Protein AF-A0A2M7NGP3-F1 (afdb_monomer)

Solvent-accessible surface area (backbone atoms only — not comparable to full-atom values): 23647 Å² total; per-residue (Å²): 135,81,59,69,67,54,56,32,51,50,54,45,27,54,53,50,38,53,40,36,78,75,38,51,66,48,37,52,46,22,64,75,72,72,49,71,49,85,90,61,87,73,84,68,72,57,74,59,72,38,48,47,56,49,44,45,55,50,20,53,42,23,46,77,31,74,74,33,66,70,51,23,29,50,52,31,31,51,43,18,48,51,8,33,50,44,25,44,56,42,51,46,61,67,75,48,49,96,88,52,53,69,68,57,45,51,44,45,52,50,17,39,47,44,10,54,62,56,57,56,35,71,67,52,65,73,47,15,81,36,73,67,23,58,45,34,27,38,54,16,43,37,53,22,48,51,60,44,47,54,56,51,50,52,51,52,52,57,46,56,59,50,45,74,74,56,76,84,73,80,86,86,72,60,77,66,55,58,58,53,54,53,54,54,51,53,54,46,54,53,44,52,55,52,41,52,54,34,51,53,51,35,41,54,60,44,45,71,56,36,70,48,52,49,35,46,51,53,12,46,51,53,13,51,50,51,26,71,73,68,70,45,45,61,68,55,26,51,52,42,23,54,53,40,29,54,49,44,49,58,55,48,30,71,73,41,76,91,45,20,72,88,40,44,41,46,54,32,50,52,45,21,50,60,46,55,78,74,46,64,76,94,44,49,58,86,74,80,67,84,60,86,54,70,76,79,80,74,55,67,64,93,81,45,86,87,77,63,66,50,69,66,58,54,58,71,45,33,63,61,20,28,52,41,34,69,35,47,48,72,79,79,74,67,86,37,64,94,45,96,77,50,53,66,68,59,54,53,47,21,55,51,22,51,53,51,48,53,51,44,58,67,45,51,48,60,70,57,53,52,51,52,56,52,49,66,75,62,64,80,69,78,48,86,70,48,62,52,54,55,55,51,48,46,51,49,52,47,32,48,52,50,20,19,54,45,27,58,22,34,38,33,46,70,61,33,52,64,59,35,60,84,37,45,31,59,46,45,24,56,40,47,62,55,59,126

Secondary structure (DSSP, 8-state):
---HHHHHHHHHHHHHHHHHHH-HHHHHHHHHH-PPPTTS----SS-SHHHHHHHHHHHHHHHHTTT-HHHHHHHHHHHHHHHHHHHHHHHHHHH--TTS-HHHHHHHHHHHHIIIIISS-HHHHHH-SSHHHHHHHHHHHHHHHHHHHHHHHHHHHHHHHHHHHHTTS-STTHHHHHHHHHHHHHHHHHHHHHHHHHHHHHHHHHHHHHHHHHHHHHHHHHHHHHHHHHT--HHHHHHHHHHHHHHHHHHHTTT-GGG-GGGHHHHHHHHHHHHHHHS-GGGB--------S--TTS--STT----PPPHHHHHHHHHHHHHHHHH------GGGTTSTT--HHHHHHHHHHHHHHHHHHHHH-HHHHHHHHHHHHH-----THHHHHHHHHHHHHHHHHHHHHHHHH--BHHHHHHHHTTTHHHHHHHHHHH--

Structure (mmCIF, N/CA/C/O backbone):
data_AF-A0A2M7NGP3-F1
#
_entry.id   AF-A0A2M7NGP3-F1
#
loop_
_atom_site.group_PDB
_atom_site.id
_atom_site.type_symbol
_atom_site.label_atom_id
_atom_site.label_alt_id
_atom_site.label_comp_id
_atom_site.label_asym_id
_atom_site.label_entity_id
_atom_site.label_seq_id
_atom_site.pdbx_PDB_ins_code
_atom_site.Cartn_x
_atom_site.Cartn_y
_atom_site.Cartn_z
_atom_site.occupancy
_atom_site.B_iso_or_equiv
_atom_site.auth_seq_id
_atom_site.auth_comp_id
_atom_site.auth_asym_id
_atom_site.auth_atom_id
_atom_site.pdbx_PDB_model_num
ATOM 1 N N . MET A 1 1 ? 17.152 12.1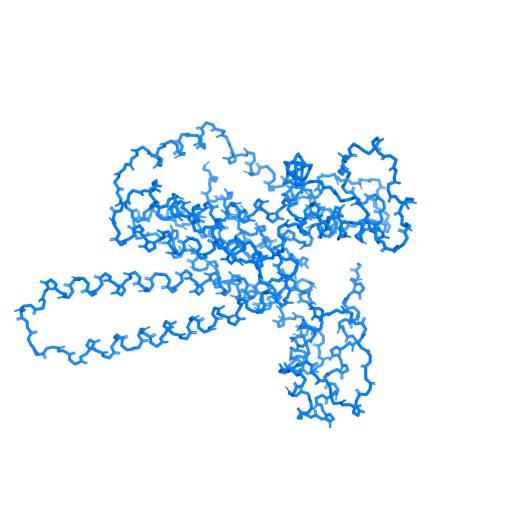07 -14.698 1.00 40.75 1 MET A N 1
ATOM 2 C CA . MET A 1 1 ? 17.451 10.674 -14.880 1.00 40.75 1 MET A CA 1
ATOM 3 C C . MET A 1 1 ? 16.147 9.973 -15.232 1.00 40.75 1 MET A C 1
ATOM 5 O O . MET A 1 1 ? 15.261 9.910 -14.390 1.00 40.75 1 MET A O 1
ATOM 9 N N . ILE A 1 2 ? 15.963 9.576 -16.492 1.00 49.91 2 ILE A N 1
ATOM 10 C CA . ILE A 1 2 ? 14.828 8.728 -16.880 1.00 49.91 2 ILE A CA 1
ATOM 11 C C . ILE A 1 2 ? 15.196 7.314 -16.437 1.00 49.91 2 ILE A C 1
ATOM 13 O O . ILE A 1 2 ? 16.278 6.847 -16.783 1.00 49.91 2 ILE A O 1
ATOM 17 N N . LEU A 1 3 ? 14.347 6.666 -15.635 1.00 68.94 3 LEU A N 1
ATOM 18 C CA . LEU A 1 3 ? 14.606 5.291 -15.214 1.00 68.94 3 LEU A CA 1
ATOM 19 C C . LEU A 1 3 ? 14.682 4.388 -16.459 1.00 68.94 3 LEU A C 1
ATOM 21 O O . LEU A 1 3 ? 13.755 4.455 -17.270 1.00 68.94 3 LEU A O 1
ATOM 25 N N . PRO A 1 4 ? 15.711 3.534 -16.605 1.00 78.25 4 PRO A N 1
ATOM 26 C CA . PRO A 1 4 ? 15.803 2.560 -17.697 1.00 78.25 4 PRO A CA 1
ATOM 27 C C . PRO A 1 4 ? 14.509 1.754 -17.892 1.00 78.25 4 PRO A C 1
ATOM 29 O O . PRO A 1 4 ? 14.032 1.614 -19.016 1.00 78.25 4 PRO A O 1
ATOM 32 N N . ASP A 1 5 ? 13.858 1.366 -16.790 1.00 82.19 5 ASP A N 1
ATOM 33 C CA . ASP A 1 5 ? 12.541 0.716 -16.778 1.00 82.19 5 ASP A CA 1
ATOM 34 C C . ASP A 1 5 ? 11.490 1.445 -17.628 1.00 82.19 5 ASP A C 1
ATOM 36 O O . ASP A 1 5 ? 10.703 0.813 -18.327 1.00 82.19 5 ASP A O 1
ATOM 40 N N . LEU A 1 6 ? 11.454 2.782 -17.579 1.00 87.69 6 LEU A N 1
ATOM 41 C CA . LEU A 1 6 ? 10.461 3.572 -18.307 1.00 87.69 6 LEU A CA 1
ATOM 42 C C . LEU A 1 6 ? 10.655 3.457 -19.821 1.00 87.69 6 LEU A C 1
ATOM 44 O O . LEU A 1 6 ? 9.678 3.475 -20.568 1.00 87.69 6 LEU A O 1
ATOM 48 N N . ILE A 1 7 ? 11.906 3.338 -20.271 1.00 90.56 7 ILE A N 1
ATOM 49 C CA . ILE A 1 7 ? 12.234 3.165 -21.687 1.00 90.56 7 ILE A CA 1
ATOM 50 C C . ILE A 1 7 ? 11.727 1.801 -22.160 1.00 90.56 7 ILE A C 1
ATOM 52 O O . ILE A 1 7 ? 11.061 1.737 -23.193 1.00 90.56 7 ILE A O 1
ATOM 56 N N . PHE A 1 8 ? 11.957 0.745 -21.377 1.00 93.00 8 PHE A N 1
ATOM 57 C CA . PHE A 1 8 ? 11.468 -0.597 -21.694 1.00 93.00 8 PHE A CA 1
ATOM 58 C C . PHE A 1 8 ? 9.938 -0.669 -21.677 1.00 93.00 8 PHE A C 1
ATOM 60 O O . PHE A 1 8 ? 9.340 -1.122 -22.653 1.00 93.00 8 PHE A O 1
ATOM 67 N N . TYR A 1 9 ? 9.281 -0.106 -20.654 1.00 93.94 9 TYR A N 1
ATOM 68 C CA . TYR A 1 9 ? 7.817 -0.022 -20.632 1.00 93.94 9 TYR A CA 1
ATOM 69 C C . TYR A 1 9 ? 7.276 0.744 -21.838 1.00 93.94 9 TYR A C 1
ATOM 71 O O . TYR A 1 9 ? 6.310 0.302 -22.450 1.00 93.94 9 TYR A O 1
ATOM 79 N N . LYS A 1 10 ? 7.897 1.869 -22.214 1.00 94.69 10 LYS A N 1
ATOM 80 C CA . LYS A 1 10 ? 7.493 2.655 -23.387 1.00 94.69 10 LYS A CA 1
ATOM 81 C C . LYS A 1 10 ? 7.571 1.837 -24.677 1.00 94.69 10 LYS A C 1
ATOM 83 O O . LYS A 1 10 ? 6.652 1.912 -25.489 1.00 94.69 10 LYS A O 1
ATOM 88 N N . GLN A 1 11 ? 8.655 1.094 -24.886 1.00 95.00 11 GLN A N 1
ATOM 89 C CA . GLN A 1 11 ? 8.818 0.262 -26.079 1.00 95.00 11 GLN A CA 1
ATOM 90 C C . GLN A 1 11 ? 7.734 -0.819 -26.142 1.00 95.00 11 GLN A C 1
ATOM 92 O O . GLN A 1 11 ? 7.024 -0.910 -27.147 1.00 95.00 11 GLN A O 1
ATOM 97 N N . ASP A 1 12 ? 7.538 -1.547 -25.041 1.00 96.31 12 ASP A N 1
ATOM 98 C CA . ASP A 1 12 ? 6.561 -2.635 -24.955 1.00 96.31 12 ASP A CA 1
ATOM 99 C C . ASP A 1 12 ? 5.122 -2.145 -25.187 1.00 96.31 12 ASP A C 1
ATOM 101 O O . ASP A 1 12 ? 4.377 -2.736 -25.970 1.00 96.31 12 ASP A O 1
ATOM 105 N N . ILE A 1 13 ? 4.713 -1.031 -24.570 1.00 96.88 13 ILE A N 1
ATOM 106 C CA . ILE A 1 13 ? 3.327 -0.548 -24.694 1.00 96.88 13 ILE A CA 1
ATOM 107 C C . ILE A 1 13 ? 3.014 0.074 -26.054 1.00 96.88 13 ILE A C 1
ATOM 109 O O . ILE A 1 13 ? 1.859 0.034 -26.471 1.00 96.88 13 ILE A O 1
ATOM 113 N N . ILE A 1 14 ? 3.996 0.659 -26.752 1.00 96.19 14 ILE A N 1
ATOM 114 C CA . ILE A 1 14 ? 3.785 1.170 -28.116 1.00 96.19 14 ILE A CA 1
ATOM 115 C C . ILE A 1 14 ? 3.524 -0.011 -29.052 1.00 96.19 14 ILE A C 1
ATOM 117 O O . ILE A 1 14 ? 2.538 -0.000 -29.787 1.00 96.19 14 ILE A O 1
ATOM 121 N N . ARG A 1 15 ? 4.345 -1.063 -28.948 1.00 96.44 15 ARG A N 1
ATOM 122 C CA . ARG A 1 15 ? 4.201 -2.288 -29.745 1.00 96.44 15 ARG A CA 1
ATOM 123 C C . ARG A 1 15 ? 2.883 -3.001 -29.471 1.00 96.44 15 ARG A C 1
ATOM 125 O O . ARG A 1 15 ? 2.214 -3.421 -30.408 1.00 96.44 15 ARG A O 1
ATOM 132 N N . LEU A 1 16 ? 2.467 -3.090 -28.210 1.00 97.00 16 LEU A N 1
ATOM 133 C CA . LEU A 1 16 ? 1.168 -3.664 -27.854 1.00 97.00 16 LEU A CA 1
ATOM 134 C C . LEU A 1 16 ? -0.013 -2.821 -28.343 1.00 97.00 16 LEU A C 1
ATOM 136 O O . LEU A 1 16 ? -1.035 -3.373 -28.744 1.00 97.00 16 LEU A O 1
ATOM 140 N N . SER A 1 17 ? 0.117 -1.495 -28.359 1.00 96.25 17 SER A N 1
ATOM 141 C CA . SER A 1 17 ? -0.896 -0.650 -28.987 1.00 96.25 17 SER A CA 1
ATOM 142 C C . SER A 1 17 ? -0.956 -0.870 -30.501 1.00 96.25 17 SER A C 1
ATOM 144 O O . SER A 1 17 ? -2.048 -0.850 -31.055 1.00 96.25 17 SER A O 1
ATOM 146 N N . ASP A 1 18 ? 0.170 -1.100 -31.185 1.00 96.50 18 ASP A N 1
ATOM 147 C CA . ASP A 1 18 ? 0.181 -1.496 -32.605 1.00 96.50 18 ASP A CA 1
ATOM 148 C C . ASP A 1 18 ? -0.466 -2.874 -32.818 1.00 96.50 18 ASP A C 1
ATOM 150 O O . ASP A 1 18 ? -1.206 -3.075 -33.784 1.00 96.50 18 ASP A O 1
ATOM 154 N N . TYR A 1 19 ? -0.250 -3.803 -31.883 1.00 97.38 19 TYR A N 1
ATOM 155 C CA . TYR A 1 19 ? -0.874 -5.125 -31.895 1.00 97.38 19 TYR A CA 1
ATOM 156 C C . TYR A 1 19 ? -2.404 -5.042 -31.843 1.00 97.38 19 TYR A C 1
ATOM 158 O O . TYR A 1 19 ? -3.072 -5.711 -32.620 1.00 97.38 19 TYR A O 1
ATOM 166 N N . PHE A 1 20 ? -2.976 -4.147 -31.030 1.00 97.62 20 PHE A N 1
ATOM 167 C CA . PHE A 1 20 ? -4.430 -3.934 -31.000 1.00 97.62 20 PHE A CA 1
ATOM 168 C C . PHE A 1 20 ? -5.021 -3.547 -32.365 1.00 97.62 20 PHE A C 1
ATOM 170 O O . PHE A 1 20 ? -6.099 -4.021 -32.724 1.00 97.62 20 PHE A O 1
ATOM 177 N N . TRP A 1 21 ? -4.323 -2.698 -33.127 1.00 96.44 21 TRP A N 1
ATOM 178 C CA . TRP A 1 21 ? -4.790 -2.233 -34.440 1.00 96.44 21 TRP A CA 1
ATOM 179 C C . TRP A 1 21 ? -4.605 -3.266 -35.553 1.00 96.44 21 TRP A C 1
ATOM 181 O O . TRP A 1 21 ? -5.242 -3.148 -36.595 1.00 96.44 21 TRP A O 1
ATOM 191 N N . THR A 1 22 ? -3.739 -4.259 -35.347 1.00 97.12 22 THR A N 1
ATOM 192 C CA . THR A 1 22 ? -3.478 -5.329 -36.321 1.00 97.12 22 THR A CA 1
ATOM 193 C C . THR A 1 22 ? -4.297 -6.586 -36.027 1.00 97.12 22 THR A C 1
ATOM 195 O O . THR A 1 22 ? -4.842 -7.179 -36.952 1.00 97.12 22 THR A O 1
ATOM 198 N N . ASP A 1 23 ? -4.442 -6.957 -34.754 1.00 97.56 23 ASP A N 1
ATOM 199 C CA . ASP A 1 23 ? -5.225 -8.099 -34.274 1.00 97.56 23 ASP A CA 1
ATOM 200 C C . ASP A 1 23 ? -5.911 -7.752 -32.938 1.00 97.56 23 ASP A C 1
ATOM 202 O O . ASP A 1 23 ? -5.432 -8.056 -31.841 1.00 97.56 23 ASP A O 1
ATOM 206 N N . THR A 1 24 ? -7.069 -7.089 -33.021 1.00 97.62 24 THR A N 1
ATOM 207 C CA . THR A 1 24 ? -7.844 -6.662 -31.844 1.00 97.62 24 THR A CA 1
ATOM 208 C C . THR A 1 24 ? -8.241 -7.835 -30.945 1.00 97.62 24 THR A C 1
ATOM 210 O O . THR A 1 24 ? -8.194 -7.724 -29.719 1.00 97.62 24 THR A O 1
ATOM 213 N N . TYR A 1 25 ? -8.618 -8.971 -31.535 1.00 97.75 25 TYR A N 1
ATOM 214 C CA . TYR A 1 25 ? -9.018 -10.158 -30.781 1.00 97.75 25 TYR A CA 1
ATOM 215 C C . TYR A 1 25 ? -7.825 -10.759 -30.029 1.00 97.75 25 TYR A C 1
ATOM 217 O O . TYR A 1 25 ? -7.911 -10.997 -28.820 1.00 97.75 25 TYR A O 1
ATOM 225 N N . GLY A 1 26 ? -6.689 -10.916 -30.714 1.00 97.25 26 GLY A N 1
ATOM 226 C CA . GLY A 1 26 ? -5.438 -11.363 -30.116 1.00 97.25 26 GLY A CA 1
AT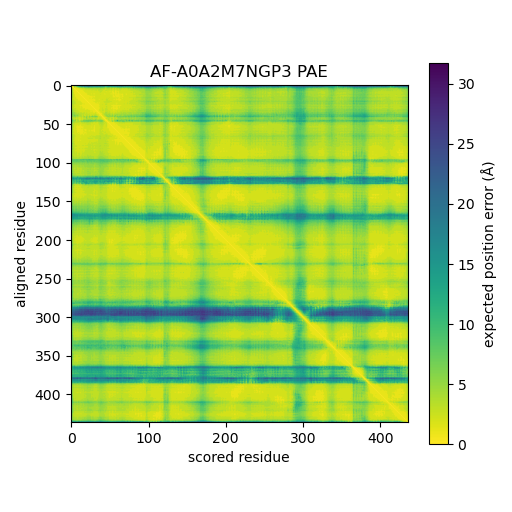OM 227 C C . GLY A 1 26 ? -4.952 -10.441 -28.996 1.00 97.25 26 GLY A C 1
ATOM 228 O O . GLY A 1 26 ? -4.475 -10.928 -27.967 1.00 97.25 26 GLY A O 1
ATOM 229 N N . TYR A 1 27 ? -5.126 -9.123 -29.134 1.00 97.69 27 TYR A N 1
ATOM 230 C CA . TYR A 1 27 ? -4.824 -8.165 -28.068 1.00 97.69 27 TYR A CA 1
ATOM 231 C C . TYR A 1 27 ? -5.735 -8.332 -26.846 1.00 97.69 27 TYR A C 1
ATOM 233 O O . TYR A 1 27 ? -5.247 -8.305 -25.718 1.00 97.69 27 TYR A O 1
ATOM 241 N N . LEU A 1 28 ? -7.045 -8.534 -27.024 1.00 97.75 28 LEU A N 1
ATOM 242 C CA . LEU A 1 28 ? -7.964 -8.738 -25.896 1.00 97.75 28 LEU A CA 1
ATOM 243 C C . LEU A 1 28 ? -7.675 -10.050 -25.152 1.00 97.75 28 LEU A C 1
ATOM 245 O O . LEU A 1 28 ? -7.679 -10.072 -23.918 1.00 97.75 28 LEU A O 1
ATOM 249 N N . ILE A 1 29 ? -7.350 -11.125 -25.879 1.00 97.06 29 ILE A N 1
ATOM 250 C CA . ILE A 1 29 ? -6.874 -12.376 -25.271 1.00 97.06 29 ILE A CA 1
ATOM 251 C C . ILE A 1 29 ? -5.594 -12.127 -24.481 1.00 97.06 29 ILE A C 1
ATOM 253 O O . ILE A 1 29 ? -5.494 -12.573 -23.335 1.00 97.06 29 ILE A O 1
ATOM 257 N N . PHE A 1 30 ? -4.634 -11.398 -25.050 1.00 96.06 30 PHE A N 1
ATOM 258 C CA . PHE A 1 30 ? -3.406 -11.022 -24.357 1.00 96.06 30 PHE A CA 1
ATOM 259 C C . PHE A 1 30 ? -3.700 -10.211 -23.089 1.00 96.06 30 PHE A C 1
ATOM 261 O O . PHE A 1 30 ? -3.170 -10.511 -22.017 1.00 96.06 30 PHE A O 1
ATOM 268 N N . LEU A 1 31 ? -4.599 -9.230 -23.169 1.00 96.44 31 LEU A N 1
ATOM 269 C CA . LEU A 1 31 ? -4.954 -8.373 -22.046 1.00 96.44 31 LEU A CA 1
ATOM 270 C C . LEU A 1 31 ? -5.590 -9.158 -20.897 1.00 96.44 31 LEU A C 1
ATOM 272 O O . LEU A 1 31 ? -5.411 -8.747 -19.755 1.00 96.44 31 LEU A O 1
ATOM 276 N N . LEU A 1 32 ? -6.287 -10.269 -21.162 1.00 95.31 32 LEU A N 1
ATOM 277 C CA . LEU A 1 32 ? -6.938 -11.115 -20.150 1.00 95.31 32 LEU A CA 1
ATOM 278 C C . LEU A 1 32 ? -6.051 -12.263 -19.651 1.00 95.31 32 LEU A C 1
ATOM 280 O O . LEU A 1 32 ? -5.965 -12.505 -18.447 1.00 95.31 32 LEU A O 1
ATOM 284 N N . THR A 1 33 ? -5.361 -12.947 -20.559 1.00 95.06 33 THR A N 1
ATOM 285 C CA . THR A 1 33 ? -4.627 -14.190 -20.268 1.00 95.06 33 THR A CA 1
ATOM 286 C C . THR A 1 33 ? -3.122 -13.994 -20.144 1.00 95.06 33 THR A C 1
ATOM 288 O O . THR A 1 33 ? -2.444 -14.837 -19.567 1.00 95.06 33 THR A O 1
ATOM 291 N N . GLY A 1 34 ? -2.587 -12.899 -20.684 1.00 94.12 34 GLY A N 1
ATOM 292 C CA . GLY A 1 34 ? -1.151 -12.699 -20.822 1.00 94.12 34 GLY A CA 1
ATOM 293 C C . GLY A 1 34 ? -0.497 -13.526 -21.934 1.00 94.12 34 GLY A C 1
ATOM 294 O O . GLY A 1 34 ? 0.723 -13.553 -22.018 1.00 94.12 34 GLY A O 1
ATOM 295 N N . LYS A 1 35 ? -1.266 -14.217 -22.782 1.00 94.75 35 LYS A N 1
ATOM 296 C CA . LYS A 1 35 ? -0.723 -15.005 -23.896 1.00 94.75 35 LYS A CA 1
ATOM 297 C C . LYS A 1 35 ? -0.801 -14.205 -25.192 1.00 94.75 35 LYS A C 1
ATOM 299 O O . LYS A 1 35 ? -1.873 -13.726 -25.552 1.00 94.75 35 LYS A O 1
ATOM 304 N N . LEU A 1 36 ? 0.331 -14.058 -25.877 1.00 94.12 36 LEU A N 1
ATOM 305 C CA . LEU A 1 36 ? 0.380 -13.488 -27.224 1.00 94.12 36 LEU A CA 1
ATOM 306 C C . LEU A 1 36 ? -0.034 -14.527 -28.268 1.00 94.12 36 LEU A C 1
ATOM 308 O O . LEU A 1 36 ? 0.154 -15.728 -28.066 1.00 94.12 36 LEU A O 1
ATOM 312 N N . ASN A 1 37 ? -0.571 -14.053 -29.393 1.00 94.38 37 ASN A N 1
ATOM 313 C CA . ASN A 1 37 ? -0.777 -14.893 -30.564 1.00 94.38 37 ASN A CA 1
ATOM 314 C C . ASN A 1 37 ? 0.598 -15.393 -31.054 1.00 94.38 37 ASN A C 1
ATOM 316 O O . ASN A 1 37 ? 1.486 -14.562 -31.255 1.00 94.38 37 ASN A O 1
ATOM 320 N N . PRO A 1 38 ? 0.803 -16.711 -31.247 1.00 92.50 38 PRO A N 1
ATOM 321 C CA . PRO A 1 38 ? 2.083 -17.256 -31.698 1.00 92.50 38 PRO A CA 1
ATOM 322 C C . PRO A 1 38 ? 2.607 -16.654 -33.005 1.00 92.50 38 PRO A C 1
ATOM 324 O O . PRO A 1 38 ? 3.817 -16.631 -33.204 1.00 92.50 38 PRO A O 1
ATOM 327 N N . SER A 1 39 ? 1.728 -16.148 -33.880 1.00 91.44 39 SER A N 1
ATOM 328 C CA . SER A 1 39 ? 2.135 -15.464 -35.115 1.00 91.44 39 SER A CA 1
ATOM 329 C C . SER A 1 39 ? 2.788 -14.100 -34.870 1.00 91.44 39 SER A C 1
ATOM 331 O O . SER A 1 39 ? 3.415 -13.543 -35.770 1.00 91.44 39 SER A O 1
ATOM 333 N N . TRP A 1 40 ? 2.635 -13.539 -33.670 1.00 88.50 40 TRP A N 1
ATOM 334 C CA . TRP A 1 40 ? 3.208 -12.261 -33.274 1.00 88.50 40 TRP A CA 1
ATOM 335 C C . TRP A 1 40 ? 4.465 -12.500 -32.429 1.00 88.50 40 TRP A C 1
ATOM 337 O O . TRP A 1 40 ? 4.429 -12.543 -31.199 1.00 88.50 40 TRP A O 1
ATOM 347 N N . HIS A 1 41 ? 5.601 -12.694 -33.105 1.00 85.12 41 HIS A N 1
ATOM 348 C CA . HIS A 1 41 ? 6.900 -12.870 -32.453 1.00 85.12 41 HIS A CA 1
ATOM 349 C C . HIS A 1 41 ? 7.412 -11.537 -31.896 1.00 85.12 41 HIS A C 1
ATOM 351 O O . HIS A 1 41 ? 8.096 -10.779 -32.583 1.00 85.12 41 HIS A O 1
ATOM 357 N N . TYR A 1 42 ? 7.082 -11.251 -30.637 1.00 88.94 42 TYR A N 1
ATOM 358 C CA . TYR A 1 42 ? 7.619 -10.113 -29.900 1.00 88.94 42 TYR A CA 1
ATOM 359 C C . TYR A 1 42 ? 8.298 -10.581 -28.615 1.00 88.94 42 TYR A C 1
ATOM 361 O O . TYR A 1 42 ? 7.703 -11.294 -27.807 1.00 88.94 42 TYR A O 1
ATOM 369 N N . VAL A 1 43 ? 9.548 -10.161 -28.434 1.00 90.56 43 VAL A N 1
ATOM 370 C CA . VAL A 1 43 ? 10.291 -10.341 -27.186 1.00 90.56 43 VAL A CA 1
ATOM 371 C C . VAL A 1 43 ? 10.127 -9.062 -26.379 1.00 90.56 43 VAL A C 1
ATOM 373 O O . VAL A 1 43 ? 10.508 -7.988 -26.843 1.00 90.56 43 VAL A O 1
ATOM 376 N N . PHE A 1 44 ? 9.529 -9.175 -25.194 1.00 91.06 44 PHE A N 1
ATOM 377 C CA . PHE A 1 44 ? 9.369 -8.038 -24.292 1.00 91.06 44 PHE A CA 1
ATOM 378 C C . PHE A 1 44 ? 10.731 -7.551 -23.816 1.00 91.06 44 PHE A C 1
ATOM 380 O O . PHE A 1 44 ? 11.578 -8.352 -23.427 1.00 91.06 44 PHE A O 1
ATOM 387 N N . ALA A 1 45 ? 10.919 -6.232 -23.824 1.00 87.38 45 ALA A N 1
ATOM 388 C CA . ALA A 1 45 ? 12.100 -5.617 -23.230 1.00 87.38 45 ALA A CA 1
ATOM 389 C C . ALA A 1 45 ? 12.078 -5.746 -21.699 1.00 87.38 45 ALA A C 1
ATOM 391 O O . ALA A 1 45 ? 13.117 -5.717 -21.045 1.00 87.38 45 ALA A O 1
ATOM 392 N N . THR A 1 46 ? 10.883 -5.872 -21.120 1.00 85.31 46 THR A N 1
ATOM 393 C CA . THR A 1 46 ? 10.703 -6.088 -19.689 1.00 85.31 46 THR A CA 1
ATOM 394 C C . THR A 1 46 ? 10.662 -7.569 -19.330 1.00 85.31 46 THR A C 1
ATOM 396 O O . THR A 1 46 ? 9.867 -8.344 -19.858 1.00 85.31 46 THR A O 1
ATOM 399 N N . GLU A 1 47 ? 11.493 -7.951 -18.363 1.00 82.88 47 GLU A N 1
ATOM 400 C CA . GLU A 1 47 ? 11.553 -9.321 -17.863 1.00 82.88 47 GLU A CA 1
ATOM 401 C C . GLU A 1 47 ? 10.701 -9.519 -16.599 1.00 82.88 47 GLU A C 1
ATOM 403 O O . GLU A 1 47 ? 10.554 -8.638 -15.741 1.00 82.88 47 GLU A O 1
ATOM 408 N N . GLY A 1 48 ? 10.150 -10.727 -16.469 1.00 88.56 48 GLY A N 1
ATOM 409 C CA . GLY A 1 48 ? 9.448 -11.196 -15.279 1.00 88.56 48 GLY A CA 1
ATOM 410 C C . GLY A 1 48 ? 7.937 -10.938 -15.263 1.00 88.56 48 GLY A C 1
ATOM 411 O O . GLY A 1 48 ? 7.420 -9.911 -15.707 1.00 88.56 48 GLY A O 1
ATOM 412 N N . GLU A 1 49 ? 7.212 -11.870 -14.645 1.00 89.94 49 GLU A N 1
ATOM 413 C CA . GLU A 1 49 ? 5.741 -11.910 -14.622 1.00 89.94 49 GLU A CA 1
ATOM 414 C C . GLU A 1 49 ? 5.097 -10.629 -14.062 1.00 89.94 49 GLU A C 1
ATOM 416 O O . GLU A 1 49 ? 4.068 -10.163 -14.551 1.00 89.94 49 GLU A O 1
ATOM 421 N N . ARG A 1 50 ? 5.732 -10.002 -13.063 1.00 91.25 50 ARG A N 1
ATOM 422 C CA . ARG A 1 50 ? 5.237 -8.763 -12.433 1.00 91.25 50 ARG A CA 1
ATOM 423 C C . ARG A 1 50 ? 5.363 -7.547 -13.348 1.00 91.25 50 ARG A C 1
ATOM 425 O O . ARG A 1 50 ? 4.519 -6.652 -13.316 1.00 91.25 50 ARG A O 1
ATOM 432 N N . ALA A 1 51 ? 6.456 -7.462 -14.110 1.00 92.50 51 ALA A N 1
ATOM 433 C CA . ALA A 1 51 ? 6.628 -6.397 -15.094 1.00 92.50 51 ALA A CA 1
ATOM 434 C C . ALA A 1 51 ? 5.614 -6.575 -16.223 1.00 92.50 51 ALA A C 1
ATOM 436 O O . ALA A 1 51 ? 4.930 -5.623 -16.585 1.00 92.50 51 ALA A O 1
ATOM 437 N N . PHE A 1 52 ? 5.416 -7.817 -16.650 1.00 93.81 52 PHE A N 1
ATOM 438 C CA . PHE A 1 52 ? 4.448 -8.177 -17.667 1.00 93.81 52 PHE A CA 1
ATOM 439 C C . PHE A 1 52 ? 2.987 -7.872 -17.278 1.00 93.81 52 PHE A C 1
ATOM 441 O O . PHE A 1 52 ? 2.237 -7.287 -18.063 1.00 93.81 52 PHE A O 1
ATOM 448 N N . PHE A 1 53 ? 2.578 -8.173 -16.038 1.00 95.81 53 PHE A N 1
ATOM 449 C CA . PHE A 1 53 ? 1.266 -7.767 -15.515 1.00 95.81 53 PHE A CA 1
ATOM 450 C C . PHE A 1 53 ? 1.072 -6.244 -15.568 1.00 95.81 53 PHE A C 1
ATOM 452 O O . PHE A 1 53 ? 0.012 -5.753 -15.959 1.00 95.81 53 PHE A O 1
ATOM 459 N N . PHE A 1 54 ? 2.112 -5.485 -15.226 1.00 95.81 54 PHE A N 1
ATOM 460 C CA . PHE A 1 54 ? 2.071 -4.029 -15.279 1.00 95.81 54 PHE A CA 1
ATOM 461 C C . PHE A 1 54 ? 2.043 -3.482 -16.718 1.00 95.81 54 PHE A C 1
ATOM 463 O O . PHE A 1 54 ? 1.300 -2.540 -16.995 1.00 95.81 54 PHE A O 1
ATOM 470 N N . VAL A 1 55 ? 2.769 -4.105 -17.652 1.00 96.19 55 VAL A N 1
ATOM 471 C CA . VAL A 1 55 ? 2.730 -3.778 -19.089 1.00 96.19 55 VAL A CA 1
ATOM 472 C C . VAL A 1 55 ? 1.324 -3.950 -19.660 1.00 96.19 55 VAL A C 1
ATOM 474 O O . VAL A 1 55 ? 0.876 -3.090 -20.414 1.00 96.19 55 VAL A O 1
ATOM 477 N N . ARG A 1 56 ? 0.582 -4.995 -19.265 1.00 96.19 56 ARG A N 1
ATOM 478 C CA . ARG A 1 56 ? -0.826 -5.177 -19.672 1.00 96.19 56 ARG A CA 1
ATOM 479 C C . ARG A 1 56 ? -1.679 -3.973 -19.277 1.00 96.19 56 ARG A C 1
ATOM 481 O O . ARG A 1 56 ? -2.348 -3.398 -20.136 1.00 96.19 56 ARG A O 1
ATOM 488 N N . TYR A 1 57 ? -1.592 -3.547 -18.017 1.00 96.00 57 TYR A N 1
ATOM 489 C CA . TYR A 1 57 ? -2.275 -2.345 -17.530 1.00 96.00 57 TYR A CA 1
ATOM 490 C C . TYR A 1 57 ? -1.867 -1.089 -18.316 1.00 96.00 57 TYR A C 1
ATOM 492 O O . TYR A 1 57 ? -2.731 -0.377 -18.829 1.00 96.00 57 TYR A O 1
ATOM 500 N N . LEU A 1 58 ? -0.563 -0.834 -18.467 1.00 96.44 58 LEU A N 1
ATOM 501 C CA . LEU A 1 58 ? -0.086 0.353 -19.178 1.00 96.44 58 LEU A CA 1
ATOM 502 C C . LEU A 1 58 ? -0.453 0.337 -20.665 1.00 96.44 58 LEU A C 1
ATOM 504 O O . LEU A 1 58 ? -0.726 1.395 -21.222 1.00 96.44 58 LEU A O 1
ATOM 508 N N . SER A 1 59 ? -0.497 -0.832 -21.307 1.00 97.25 59 SER A N 1
ATOM 509 C CA . SER A 1 59 ? -0.899 -0.951 -22.711 1.00 97.25 59 SER A CA 1
ATOM 510 C C . SER A 1 59 ? -2.353 -0.526 -22.916 1.00 97.25 59 SER A C 1
ATOM 512 O O . SER A 1 59 ? -2.643 0.196 -23.865 1.00 97.25 59 SER A O 1
ATOM 514 N N . LEU A 1 60 ? -3.248 -0.883 -21.985 1.00 96.62 60 LEU A N 1
ATOM 515 C CA . LEU A 1 60 ? -4.642 -0.447 -22.019 1.00 96.62 60 LEU A CA 1
ATOM 516 C C . LEU A 1 60 ? -4.738 1.072 -21.845 1.00 96.62 60 LEU A C 1
ATOM 518 O O . LEU A 1 60 ? -5.458 1.734 -22.587 1.00 96.62 60 LEU A O 1
ATOM 522 N N . MET A 1 61 ? -3.980 1.639 -20.902 1.00 96.81 61 MET A N 1
ATOM 523 C CA . MET A 1 61 ? -3.935 3.092 -20.711 1.00 96.81 61 MET A CA 1
ATOM 524 C C . MET A 1 61 ? -3.377 3.810 -21.949 1.00 96.81 61 MET A C 1
ATOM 526 O O . MET A 1 61 ? -3.915 4.838 -22.349 1.00 96.81 61 MET A O 1
ATOM 530 N N . ASN A 1 62 ? -2.344 3.251 -22.588 1.00 97.31 62 ASN A N 1
ATOM 531 C CA . ASN A 1 62 ? -1.743 3.795 -23.805 1.00 97.31 62 ASN A CA 1
ATOM 532 C C . ASN A 1 62 ? -2.681 3.711 -25.012 1.00 97.31 62 ASN A C 1
ATOM 534 O O . ASN A 1 62 ? -2.692 4.608 -25.856 1.00 97.31 62 ASN A O 1
ATOM 538 N N . LEU A 1 63 ? -3.497 2.660 -25.083 1.00 97.19 63 LEU A N 1
ATOM 539 C CA . LEU A 1 63 ? -4.539 2.524 -26.090 1.00 97.19 63 LEU A CA 1
ATOM 540 C C . LEU A 1 63 ? -5.624 3.597 -25.915 1.00 97.19 63 LEU A C 1
ATOM 542 O O . LEU A 1 63 ? -5.931 4.304 -26.873 1.00 97.19 63 LEU A O 1
ATOM 546 N N . LEU A 1 64 ? -6.143 3.773 -24.693 1.00 96.81 64 LEU A N 1
ATOM 547 C CA . LEU A 1 64 ? -7.110 4.835 -24.368 1.00 96.81 64 LEU A CA 1
ATOM 548 C C . LEU A 1 64 ? -6.543 6.233 -24.642 1.00 96.81 64 LEU A C 1
ATOM 550 O O . LEU A 1 64 ? -7.268 7.141 -25.033 1.00 96.81 64 LEU A O 1
ATOM 554 N N . ALA A 1 65 ? -5.233 6.391 -24.469 1.00 97.25 65 ALA A N 1
ATOM 555 C CA . ALA A 1 65 ? -4.505 7.617 -24.742 1.00 97.25 65 ALA A CA 1
ATOM 556 C C . ALA A 1 65 ? -4.128 7.807 -26.224 1.00 97.25 65 ALA A C 1
ATOM 558 O O . ALA A 1 65 ? -3.336 8.697 -26.532 1.00 97.25 65 ALA A O 1
ATOM 559 N N . ALA A 1 66 ? -4.631 6.972 -27.141 1.00 96.69 66 ALA A N 1
ATOM 560 C CA . ALA A 1 66 ? -4.311 7.019 -28.570 1.00 96.69 66 ALA A CA 1
ATOM 561 C C . ALA A 1 66 ? -2.792 7.050 -28.854 1.00 96.69 66 ALA A C 1
ATOM 563 O O . ALA A 1 66 ? -2.311 7.824 -29.681 1.00 96.69 66 ALA A O 1
ATOM 564 N N . LYS A 1 67 ? -2.023 6.210 -28.144 1.00 95.88 67 LYS A N 1
ATOM 565 C CA . LYS A 1 67 ? -0.548 6.119 -28.199 1.00 95.88 67 LYS A CA 1
ATOM 566 C C . LYS A 1 67 ? 0.196 7.375 -27.713 1.00 95.88 67 LYS A C 1
ATOM 568 O O . LYS A 1 67 ? 1.405 7.495 -27.919 1.00 95.88 67 L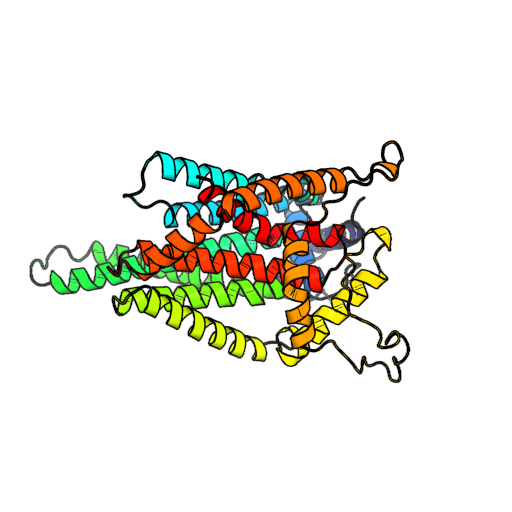YS A O 1
ATOM 573 N N . ASN A 1 68 ? -0.488 8.316 -27.059 1.00 95.75 68 ASN A N 1
ATOM 574 C CA . ASN A 1 68 ? 0.147 9.487 -26.468 1.00 95.75 68 ASN A CA 1
ATOM 575 C C . ASN A 1 68 ? 0.683 9.165 -25.062 1.00 95.75 68 ASN A C 1
ATOM 577 O O . ASN A 1 68 ? -0.064 8.969 -24.100 1.00 95.75 68 ASN A O 1
ATOM 581 N N . MET A 1 69 ? 2.008 9.170 -24.928 1.00 92.62 69 MET A N 1
ATOM 582 C CA . MET A 1 69 ? 2.703 8.857 -23.675 1.00 92.62 69 MET A CA 1
ATOM 583 C C . MET A 1 69 ? 2.398 9.847 -22.543 1.00 92.62 69 MET A C 1
ATOM 585 O O . MET A 1 69 ? 2.291 9.441 -21.387 1.00 92.62 69 MET A O 1
ATOM 589 N N . TYR A 1 70 ? 2.223 11.134 -22.854 1.00 93.06 70 TYR A N 1
ATOM 590 C CA . TYR A 1 70 ? 1.889 12.145 -21.848 1.00 93.06 70 TYR A CA 1
ATOM 591 C C . TYR A 1 70 ? 0.484 11.927 -21.294 1.00 93.06 70 TYR A C 1
ATOM 593 O O . TYR A 1 70 ? 0.269 12.028 -20.089 1.00 93.06 70 TYR A O 1
ATOM 601 N N . LEU A 1 71 ? -0.459 11.561 -22.162 1.00 95.00 71 LEU A N 1
ATOM 602 C CA . LEU A 1 71 ? -1.828 11.266 -21.755 1.00 95.00 71 LEU A CA 1
ATOM 603 C C . LEU A 1 71 ? -1.920 9.927 -20.996 1.00 95.00 71 LEU A C 1
ATOM 605 O O . LEU A 1 71 ? -2.629 9.838 -20.000 1.00 95.00 71 LEU A O 1
ATOM 609 N N . THR A 1 72 ? -1.118 8.928 -21.377 1.00 95.06 72 THR A N 1
ATOM 610 C CA . THR A 1 72 ? -0.963 7.659 -20.631 1.00 95.06 72 THR A CA 1
ATOM 611 C C . THR A 1 72 ? -0.456 7.897 -19.208 1.00 95.06 72 THR A C 1
ATOM 613 O O . THR A 1 72 ? -0.978 7.342 -18.236 1.00 95.06 72 THR A O 1
ATOM 616 N N . SER A 1 73 ? 0.561 8.754 -19.093 1.00 92.62 73 SER A N 1
ATOM 617 C CA . SER A 1 73 ? 1.102 9.239 -17.827 1.00 92.62 73 SER A CA 1
ATOM 618 C C . SER A 1 73 ? 0.018 9.947 -17.005 1.00 92.62 73 SER A C 1
ATOM 620 O O . SER A 1 73 ? -0.210 9.599 -15.847 1.00 92.62 73 SER A O 1
ATOM 622 N N . LEU A 1 74 ? -0.727 10.870 -17.619 1.00 92.12 74 LEU A N 1
ATOM 623 C CA . LEU A 1 74 ? -1.807 11.597 -16.956 1.00 92.12 74 LEU A CA 1
ATOM 624 C C . LEU A 1 74 ? -2.900 10.660 -16.418 1.00 92.12 74 LEU A C 1
ATOM 626 O O . LEU A 1 74 ? -3.314 10.808 -15.270 1.00 92.12 74 LEU A O 1
ATOM 630 N N . TYR A 1 75 ? -3.336 9.670 -17.204 1.00 94.38 75 TYR A N 1
ATOM 631 C CA . TYR A 1 75 ? -4.322 8.679 -16.761 1.00 94.38 75 TYR A CA 1
ATOM 632 C C . TYR A 1 75 ? -3.816 7.839 -15.593 1.00 94.38 75 TYR A C 1
ATOM 634 O O . TYR A 1 75 ? -4.551 7.624 -14.630 1.00 94.38 75 TYR A O 1
ATOM 642 N N . SER A 1 76 ? -2.553 7.418 -15.628 1.00 92.94 76 SER A N 1
ATOM 643 C CA . SER A 1 76 ? -1.969 6.631 -14.539 1.00 92.94 76 SER A CA 1
ATOM 644 C C . SER A 1 76 ? -1.862 7.440 -13.240 1.00 92.94 76 SER A C 1
ATOM 646 O O . SER A 1 76 ? -2.185 6.923 -12.169 1.00 92.94 76 SER A O 1
ATOM 648 N N . SER A 1 77 ? -1.514 8.728 -13.332 1.00 91.69 77 SER A N 1
ATOM 649 C CA . SER A 1 77 ? -1.578 9.666 -12.204 1.00 91.69 77 SER A CA 1
ATOM 650 C C . SER A 1 77 ? -3.003 9.833 -11.680 1.00 91.69 77 SER A C 1
ATOM 652 O O . SER A 1 77 ? -3.237 9.715 -10.480 1.00 91.69 77 SER A O 1
ATOM 654 N N . LEU A 1 78 ? -3.981 10.054 -12.561 1.00 92.56 78 LEU A N 1
ATOM 655 C CA . LEU A 1 78 ? -5.378 10.239 -12.166 1.00 92.56 78 LEU A CA 1
ATOM 656 C C . LEU A 1 78 ? -5.943 9.001 -11.444 1.00 92.56 78 LEU A C 1
ATOM 658 O O . LEU A 1 78 ? -6.653 9.125 -10.449 1.00 92.56 78 LEU A O 1
ATOM 662 N N . MET A 1 79 ? -5.582 7.800 -11.895 1.00 93.62 79 MET A N 1
ATOM 663 C CA . MET A 1 79 ? -5.964 6.550 -11.233 1.00 93.62 79 MET A CA 1
ATOM 664 C C . MET A 1 79 ? -5.346 6.423 -9.835 1.00 93.62 79 MET A C 1
ATOM 666 O O . MET A 1 79 ? -6.046 6.077 -8.879 1.00 93.62 79 MET A O 1
ATOM 670 N N . ALA A 1 80 ? -4.063 6.762 -9.684 1.00 93.62 80 ALA A N 1
ATOM 671 C CA . ALA A 1 80 ? -3.420 6.812 -8.374 1.00 93.62 80 ALA A CA 1
ATOM 672 C C . ALA A 1 80 ? -4.116 7.816 -7.438 1.00 93.62 80 ALA A C 1
ATOM 674 O O . ALA A 1 80 ? -4.395 7.491 -6.282 1.00 93.62 80 ALA A O 1
ATOM 675 N N . PHE A 1 81 ? -4.461 9.003 -7.956 1.00 94.06 81 PHE A N 1
ATOM 676 C CA . PHE A 1 81 ? -5.224 10.022 -7.232 1.00 94.06 81 PHE A CA 1
ATOM 677 C C . PHE A 1 81 ? -6.565 9.483 -6.732 1.00 94.06 81 PHE A C 1
ATOM 679 O O . PHE A 1 81 ? -6.886 9.660 -5.559 1.00 94.06 81 PHE A O 1
ATOM 686 N N . PHE A 1 82 ? -7.332 8.788 -7.576 1.00 95.81 82 PHE A N 1
ATOM 687 C CA . PHE A 1 82 ? -8.616 8.220 -7.162 1.00 95.81 82 PHE A CA 1
ATOM 688 C C . PHE A 1 82 ? -8.473 7.174 -6.055 1.00 95.81 82 PHE A C 1
ATOM 690 O O . PHE A 1 82 ? -9.270 7.186 -5.115 1.00 95.81 82 PHE A O 1
ATOM 697 N N . GLY A 1 83 ? -7.450 6.317 -6.117 1.00 96.12 83 GLY A N 1
ATOM 698 C CA . GLY A 1 83 ? -7.158 5.363 -5.044 1.00 96.12 83 GLY A CA 1
ATOM 699 C C . GLY A 1 83 ? -6.832 6.060 -3.720 1.00 96.12 83 GLY A C 1
ATOM 700 O O . GLY A 1 83 ? -7.432 5.751 -2.686 1.00 96.12 83 GLY A O 1
ATOM 701 N N . LEU A 1 84 ? -5.931 7.046 -3.757 1.00 95.75 84 LEU A N 1
ATOM 702 C CA . LEU A 1 84 ? -5.563 7.865 -2.596 1.00 95.75 84 LEU A CA 1
ATOM 703 C C . LEU A 1 84 ? -6.777 8.597 -2.012 1.00 95.75 84 LEU A C 1
ATOM 705 O O . LEU A 1 84 ? -7.009 8.543 -0.805 1.00 95.75 84 LEU A O 1
ATOM 709 N N . TRP A 1 85 ? -7.589 9.220 -2.865 1.00 96.62 85 TRP A N 1
ATOM 710 C CA . TRP A 1 85 ? -8.793 9.949 -2.473 1.00 96.62 85 TRP A CA 1
ATOM 711 C C . TRP A 1 85 ? -9.853 9.045 -1.846 1.00 96.62 85 TRP A C 1
ATOM 713 O O . TRP A 1 85 ? -10.396 9.377 -0.789 1.00 96.62 85 TRP A O 1
ATOM 723 N N . ALA A 1 86 ? -10.110 7.875 -2.437 1.00 97.69 86 ALA A N 1
ATOM 724 C CA . ALA A 1 86 ? -11.026 6.888 -1.875 1.00 97.69 86 ALA A CA 1
ATOM 725 C C . ALA A 1 86 ? -10.569 6.433 -0.479 1.00 97.69 86 ALA A C 1
ATOM 727 O O . ALA A 1 86 ? -11.377 6.389 0.453 1.00 97.69 86 ALA A O 1
ATOM 728 N N . CYS A 1 87 ? -9.272 6.154 -0.315 1.00 97.81 87 CYS A N 1
ATOM 729 C CA . CYS A 1 87 ? -8.687 5.775 0.970 1.00 97.81 87 CYS A CA 1
ATOM 730 C C . CYS A 1 87 ? -8.810 6.899 2.007 1.00 97.81 87 CYS A C 1
ATOM 732 O O . CYS A 1 87 ? -9.338 6.675 3.098 1.00 97.81 87 CYS A O 1
ATOM 734 N N . ALA A 1 88 ? -8.401 8.119 1.650 1.00 97.25 88 ALA A N 1
ATOM 735 C CA . ALA A 1 88 ? -8.426 9.277 2.536 1.00 97.25 88 ALA A CA 1
ATOM 736 C C . ALA A 1 88 ? -9.848 9.600 3.014 1.00 97.25 88 ALA A C 1
ATOM 738 O O . ALA A 1 88 ? -10.072 9.750 4.214 1.00 97.25 88 ALA A O 1
ATOM 739 N N . ASN A 1 89 ? -10.836 9.616 2.113 1.00 97.06 89 ASN A N 1
ATOM 740 C CA . ASN A 1 89 ? -12.239 9.822 2.484 1.00 97.06 89 ASN A CA 1
ATOM 741 C C . ASN A 1 89 ? -12.754 8.730 3.419 1.00 97.06 89 ASN A C 1
ATOM 743 O O . ASN A 1 89 ? -13.509 9.003 4.358 1.00 97.06 89 ASN A O 1
ATOM 747 N N . ARG A 1 90 ? -12.345 7.479 3.182 1.00 97.19 90 ARG A N 1
ATOM 748 C CA . ARG A 1 90 ? -12.770 6.376 4.034 1.00 97.19 90 ARG A CA 1
ATOM 749 C C . ARG A 1 90 ? -12.166 6.475 5.422 1.00 97.19 90 ARG A C 1
ATOM 751 O O . ARG A 1 90 ? -12.905 6.366 6.399 1.00 97.19 90 ARG A O 1
ATOM 758 N N . LEU A 1 91 ? -10.872 6.753 5.521 1.00 96.38 91 LEU A N 1
ATOM 759 C CA . LEU A 1 91 ? -10.212 7.002 6.799 1.00 96.38 91 LEU A CA 1
ATOM 760 C C . LEU A 1 91 ? -10.841 8.203 7.514 1.00 96.38 91 LEU A C 1
ATOM 762 O O . LEU A 1 91 ? -11.160 8.092 8.695 1.00 96.38 91 LEU A O 1
ATOM 766 N N . ALA A 1 92 ? -11.134 9.299 6.805 1.00 96.38 92 ALA A N 1
ATOM 767 C CA . ALA A 1 92 ? -11.833 10.455 7.367 1.00 96.38 92 ALA A CA 1
ATOM 768 C C . ALA A 1 92 ? -13.152 10.043 8.034 1.00 96.38 92 ALA A C 1
ATOM 770 O O . ALA A 1 92 ? -13.386 10.400 9.184 1.00 96.38 92 ALA A O 1
ATOM 771 N N . SER A 1 93 ? -13.977 9.234 7.359 1.00 94.69 93 SER A N 1
ATOM 772 C CA . SER A 1 93 ? -15.262 8.765 7.904 1.00 94.69 93 SER A CA 1
ATOM 773 C C . SER A 1 93 ? -15.132 7.855 9.132 1.00 94.69 93 SER A C 1
ATOM 775 O O . SER A 1 93 ? -16.055 7.772 9.938 1.00 94.69 93 SER A O 1
ATOM 777 N N . TRP A 1 94 ? -13.997 7.166 9.281 1.00 93.44 94 TRP A N 1
ATOM 778 C CA . TRP A 1 94 ? -13.718 6.340 10.454 1.00 93.44 94 TRP A CA 1
ATOM 779 C C . TRP A 1 94 ? -13.213 7.184 11.626 1.00 93.44 94 TRP A C 1
ATOM 781 O O . TRP A 1 94 ? -13.674 7.005 12.751 1.00 93.44 94 TRP A O 1
ATOM 791 N N . PHE A 1 95 ? -12.303 8.127 11.376 1.00 92.12 95 PHE A N 1
ATOM 792 C CA . PHE A 1 95 ? -11.711 8.965 12.422 1.00 92.12 95 PHE A CA 1
ATOM 793 C C . PHE A 1 95 ? -12.606 10.140 12.859 1.00 92.12 95 PHE A C 1
ATOM 795 O O . PHE A 1 95 ? -12.476 10.605 13.992 1.00 92.12 95 PHE A O 1
ATOM 802 N N . ILE A 1 96 ? -13.509 10.615 11.997 1.00 93.44 96 ILE A N 1
ATOM 803 C CA . ILE A 1 96 ? -14.472 11.685 12.288 1.00 93.44 96 ILE A CA 1
ATOM 804 C C . ILE A 1 96 ? -15.801 11.041 12.704 1.00 93.44 96 ILE A C 1
ATOM 806 O O . ILE A 1 96 ? -16.608 10.635 11.874 1.00 93.44 96 ILE A O 1
ATOM 810 N N . SER A 1 97 ? -16.020 10.943 14.014 1.00 85.69 97 SER A N 1
ATOM 811 C CA . SER A 1 97 ? -17.314 10.587 14.619 1.00 85.69 97 SER A CA 1
ATOM 812 C C . SER A 1 97 ? -18.198 11.830 14.796 1.00 85.69 97 SER A C 1
ATOM 814 O O . SER A 1 97 ? -17.660 12.926 14.950 1.00 85.69 97 SER A O 1
ATOM 816 N N . GLU A 1 98 ? -19.523 11.668 14.881 1.00 79.06 98 GLU A N 1
ATOM 817 C CA . GLU A 1 98 ? -20.490 12.746 15.195 1.00 79.06 98 GLU A CA 1
ATOM 818 C C . GLU A 1 98 ? -20.151 13.498 16.492 1.00 79.06 98 GLU A C 1
ATOM 820 O O . GLU A 1 98 ? -20.411 14.687 16.624 1.00 79.06 98 GLU A O 1
ATOM 825 N N . THR A 1 99 ? -19.504 12.819 17.438 1.00 80.19 99 THR A N 1
ATOM 826 C CA . THR A 1 99 ? -19.069 13.377 18.726 1.00 80.19 99 THR A CA 1
ATOM 827 C C . THR A 1 99 ? -17.722 14.109 18.669 1.00 80.19 99 THR A C 1
ATOM 829 O O . THR A 1 99 ? -17.215 14.567 19.693 1.00 80.19 99 THR A O 1
ATOM 832 N N . THR A 1 100 ? -17.090 14.194 17.497 1.00 85.75 100 THR A N 1
ATOM 833 C CA . THR A 1 100 ? -15.755 14.789 17.345 1.00 85.75 100 THR A CA 1
ATOM 834 C C . THR A 1 100 ? -15.853 16.309 17.300 1.00 85.75 100 THR A C 1
ATOM 836 O O . THR A 1 100 ? -16.633 16.860 16.530 1.00 85.75 100 THR A O 1
ATOM 839 N N . SER A 1 101 ? -15.017 17.010 18.071 1.00 91.81 101 SER A N 1
ATOM 840 C CA . SER A 1 101 ? -14.968 18.474 18.025 1.00 91.81 101 SER A CA 1
ATOM 841 C C . SER A 1 101 ? -14.606 19.000 16.626 1.00 91.81 101 SER A C 1
ATOM 843 O O . SER A 1 101 ? -13.875 18.358 15.860 1.00 91.81 101 SER A O 1
ATOM 845 N N . ILE A 1 102 ? -15.088 20.202 16.296 1.00 93.12 102 ILE A N 1
ATOM 846 C CA . ILE A 1 102 ? -14.840 20.861 15.000 1.00 93.12 102 ILE A CA 1
ATOM 847 C C . ILE A 1 102 ? -13.332 21.014 14.745 1.00 93.12 102 ILE A C 1
ATOM 849 O O . ILE A 1 102 ? -12.849 20.670 13.666 1.00 93.12 102 ILE A O 1
ATOM 853 N N . GLN A 1 103 ? -12.574 21.439 15.761 1.00 92.31 103 GLN A N 1
ATOM 854 C CA . GLN A 1 103 ? -11.117 21.596 15.681 1.00 92.31 103 GLN A CA 1
ATOM 855 C C . GLN A 1 103 ? -10.411 20.271 15.350 1.00 92.31 103 GLN A C 1
ATOM 857 O O . GLN A 1 103 ? -9.574 20.212 14.449 1.00 92.31 103 GLN A O 1
ATOM 862 N N . LYS A 1 104 ? -10.790 19.170 16.015 1.00 91.00 104 LYS A N 1
ATOM 863 C CA . LYS A 1 104 ? -10.211 17.845 15.746 1.00 91.00 104 LYS A CA 1
ATOM 864 C C . LYS A 1 104 ? -10.586 17.333 14.352 1.00 91.00 104 LYS A C 1
ATOM 866 O O . LYS A 1 104 ? -9.757 16.722 13.683 1.00 91.00 104 LYS A O 1
ATOM 871 N N . THR A 1 105 ? -11.795 17.631 13.884 1.00 94.38 105 THR A N 1
ATOM 872 C CA . THR A 1 105 ? -12.238 17.313 12.519 1.00 94.38 105 THR A CA 1
ATOM 873 C C . THR A 1 105 ? -11.390 18.031 11.468 1.00 94.38 105 THR A C 1
ATOM 875 O O . THR A 1 105 ? -10.939 17.402 10.511 1.00 94.38 105 THR A O 1
ATOM 878 N N . GLN A 1 106 ? -11.129 19.329 11.652 1.00 95.50 106 GLN A N 1
ATOM 879 C CA . GLN A 1 106 ? -10.250 20.100 10.767 1.00 95.50 106 GLN A CA 1
ATOM 880 C C . GLN A 1 106 ? -8.826 19.538 10.766 1.00 95.50 106 GLN A C 1
ATOM 882 O O . GLN A 1 106 ? -8.270 19.300 9.696 1.00 95.50 106 GLN A O 1
ATOM 887 N N . LYS A 1 107 ? -8.277 19.224 11.946 1.00 94.25 107 LYS A N 1
ATOM 888 C CA . LYS A 1 107 ? -6.958 18.593 12.090 1.00 94.25 107 LYS A CA 1
ATOM 889 C C . LYS A 1 107 ? -6.859 17.268 11.327 1.00 94.25 107 LYS A C 1
ATOM 891 O O . LYS A 1 107 ? -5.904 17.070 10.586 1.00 94.25 107 LYS A O 1
ATOM 896 N N . ILE A 1 108 ? -7.851 16.381 11.455 1.00 95.38 108 ILE A N 1
ATOM 897 C CA . ILE A 1 108 ? -7.884 15.094 10.733 1.00 95.38 108 ILE A CA 1
ATOM 898 C C . ILE A 1 108 ? -7.925 15.316 9.218 1.00 95.38 108 ILE A C 1
ATOM 900 O O . ILE A 1 108 ? -7.189 14.656 8.488 1.00 95.38 108 ILE A O 1
ATOM 904 N N . LYS A 1 109 ? -8.751 16.256 8.738 1.00 95.88 109 LYS A N 1
ATOM 905 C CA . LYS A 1 109 ? -8.818 16.592 7.309 1.00 95.88 109 LYS A CA 1
ATOM 906 C C . LYS A 1 109 ? -7.480 17.123 6.795 1.00 95.88 109 LYS A C 1
ATOM 908 O O . LYS A 1 109 ? -7.025 16.659 5.761 1.00 95.88 109 LYS A O 1
ATOM 913 N N . ILE A 1 110 ? -6.829 18.028 7.530 1.00 95.62 110 ILE A N 1
ATOM 914 C CA . ILE A 1 110 ? -5.501 18.552 7.177 1.00 95.62 110 ILE A CA 1
ATOM 915 C C . ILE A 1 110 ? -4.462 17.424 7.162 1.00 95.62 110 ILE A C 1
ATOM 917 O O . ILE A 1 110 ? -3.709 17.310 6.200 1.00 95.62 110 ILE A O 1
ATOM 921 N N . ALA A 1 111 ? -4.458 16.554 8.175 1.00 95.62 111 ALA A N 1
ATOM 922 C CA . ALA A 1 111 ? -3.544 15.418 8.256 1.00 95.62 111 ALA A CA 1
ATOM 923 C C . ALA A 1 111 ? -3.701 14.456 7.071 1.00 95.62 111 ALA A C 1
ATOM 925 O O . ALA A 1 111 ? -2.705 14.021 6.497 1.00 95.62 111 ALA A O 1
ATOM 926 N N . LEU A 1 112 ? -4.942 14.143 6.686 1.00 95.56 112 LEU A N 1
ATOM 927 C CA . LEU A 1 112 ? -5.229 13.318 5.513 1.00 95.56 112 LEU A CA 1
ATOM 928 C C . LEU A 1 112 ? -4.838 14.028 4.223 1.00 95.56 112 LEU A C 1
ATOM 930 O O . LEU A 1 112 ? -4.257 13.393 3.350 1.00 95.56 112 LEU A O 1
ATOM 934 N N . SER A 1 113 ? -5.105 15.331 4.113 1.00 95.00 113 SER A N 1
ATOM 935 C CA . SER A 1 113 ? -4.732 16.097 2.929 1.00 95.00 113 SER A CA 1
ATOM 936 C C . SER A 1 113 ? -3.222 16.110 2.721 1.00 95.00 113 SER A C 1
ATOM 938 O O . SER A 1 113 ? -2.750 15.790 1.633 1.00 95.00 113 SER A O 1
ATOM 940 N N . ILE A 1 114 ? -2.461 16.423 3.774 1.00 93.62 114 ILE A N 1
ATOM 941 C CA . ILE A 1 114 ? -0.997 16.439 3.732 1.00 93.62 114 ILE A CA 1
ATOM 942 C C . ILE A 1 114 ? -0.470 15.029 3.452 1.00 93.62 114 ILE A C 1
ATOM 944 O O . ILE A 1 114 ? 0.249 14.839 2.475 1.00 93.62 114 ILE A O 1
ATOM 948 N N . GLY A 1 115 ? -0.895 14.036 4.240 1.00 94.00 115 GLY A N 1
ATOM 949 C CA . GLY A 1 115 ? -0.424 12.660 4.107 1.00 94.00 115 GLY A CA 1
ATOM 950 C C . GLY A 1 115 ? -0.734 12.033 2.746 1.00 94.00 115 GLY A C 1
ATOM 951 O O . GLY A 1 115 ? 0.132 11.405 2.161 1.00 94.00 115 GLY A O 1
ATOM 952 N N . PHE A 1 116 ? -1.942 12.189 2.203 1.00 93.62 116 PHE A N 1
ATOM 953 C CA . PHE A 1 116 ? -2.355 11.457 0.996 1.00 93.62 116 PHE A CA 1
ATOM 954 C C . PHE A 1 116 ? -2.222 12.243 -0.308 1.00 93.62 116 PHE A C 1
ATOM 956 O O . PHE A 1 116 ? -2.187 11.610 -1.359 1.00 93.62 116 PHE A O 1
ATOM 963 N N . PHE A 1 117 ? -2.135 13.577 -0.283 1.00 91.00 117 PHE A N 1
ATOM 964 C CA . PHE A 1 117 ? -2.051 14.371 -1.518 1.00 91.00 117 PHE A CA 1
ATOM 965 C C . PHE A 1 117 ? -0.769 15.191 -1.652 1.00 91.00 117 PHE A C 1
ATOM 967 O O . PHE A 1 117 ? -0.351 15.433 -2.780 1.00 91.00 117 PHE A O 1
ATOM 974 N N . PHE A 1 118 ? -0.120 15.581 -0.549 1.00 86.81 118 PHE A N 1
ATOM 975 C CA . PHE A 1 118 ? 1.159 16.302 -0.613 1.00 86.81 118 PHE A CA 1
ATOM 976 C C . PHE A 1 118 ? 2.370 15.366 -0.516 1.00 86.81 118 PHE A C 1
ATOM 978 O O . PHE A 1 118 ? 3.376 15.606 -1.179 1.00 86.81 118 PHE A O 1
ATOM 985 N N . THR A 1 119 ? 2.283 14.301 0.286 1.00 81.81 119 THR A N 1
ATOM 986 C CA . THR A 1 119 ? 3.386 13.345 0.494 1.00 81.81 119 THR A CA 1
ATOM 987 C C . THR A 1 119 ? 3.710 12.467 -0.709 1.00 81.81 119 THR A C 1
ATOM 989 O O . THR A 1 119 ? 4.895 12.231 -0.940 1.00 81.81 119 THR A O 1
ATOM 992 N N . PRO A 1 120 ? 2.746 11.955 -1.506 1.00 70.50 120 PRO A N 1
ATOM 993 C CA . PRO A 1 120 ? 3.095 11.458 -2.828 1.00 70.50 120 PRO A CA 1
ATOM 994 C C . PRO A 1 120 ? 3.611 12.671 -3.605 1.00 70.50 120 PRO A C 1
ATOM 996 O O . PRO A 1 120 ? 2.835 13.502 -4.071 1.00 70.50 120 PRO A O 1
ATOM 999 N N . SER A 1 121 ? 4.931 12.844 -3.607 1.00 64.19 121 SER A N 1
ATOM 1000 C CA . SER A 1 121 ? 5.565 14.097 -3.994 1.00 64.19 121 SER A CA 1
ATOM 1001 C C . SER A 1 121 ? 5.419 14.352 -5.492 1.00 64.19 121 SER A C 1
ATOM 1003 O O . SER A 1 121 ? 4.984 13.491 -6.261 1.00 64.19 121 SER A O 1
ATOM 1005 N N . VAL A 1 122 ? 5.846 15.531 -5.948 1.00 55.00 122 VAL A N 1
ATOM 1006 C CA . VAL A 1 122 ? 5.931 15.870 -7.380 1.00 55.00 122 VAL A CA 1
ATOM 1007 C C . VAL A 1 122 ? 6.656 14.778 -8.176 1.00 55.00 122 VAL A C 1
ATOM 1009 O O . VAL A 1 122 ? 6.288 14.521 -9.317 1.00 55.00 122 VAL A O 1
ATOM 1012 N N . ALA A 1 123 ? 7.621 14.069 -7.575 1.00 54.38 123 ALA A N 1
ATOM 1013 C CA . ALA A 1 123 ? 8.318 12.961 -8.227 1.00 54.38 123 ALA A CA 1
ATOM 1014 C C . ALA A 1 123 ? 7.385 11.785 -8.573 1.00 54.38 123 ALA A C 1
ATOM 1016 O O . ALA A 1 123 ? 7.544 11.165 -9.623 1.00 54.38 123 ALA A O 1
ATOM 1017 N N . PHE A 1 124 ? 6.387 11.496 -7.738 1.00 66.69 124 PHE A N 1
ATOM 1018 C CA . PHE A 1 124 ? 5.359 10.492 -8.018 1.00 66.69 124 PHE A CA 1
ATOM 1019 C C . PHE A 1 124 ? 4.416 10.918 -9.133 1.00 66.69 124 PHE A C 1
ATOM 1021 O O . PHE A 1 124 ? 4.193 10.167 -10.079 1.00 66.69 124 PHE A O 1
ATOM 1028 N N . TRP A 1 125 ? 3.915 12.151 -9.056 1.00 63.03 125 TRP A N 1
ATOM 1029 C CA . TRP A 1 125 ? 3.041 12.707 -10.086 1.00 63.03 125 TRP A CA 1
ATOM 1030 C C . TRP A 1 125 ? 3.754 12.842 -11.437 1.00 63.03 125 TRP A C 1
ATOM 1032 O O . TRP A 1 125 ? 3.124 12.677 -12.480 1.00 63.03 125 TRP A O 1
ATOM 1042 N N . ALA A 1 126 ? 5.069 13.077 -11.421 1.00 59.50 126 ALA A N 1
ATOM 1043 C CA . ALA A 1 126 ? 5.901 13.189 -12.613 1.00 59.50 126 ALA A CA 1
ATOM 1044 C C . ALA A 1 126 ? 6.334 11.831 -13.200 1.00 59.50 126 ALA A C 1
ATOM 1046 O O . ALA A 1 126 ? 6.654 11.766 -14.385 1.00 59.50 126 ALA A O 1
ATOM 1047 N N . SER A 1 127 ? 6.345 10.750 -12.407 1.00 68.75 127 SER A N 1
ATOM 1048 C CA . SER A 1 127 ? 6.802 9.407 -12.827 1.00 68.75 127 SER A CA 1
ATOM 1049 C C . SER A 1 127 ? 5.682 8.391 -13.069 1.00 68.75 127 SER A C 1
ATOM 1051 O O . SER A 1 127 ? 5.983 7.234 -13.345 1.00 68.75 127 SER A O 1
ATOM 1053 N N . SER A 1 128 ? 4.425 8.837 -13.005 1.00 77.62 128 SER A N 1
ATOM 1054 C CA . SER A 1 128 ? 3.117 8.183 -13.228 1.00 77.62 128 SER A CA 1
ATOM 1055 C C . SER A 1 128 ? 3.021 6.836 -13.979 1.00 77.62 128 SER A C 1
ATOM 1057 O O . SER A 1 128 ? 2.105 6.060 -13.728 1.00 77.62 128 SER A O 1
ATOM 1059 N N . MET A 1 129 ? 3.942 6.515 -14.887 1.00 88.12 129 MET A N 1
ATOM 1060 C CA . MET A 1 129 ? 4.073 5.224 -15.575 1.00 88.12 129 MET A CA 1
ATOM 1061 C C . MET A 1 129 ? 4.870 4.193 -14.762 1.00 88.12 129 MET A C 1
ATOM 1063 O O . MET A 1 129 ? 5.411 3.226 -15.296 1.00 88.12 129 MET A O 1
ATOM 1067 N N . MET A 1 130 ? 4.956 4.403 -13.455 1.00 90.12 130 MET A N 1
ATOM 1068 C CA . MET A 1 130 ? 5.609 3.530 -12.500 1.00 90.12 130 MET A CA 1
ATOM 1069 C C . MET A 1 130 ? 4.615 2.566 -11.845 1.00 90.12 130 MET A C 1
ATOM 1071 O O . MET A 1 130 ? 3.443 2.888 -11.638 1.00 90.12 130 MET A O 1
ATOM 1075 N N . LYS A 1 131 ? 5.104 1.387 -11.436 1.00 92.50 131 LYS A N 1
ATOM 1076 C CA . LYS A 1 131 ? 4.309 0.389 -10.693 1.00 92.50 131 LYS A CA 1
ATOM 1077 C C . LYS A 1 131 ? 3.682 0.985 -9.431 1.00 92.50 131 LYS A C 1
ATOM 1079 O O . LYS A 1 131 ? 2.606 0.568 -9.021 1.00 92.50 131 LYS A O 1
ATOM 1084 N N . GLU A 1 132 ? 4.346 1.961 -8.821 1.00 90.50 132 GLU A N 1
ATOM 1085 C CA . GLU A 1 132 ? 3.886 2.681 -7.636 1.00 90.50 132 GLU A CA 1
ATOM 1086 C C . GLU A 1 132 ? 2.564 3.437 -7.864 1.00 90.50 132 GLU A C 1
ATOM 1088 O O . GLU A 1 132 ? 1.749 3.521 -6.947 1.00 90.50 132 GLU A O 1
ATOM 1093 N N . SER A 1 133 ? 2.306 3.956 -9.068 1.00 91.69 133 SER A N 1
ATOM 1094 C CA . SER A 1 133 ? 1.059 4.674 -9.367 1.00 91.69 133 SER A CA 1
ATOM 1095 C C . SER A 1 133 ? -0.133 3.723 -9.403 1.00 91.69 133 SER A C 1
ATOM 1097 O O . SER A 1 133 ? -1.159 3.964 -8.766 1.00 91.69 133 SER A O 1
ATOM 1099 N N . PHE A 1 134 ? 0.041 2.572 -10.051 1.00 94.25 134 PHE A N 1
ATOM 1100 C CA . PHE A 1 134 ? -0.976 1.524 -10.060 1.00 94.25 134 PHE A CA 1
ATOM 1101 C C . PHE A 1 134 ? -1.142 0.854 -8.688 1.00 94.25 134 PHE A C 1
ATOM 1103 O O . PHE A 1 134 ? -2.255 0.513 -8.291 1.00 94.25 134 PHE A O 1
ATOM 1110 N N . LEU A 1 135 ? -0.061 0.741 -7.911 1.00 95.00 135 LEU A N 1
ATOM 1111 C CA . LEU A 1 135 ? -0.118 0.269 -6.529 1.00 95.00 135 LEU A CA 1
ATOM 1112 C C . LEU A 1 135 ? -1.073 1.119 -5.679 1.00 95.00 135 LEU A C 1
ATOM 1114 O O . LEU A 1 135 ? -1.865 0.557 -4.927 1.00 95.00 135 LEU A O 1
ATOM 1118 N N . TRP A 1 136 ? -1.029 2.448 -5.808 1.00 94.94 136 TRP A N 1
ATOM 1119 C CA . TRP A 1 136 ? -1.897 3.346 -5.042 1.00 94.94 136 TRP A CA 1
ATOM 1120 C C . TRP A 1 136 ? -3.371 3.252 -5.426 1.00 94.94 136 TRP A C 1
ATOM 1122 O O . TRP A 1 136 ? -4.226 3.304 -4.538 1.00 94.94 136 TRP A O 1
ATOM 1132 N N . LEU A 1 137 ? -3.668 3.030 -6.711 1.00 95.88 137 LEU A N 1
ATOM 1133 C CA . LEU A 1 137 ? -5.018 2.672 -7.145 1.00 95.88 137 LEU A CA 1
ATOM 1134 C C . LEU A 1 137 ? -5.499 1.424 -6.386 1.00 95.88 137 LEU A C 1
ATOM 1136 O O . LEU A 1 137 ? -6.553 1.453 -5.750 1.00 95.88 137 LEU A O 1
ATOM 1140 N N . ILE A 1 138 ? -4.701 0.352 -6.402 1.00 97.75 138 ILE A N 1
ATOM 1141 C CA . ILE A 1 138 ? -5.080 -0.935 -5.808 1.00 97.75 138 ILE A CA 1
ATOM 1142 C C . ILE A 1 138 ? -5.208 -0.835 -4.286 1.00 97.75 138 ILE A C 1
ATOM 1144 O O . ILE A 1 138 ? -6.254 -1.163 -3.731 1.00 97.75 138 ILE A O 1
ATOM 1148 N N . MET A 1 139 ? -4.162 -0.374 -3.598 1.00 97.56 139 MET A N 1
ATOM 1149 C CA . MET A 1 139 ? -4.130 -0.289 -2.136 1.00 97.56 139 MET A CA 1
ATOM 1150 C C . MET A 1 139 ? -5.178 0.675 -1.585 1.00 97.56 139 MET A C 1
ATOM 1152 O O . MET A 1 139 ? -5.794 0.399 -0.549 1.00 97.56 139 MET A O 1
ATOM 1156 N N . GLY A 1 140 ? -5.377 1.803 -2.269 1.00 97.31 140 GLY A N 1
ATOM 1157 C CA . GLY A 1 140 ? -6.318 2.826 -1.853 1.00 97.31 140 GLY A CA 1
ATOM 1158 C C . GLY A 1 140 ? -7.759 2.326 -1.901 1.00 97.31 140 GLY A C 1
ATOM 1159 O O . GLY A 1 140 ? -8.462 2.376 -0.888 1.00 97.31 140 GLY A O 1
ATOM 1160 N N . PHE A 1 141 ? -8.172 1.743 -3.033 1.00 98.44 141 PHE A N 1
ATOM 1161 C CA . PHE A 1 141 ? -9.496 1.130 -3.154 1.00 98.44 141 PHE A CA 1
ATOM 1162 C C . PHE A 1 141 ? -9.658 -0.115 -2.280 1.00 98.44 141 PHE A C 1
ATOM 1164 O O . PHE A 1 141 ? -10.722 -0.290 -1.692 1.00 98.44 141 PHE A O 1
ATOM 1171 N N . LEU A 1 142 ? -8.617 -0.940 -2.123 1.00 98.44 142 LEU A N 1
ATOM 1172 C CA . LEU A 1 142 ? -8.661 -2.116 -1.252 1.00 98.44 142 LEU A CA 1
ATOM 1173 C C . LEU A 1 142 ? -8.973 -1.707 0.190 1.00 98.44 142 LEU A C 1
ATOM 1175 O O . LEU A 1 142 ? -9.916 -2.219 0.791 1.00 98.44 142 LEU A O 1
ATOM 1179 N N . THR A 1 143 ? -8.235 -0.730 0.719 1.00 98.31 143 THR A N 1
ATOM 1180 C CA . THR A 1 143 ? -8.450 -0.207 2.075 1.00 98.31 143 THR A CA 1
ATOM 1181 C C . THR A 1 143 ? -9.829 0.444 2.196 1.00 98.31 143 THR A C 1
ATOM 1183 O O . THR A 1 143 ? -10.559 0.182 3.155 1.00 98.31 143 THR A O 1
ATOM 1186 N N . ALA A 1 144 ? -10.227 1.253 1.207 1.00 98.12 144 ALA A N 1
ATOM 1187 C CA . ALA A 1 144 ? -11.509 1.947 1.211 1.00 98.12 144 ALA A CA 1
ATOM 1188 C C . ALA A 1 144 ? -12.703 0.978 1.203 1.00 98.12 144 ALA A C 1
ATOM 1190 O O . ALA A 1 144 ? -13.592 1.088 2.051 1.00 98.12 144 ALA A O 1
ATOM 1191 N N . PHE A 1 145 ? -12.719 0.007 0.287 1.00 98.38 145 PHE A N 1
ATOM 1192 C CA . PHE A 1 145 ? -13.791 -0.983 0.179 1.00 98.38 145 PHE A CA 1
ATOM 1193 C C . PHE A 1 145 ? -13.820 -1.934 1.369 1.00 98.38 145 PHE A C 1
ATOM 1195 O O . PHE A 1 145 ? -14.909 -2.290 1.826 1.00 98.38 145 PHE A O 1
ATOM 1202 N N . PHE A 1 146 ? -12.660 -2.303 1.914 1.00 98.19 146 PHE A N 1
ATOM 1203 C CA . PHE A 1 146 ? -12.583 -3.136 3.109 1.00 98.19 146 PHE A CA 1
ATOM 1204 C C . PHE A 1 146 ? -13.232 -2.438 4.312 1.00 98.19 146 PHE A C 1
ATOM 1206 O O . PHE A 1 146 ? -14.190 -2.945 4.898 1.00 98.19 146 PHE A O 1
ATOM 1213 N N . LEU A 1 147 ? -12.789 -1.216 4.621 1.00 97.00 147 LEU A N 1
ATOM 1214 C CA . LEU A 1 147 ? -13.349 -0.402 5.702 1.00 97.00 147 LEU A CA 1
ATOM 1215 C C . LEU A 1 147 ? -14.820 -0.024 5.463 1.00 97.00 147 LEU A C 1
ATOM 1217 O O . LEU A 1 147 ? -15.566 0.229 6.413 1.00 97.00 147 LEU A O 1
ATOM 1221 N N . ASP A 1 148 ? -15.261 0.056 4.205 1.00 96.75 148 ASP A N 1
ATOM 1222 C CA . ASP A 1 148 ? -16.671 0.249 3.873 1.00 96.75 148 ASP A CA 1
ATOM 1223 C C . ASP A 1 148 ? -17.534 -0.966 4.144 1.00 96.75 148 ASP A C 1
ATOM 1225 O O . ASP A 1 148 ? -18.558 -0.858 4.817 1.00 96.75 148 ASP A O 1
ATOM 1229 N N . SER A 1 149 ? -17.066 -2.128 3.714 1.00 96.56 149 SER A N 1
ATOM 1230 C CA . SER A 1 149 ? -17.750 -3.392 3.951 1.00 96.56 149 SER A CA 1
ATOM 1231 C C . SER A 1 149 ? -17.919 -3.646 5.451 1.00 96.56 149 SER A C 1
ATOM 1233 O O . SER A 1 149 ? -19.026 -3.955 5.887 1.00 96.56 149 SER A O 1
ATOM 1235 N N . LEU A 1 150 ? -16.886 -3.384 6.263 1.00 95.69 150 LEU A N 1
ATOM 1236 C CA . LEU A 1 150 ? -16.975 -3.492 7.725 1.00 95.69 150 LEU A CA 1
ATOM 1237 C C . LEU A 1 150 ? -18.056 -2.580 8.328 1.00 95.69 150 LEU A C 1
ATOM 1239 O O . LEU A 1 150 ? -18.848 -3.021 9.163 1.00 95.69 150 LEU A O 1
ATOM 1243 N N . SER A 1 151 ? -18.118 -1.310 7.911 1.00 94.00 151 SER A N 1
ATOM 1244 C CA . SER A 1 151 ? -19.075 -0.360 8.494 1.00 94.00 151 SER A CA 1
ATOM 1245 C C . SER A 1 151 ? -20.519 -0.631 8.062 1.00 94.00 151 SER A C 1
ATOM 1247 O O . SER A 1 151 ? -21.453 -0.364 8.823 1.00 94.00 151 SER A O 1
ATOM 1249 N N . VAL A 1 152 ? -20.724 -1.146 6.847 1.00 94.31 152 VAL A N 1
ATOM 1250 C CA . VAL A 1 152 ? -22.043 -1.570 6.365 1.00 94.31 152 VAL A CA 1
ATOM 1251 C C . VAL A 1 152 ? -22.482 -2.843 7.087 1.00 94.31 152 VAL A C 1
ATOM 1253 O O . VAL A 1 152 ? -23.603 -2.879 7.586 1.00 94.31 152 VAL A O 1
ATOM 1256 N N . MET A 1 153 ? -21.600 -3.838 7.231 1.00 93.31 153 MET A N 1
ATOM 1257 C CA . MET A 1 153 ? -21.914 -5.095 7.921 1.00 93.31 153 MET A CA 1
ATOM 1258 C C . MET A 1 153 ? -22.321 -4.872 9.382 1.00 93.31 153 MET A C 1
ATOM 1260 O O . MET A 1 153 ? -23.320 -5.432 9.825 1.00 93.31 153 MET A O 1
ATOM 1264 N N . VAL A 1 154 ? -21.619 -4.007 10.124 1.00 92.25 154 VAL A N 1
ATOM 1265 C CA . VAL A 1 154 ? -21.993 -3.698 11.518 1.00 92.25 154 VAL A CA 1
ATOM 1266 C C . VAL A 1 154 ? -23.322 -2.952 11.610 1.00 92.25 154 VAL A C 1
ATOM 1268 O O . VAL A 1 154 ? -24.132 -3.252 12.487 1.00 92.25 154 VAL A O 1
ATOM 1271 N N . ARG A 1 155 ? -23.588 -2.003 10.701 1.00 91.38 155 ARG A N 1
ATOM 1272 C CA . ARG A 1 155 ? -24.885 -1.307 10.656 1.00 91.38 155 ARG A CA 1
ATOM 1273 C C . ARG A 1 155 ? -26.029 -2.269 10.351 1.00 91.38 155 ARG A C 1
ATOM 1275 O O . ARG A 1 155 ? -27.048 -2.216 11.033 1.00 91.38 155 ARG A O 1
ATOM 1282 N N . TRP A 1 156 ? -25.832 -3.159 9.381 1.00 90.75 156 TRP A N 1
ATOM 1283 C CA . TRP A 1 156 ? -26.803 -4.184 9.009 1.00 90.75 156 TRP A CA 1
ATOM 1284 C C . TRP A 1 156 ? -27.079 -5.149 10.171 1.00 90.75 156 TRP A C 1
ATOM 1286 O O . TRP A 1 156 ? -28.232 -5.349 10.546 1.00 90.75 156 TRP A O 1
ATOM 1296 N N . TRP A 1 157 ? -26.033 -5.642 10.841 1.00 88.31 157 TRP A N 1
ATOM 1297 C CA . TRP A 1 157 ? -26.180 -6.489 12.028 1.00 88.31 157 TRP A CA 1
ATOM 1298 C C . TRP A 1 157 ? -26.945 -5.784 13.158 1.00 88.31 157 TRP A C 1
ATOM 1300 O O . TRP A 1 157 ? -27.851 -6.351 13.769 1.00 88.31 157 TRP A O 1
ATOM 1310 N N . GLY A 1 158 ? -26.602 -4.524 13.439 1.00 88.00 158 GLY A N 1
ATOM 1311 C CA . GLY A 1 158 ? -27.270 -3.729 14.469 1.00 88.00 158 GLY A CA 1
ATOM 1312 C C . GLY A 1 158 ? -28.734 -3.405 14.146 1.00 88.00 158 GLY A C 1
ATOM 1313 O O . GLY A 1 158 ? -29.525 -3.206 15.069 1.00 88.00 158 GLY A O 1
ATOM 1314 N N . HIS A 1 159 ? -29.101 -3.350 12.863 1.00 88.19 159 HIS A N 1
ATOM 1315 C CA . HIS A 1 159 ? -30.488 -3.209 12.419 1.00 88.19 159 HIS A CA 1
ATOM 1316 C C . HIS A 1 159 ? -31.290 -4.481 12.709 1.00 88.19 159 HIS A C 1
ATOM 1318 O O . HIS A 1 159 ? -32.323 -4.421 13.371 1.00 88.19 159 HIS A O 1
ATOM 1324 N N . GLN A 1 160 ? -30.742 -5.639 12.336 1.00 86.94 160 GLN A N 1
ATOM 1325 C CA . GLN A 1 160 ? -31.361 -6.952 12.545 1.00 86.94 160 GLN A CA 1
ATOM 1326 C C . GLN A 1 160 ? -31.635 -7.251 14.030 1.00 86.94 160 GLN A C 1
ATOM 1328 O O . GLN A 1 160 ? -32.692 -7.768 14.389 1.00 86.94 160 GLN A O 1
ATOM 1333 N N . GLN A 1 161 ? -30.720 -6.864 14.925 1.00 86.00 161 GLN A N 1
ATOM 1334 C CA . GLN A 1 161 ? -30.924 -6.998 16.375 1.00 86.00 161 GLN A CA 1
ATOM 1335 C C . GLN A 1 161 ? -32.040 -6.085 16.906 1.00 86.00 161 GLN A C 1
ATOM 1337 O O . GLN A 1 161 ? -32.800 -6.483 17.788 1.00 86.00 161 GLN A O 1
ATOM 1342 N N . ARG A 1 162 ? -32.164 -4.864 16.366 1.00 85.44 162 ARG A N 1
ATOM 1343 C CA . ARG A 1 162 ? -33.227 -3.927 16.753 1.00 85.44 162 ARG A CA 1
ATOM 1344 C C . ARG A 1 162 ? -34.588 -4.385 16.252 1.00 85.44 162 ARG A C 1
ATOM 1346 O O . ARG A 1 162 ? -35.522 -4.405 17.044 1.00 85.44 162 ARG A O 1
ATOM 1353 N N . GLN A 1 163 ? -34.691 -4.810 14.996 1.00 84.19 163 GLN A N 1
ATOM 1354 C CA . GLN A 1 163 ? -35.951 -5.313 14.452 1.00 84.19 163 GLN A CA 1
ATOM 1355 C C . GLN A 1 163 ? -36.478 -6.501 15.260 1.00 84.19 163 GLN A C 1
ATOM 1357 O O . GLN A 1 163 ? -37.634 -6.474 15.663 1.00 84.19 163 GLN A O 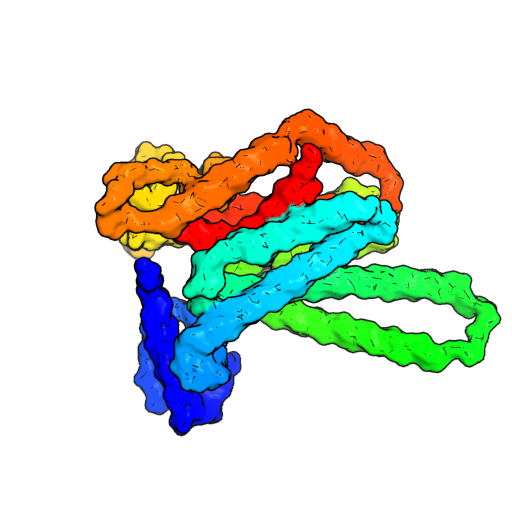1
ATOM 1362 N N . LYS A 1 164 ? -35.635 -7.480 15.629 1.00 83.88 164 LYS A N 1
ATOM 1363 C CA . LYS A 1 164 ? -36.058 -8.596 16.502 1.00 83.88 164 LYS A CA 1
ATOM 1364 C C . LYS A 1 164 ? -36.663 -8.147 17.837 1.00 83.88 164 LYS A C 1
ATOM 1366 O O . LYS A 1 164 ? -37.491 -8.862 18.386 1.00 83.88 164 LYS A O 1
ATOM 1371 N N . LYS A 1 165 ? -36.267 -6.978 18.351 1.00 86.19 165 LYS A N 1
ATOM 1372 C CA . LYS A 1 165 ? -36.809 -6.407 19.589 1.00 86.19 165 LYS A CA 1
ATOM 1373 C C . LYS A 1 165 ? -38.160 -5.704 19.389 1.00 86.19 165 LYS A C 1
ATOM 1375 O O . LYS A 1 165 ? -38.947 -5.675 20.326 1.00 86.19 165 LYS A O 1
ATOM 1380 N N . TYR A 1 166 ? -38.420 -5.145 18.204 1.00 80.31 166 TYR A N 1
ATOM 1381 C CA . TYR A 1 166 ? -39.607 -4.322 17.920 1.00 80.31 166 TYR A CA 1
ATOM 1382 C C . TYR A 1 166 ? -40.666 -4.997 17.037 1.00 80.31 166 TYR A C 1
ATOM 1384 O O . TYR A 1 166 ? -41.763 -4.463 16.915 1.00 80.31 166 TYR A O 1
ATOM 1392 N N . ARG A 1 167 ? -40.391 -6.181 16.471 1.00 67.31 167 ARG A N 1
ATOM 1393 C CA . ARG A 1 167 ? -41.287 -6.933 15.564 1.00 67.31 167 ARG A CA 1
ATOM 1394 C C . ARG A 1 167 ? -42.592 -7.453 16.200 1.00 67.31 167 ARG A C 1
ATOM 1396 O O . ARG A 1 167 ? -43.186 -8.384 15.681 1.00 67.31 167 ARG A O 1
ATOM 1403 N N . ILE A 1 168 ? -43.015 -6.901 17.334 1.00 71.00 168 ILE A N 1
ATOM 1404 C CA . ILE A 1 168 ? -44.263 -7.267 18.015 1.00 71.00 168 ILE A CA 1
ATOM 1405 C C . ILE A 1 168 ? -45.400 -6.281 17.668 1.00 71.00 168 ILE A C 1
ATOM 1407 O O . ILE A 1 168 ? -46.539 -6.565 18.012 1.00 71.00 168 ILE A O 1
ATOM 1411 N N . VAL A 1 169 ? -45.141 -5.145 16.995 1.00 68.88 169 VAL A N 1
ATOM 1412 C CA . VAL A 1 169 ? -46.098 -4.017 17.040 1.00 68.88 169 VAL A CA 1
ATOM 1413 C C . VAL A 1 169 ? -46.838 -3.658 15.740 1.00 68.88 169 VAL A C 1
ATOM 1415 O O . VAL A 1 169 ? -47.978 -3.248 15.877 1.00 68.88 169 VAL A O 1
ATOM 1418 N N . ASP A 1 170 ? -46.331 -3.857 14.517 1.00 67.06 170 ASP A N 1
ATOM 1419 C CA . ASP A 1 170 ? -47.074 -3.426 13.306 1.00 67.06 170 ASP A CA 1
ATOM 1420 C C . ASP A 1 170 ? -46.819 -4.333 12.084 1.00 67.06 170 ASP A C 1
ATOM 1422 O O . ASP A 1 170 ? -45.668 -4.555 11.708 1.00 67.06 170 ASP A O 1
ATOM 1426 N N . GLU A 1 171 ? -47.890 -4.849 11.463 1.00 74.00 171 GLU A N 1
ATOM 1427 C CA . GLU A 1 171 ? -47.855 -5.807 10.334 1.00 74.00 171 GLU A CA 1
ATOM 1428 C C . GLU A 1 171 ? -47.937 -5.148 8.935 1.00 74.00 171 GLU A C 1
ATOM 1430 O O . GLU A 1 171 ? -47.566 -5.773 7.944 1.00 74.00 171 GLU A O 1
ATOM 1435 N N . ASP A 1 172 ? -48.340 -3.875 8.822 1.00 75.94 172 ASP A N 1
ATOM 1436 C CA . ASP A 1 172 ? -48.738 -3.288 7.525 1.00 75.94 172 ASP A CA 1
ATOM 1437 C C . ASP A 1 172 ? -47.656 -2.461 6.783 1.00 75.94 172 ASP A C 1
ATOM 1439 O O . ASP A 1 172 ? -47.872 -2.026 5.649 1.00 75.94 172 ASP A O 1
ATOM 1443 N N . THR A 1 173 ? -46.457 -2.262 7.346 1.00 72.75 173 THR A N 1
ATOM 1444 C CA . THR A 1 173 ? -45.376 -1.434 6.745 1.00 72.75 173 THR A CA 1
ATOM 1445 C C . THR A 1 173 ? -44.258 -2.216 6.023 1.00 72.75 173 THR A C 1
ATOM 1447 O O . THR A 1 173 ? -43.253 -1.630 5.613 1.00 72.75 173 THR A O 1
ATOM 1450 N N . ASP A 1 174 ? -44.419 -3.524 5.798 1.00 70.88 174 ASP A N 1
ATOM 1451 C CA . ASP A 1 174 ? -43.302 -4.458 5.528 1.00 70.88 174 ASP A CA 1
ATOM 1452 C C . ASP A 1 174 ? -42.657 -4.352 4.117 1.00 70.88 174 ASP A C 1
ATOM 1454 O O . ASP A 1 174 ? -41.477 -4.648 3.910 1.00 70.88 174 ASP A O 1
ATOM 1458 N N . ASN A 1 175 ? -43.376 -3.860 3.100 1.00 78.62 175 ASN A N 1
ATOM 1459 C CA . ASN A 1 175 ? -42.894 -3.949 1.708 1.00 78.62 175 ASN A CA 1
ATOM 1460 C C . ASN A 1 175 ? -41.719 -3.007 1.355 1.00 78.62 175 ASN A C 1
ATOM 1462 O O . ASN A 1 175 ? -40.923 -3.313 0.460 1.00 78.62 175 ASN A O 1
ATOM 1466 N N . GLY A 1 176 ? -41.588 -1.856 2.024 1.00 79.38 176 GLY A N 1
ATOM 1467 C CA . GLY A 1 176 ? -40.528 -0.875 1.738 1.00 79.38 176 GLY A CA 1
ATOM 1468 C C . GLY A 1 176 ? -39.153 -1.272 2.289 1.00 79.38 176 GLY A C 1
ATOM 1469 O O . GLY A 1 176 ? -38.121 -1.029 1.652 1.00 79.38 176 GLY A O 1
ATOM 1470 N N . GLU A 1 177 ? -39.128 -1.928 3.450 1.00 80.06 177 GLU A N 1
ATOM 1471 C CA . GLU A 1 177 ? -37.890 -2.294 4.145 1.00 80.06 177 GLU A CA 1
ATOM 1472 C C . GLU A 1 177 ? -37.149 -3.427 3.420 1.00 80.06 177 GLU A C 1
ATOM 1474 O O . GLU A 1 177 ? -35.938 -3.333 3.190 1.00 80.06 177 GLU A O 1
ATOM 1479 N N . ILE A 1 178 ? -37.885 -4.428 2.921 1.00 82.88 178 ILE A N 1
ATOM 1480 C CA . ILE A 1 178 ? -37.330 -5.586 2.199 1.00 82.88 178 ILE A CA 1
ATOM 1481 C C . ILE A 1 178 ? -36.524 -5.152 0.963 1.00 82.88 178 ILE A C 1
ATOM 1483 O O . ILE A 1 178 ? -35.461 -5.711 0.665 1.00 82.88 178 ILE A O 1
ATOM 1487 N N . LYS A 1 179 ? -36.996 -4.137 0.226 1.00 87.25 179 LYS A N 1
ATOM 1488 C CA . LYS A 1 179 ? -36.298 -3.645 -0.973 1.00 87.25 179 LYS A CA 1
ATOM 1489 C C . LYS A 1 179 ? -34.949 -3.011 -0.622 1.00 87.25 179 LYS A C 1
ATOM 1491 O O . LYS A 1 179 ? -33.976 -3.203 -1.353 1.00 87.25 179 LYS A O 1
ATOM 1496 N N . THR A 1 180 ? -34.873 -2.304 0.503 1.00 89.00 180 THR A N 1
ATOM 1497 C CA . THR A 1 180 ? -33.649 -1.633 0.962 1.00 89.00 180 THR A CA 1
ATOM 1498 C C . THR A 1 180 ? -32.589 -2.645 1.401 1.00 89.00 180 THR A C 1
ATOM 1500 O O . THR A 1 180 ? -31.424 -2.517 1.019 1.00 89.00 180 THR A O 1
ATOM 1503 N N . GLU A 1 181 ? -32.979 -3.707 2.114 1.00 88.69 181 GLU A N 1
ATOM 1504 C CA . GLU A 1 181 ? -32.044 -4.755 2.546 1.00 88.69 181 GLU A CA 1
ATOM 1505 C C . GLU A 1 181 ? -31.406 -5.504 1.368 1.00 88.69 181 GLU A C 1
ATOM 1507 O O . GLU A 1 181 ? -30.195 -5.746 1.368 1.00 88.69 181 GLU A O 1
ATOM 1512 N N . ARG A 1 182 ? -32.187 -5.803 0.318 1.00 91.62 182 ARG A N 1
ATOM 1513 C CA . ARG A 1 182 ? -31.672 -6.452 -0.901 1.00 91.62 182 ARG A CA 1
ATOM 1514 C C . ARG A 1 182 ? -30.613 -5.603 -1.603 1.00 91.62 182 ARG A C 1
ATOM 1516 O O . ARG A 1 182 ? -29.582 -6.136 -2.011 1.00 91.62 182 ARG A O 1
ATOM 1523 N N . ILE A 1 183 ? -30.832 -4.291 -1.717 1.00 92.75 183 ILE A N 1
ATOM 1524 C CA . ILE A 1 183 ? -29.873 -3.370 -2.351 1.00 92.75 183 ILE A CA 1
ATOM 1525 C C . ILE A 1 183 ? -28.568 -3.313 -1.547 1.00 92.75 183 ILE A C 1
ATOM 1527 O O . ILE A 1 183 ? -27.482 -3.381 -2.128 1.00 92.75 183 ILE A O 1
ATOM 1531 N N . ILE A 1 184 ? -28.658 -3.240 -0.213 1.00 91.56 184 ILE A N 1
ATOM 1532 C CA . ILE A 1 184 ? -27.482 -3.238 0.668 1.00 91.56 184 ILE A CA 1
ATOM 1533 C C . ILE A 1 184 ? -26.690 -4.540 0.507 1.00 91.56 184 ILE A C 1
ATOM 1535 O O . ILE A 1 184 ? -25.469 -4.492 0.344 1.00 91.56 184 ILE A O 1
ATOM 1539 N N . PHE A 1 185 ? -27.369 -5.690 0.500 1.00 92.44 185 PHE A N 1
ATOM 1540 C CA . PHE A 1 185 ? -26.731 -6.995 0.336 1.00 92.44 185 PHE A CA 1
ATOM 1541 C C . PHE A 1 185 ? -25.997 -7.120 -1.006 1.00 92.44 185 PHE A C 1
ATOM 1543 O O . PHE A 1 185 ? -24.816 -7.466 -1.026 1.00 92.44 185 PHE A O 1
ATOM 1550 N N . ILE A 1 186 ? -26.651 -6.761 -2.119 1.00 95.12 186 ILE A N 1
ATOM 1551 C CA . ILE A 1 186 ? -26.028 -6.760 -3.455 1.00 95.12 186 ILE A CA 1
ATOM 1552 C C . ILE A 1 186 ? -24.778 -5.867 -3.461 1.00 95.12 186 ILE A C 1
ATOM 1554 O O . ILE A 1 186 ? -23.726 -6.270 -3.959 1.00 95.12 186 ILE A O 1
ATOM 1558 N N . GLY A 1 187 ? -24.857 -4.683 -2.844 1.00 95.00 187 GLY A N 1
ATOM 1559 C CA . GLY A 1 187 ? -23.718 -3.775 -2.717 1.00 95.00 187 GLY A CA 1
ATOM 1560 C C . GLY A 1 187 ? -22.537 -4.367 -1.937 1.00 95.00 187 GLY A C 1
ATOM 1561 O O . GLY A 1 187 ? -21.386 -4.120 -2.298 1.00 95.00 187 GLY A O 1
ATOM 1562 N N . ILE A 1 188 ? -22.793 -5.163 -0.892 1.00 94.88 188 ILE A N 1
ATOM 1563 C CA . ILE A 1 188 ? -21.746 -5.880 -0.144 1.00 94.88 188 ILE A CA 1
ATOM 1564 C C . ILE A 1 188 ? -21.100 -6.956 -1.023 1.00 94.88 188 ILE A C 1
ATOM 1566 O O . ILE A 1 188 ? -19.874 -7.026 -1.085 1.00 94.88 188 ILE A O 1
ATOM 1570 N N . VAL A 1 189 ? -21.898 -7.761 -1.732 1.00 96.19 189 VAL A N 1
ATOM 1571 C CA . VAL A 1 189 ? -21.390 -8.838 -2.601 1.00 96.19 189 VAL A CA 1
ATOM 1572 C C . VAL A 1 189 ? -20.474 -8.279 -3.691 1.00 96.19 189 VAL A C 1
ATOM 1574 O O . VAL A 1 189 ? -19.364 -8.778 -3.873 1.00 96.19 189 VAL A O 1
ATOM 1577 N N . ILE A 1 190 ? -20.883 -7.192 -4.354 1.00 97.00 190 ILE A N 1
ATOM 1578 C CA . ILE A 1 190 ? -20.057 -6.516 -5.367 1.00 97.00 190 ILE A CA 1
ATOM 1579 C C . ILE A 1 190 ? -18.723 -6.059 -4.761 1.00 97.00 190 ILE A C 1
ATOM 1581 O O . ILE A 1 190 ? -17.667 -6.300 -5.345 1.00 97.00 190 ILE A O 1
ATOM 1585 N N . LYS A 1 191 ? -18.738 -5.445 -3.570 1.00 96.56 191 LYS A N 1
ATOM 1586 C CA . LYS A 1 191 ? -17.508 -4.999 -2.895 1.00 96.56 191 LYS A CA 1
ATOM 1587 C C . LYS A 1 191 ? -16.589 -6.158 -2.528 1.00 96.56 191 LYS A C 1
ATOM 1589 O O . LYS A 1 191 ? -15.383 -6.018 -2.683 1.00 96.56 191 LYS A O 1
ATOM 1594 N N . ILE A 1 192 ? -17.129 -7.293 -2.084 1.00 96.81 192 ILE A N 1
ATOM 1595 C CA . ILE A 1 192 ? -16.329 -8.490 -1.785 1.00 96.81 192 ILE A CA 1
ATOM 1596 C C . ILE A 1 192 ? -15.621 -8.987 -3.050 1.00 96.81 192 ILE A C 1
ATOM 1598 O O . ILE A 1 192 ? -14.417 -9.235 -3.010 1.00 96.81 192 ILE A O 1
ATOM 1602 N N . ILE A 1 193 ? -16.329 -9.068 -4.180 1.00 97.81 193 ILE A N 1
ATOM 1603 C CA . ILE A 1 193 ? -15.734 -9.461 -5.467 1.00 97.81 193 ILE A CA 1
ATOM 1604 C C . ILE A 1 193 ? -14.620 -8.483 -5.866 1.00 97.81 193 ILE A C 1
ATOM 1606 O O . ILE A 1 193 ? -13.522 -8.910 -6.220 1.00 97.81 193 ILE A O 1
ATOM 1610 N N . LEU A 1 194 ? -14.862 -7.173 -5.750 1.00 97.81 194 LEU A N 1
ATOM 1611 C CA . LEU A 1 194 ? -13.849 -6.153 -6.037 1.00 97.81 194 LEU A CA 1
ATOM 1612 C C . LEU A 1 194 ? -12.630 -6.270 -5.112 1.00 97.81 194 LEU A C 1
ATOM 1614 O O . LEU A 1 194 ? -11.503 -6.179 -5.587 1.00 97.81 194 LEU A O 1
ATOM 1618 N N . ILE A 1 195 ? -12.827 -6.519 -3.814 1.00 98.31 195 ILE A N 1
ATOM 1619 C CA . ILE A 1 195 ? -11.736 -6.753 -2.857 1.00 98.31 195 ILE A CA 1
ATOM 1620 C C . ILE A 1 195 ? -10.892 -7.957 -3.290 1.00 98.31 195 ILE A C 1
ATOM 1622 O O . ILE A 1 195 ? -9.669 -7.848 -3.306 1.00 98.31 195 ILE A O 1
ATOM 1626 N N . LEU A 1 196 ? -11.510 -9.073 -3.692 1.00 98.06 196 LEU A N 1
ATOM 1627 C CA . LEU A 1 196 ? -10.783 -10.256 -4.169 1.00 98.06 196 LEU A CA 1
ATOM 1628 C C . LEU A 1 196 ? -9.945 -9.947 -5.418 1.00 98.06 196 LEU A C 1
ATOM 1630 O O . LEU A 1 196 ? -8.768 -10.302 -5.465 1.00 98.06 196 LEU A O 1
ATOM 1634 N N . ILE A 1 197 ? -10.513 -9.227 -6.391 1.00 97.69 197 ILE A N 1
ATOM 1635 C CA . ILE A 1 197 ? -9.788 -8.792 -7.595 1.00 97.69 197 ILE A CA 1
ATOM 1636 C C . ILE A 1 197 ? -8.591 -7.909 -7.218 1.00 97.69 197 ILE A C 1
ATOM 1638 O O . ILE A 1 197 ? -7.487 -8.121 -7.719 1.00 97.69 197 ILE A O 1
ATOM 1642 N N . LEU A 1 198 ? -8.781 -6.948 -6.310 1.00 98.19 198 LEU A N 1
ATOM 1643 C CA . LEU A 1 198 ? -7.717 -6.048 -5.856 1.00 98.19 198 LEU A CA 1
ATOM 1644 C C . LEU A 1 198 ? -6.622 -6.784 -5.077 1.00 98.19 198 LEU A C 1
ATOM 1646 O O . LEU A 1 198 ? -5.450 -6.456 -5.230 1.00 98.19 198 LEU A O 1
ATOM 1650 N N . ILE A 1 199 ? -6.974 -7.797 -4.283 1.00 98.06 199 ILE A N 1
ATOM 1651 C CA . ILE A 1 199 ? -6.008 -8.649 -3.577 1.00 98.06 199 ILE A CA 1
ATOM 1652 C C . ILE A 1 199 ? -5.138 -9.416 -4.578 1.00 98.06 199 ILE A C 1
ATOM 1654 O O . ILE A 1 199 ? -3.912 -9.411 -4.449 1.00 98.06 199 ILE A O 1
ATOM 1658 N N . VAL A 1 200 ? -5.749 -10.030 -5.597 1.00 97.00 200 VAL A N 1
ATOM 1659 C CA . VAL A 1 200 ? -5.019 -10.744 -6.656 1.00 97.00 200 VAL A CA 1
ATOM 1660 C C . VAL A 1 200 ? -4.130 -9.779 -7.441 1.00 97.00 200 VAL A C 1
ATOM 1662 O O . VAL A 1 200 ? -2.952 -10.059 -7.652 1.00 97.00 200 VAL A O 1
ATOM 1665 N N . ALA A 1 201 ? -4.650 -8.607 -7.811 1.00 96.88 201 ALA A N 1
ATOM 1666 C CA . ALA A 1 201 ? -3.872 -7.579 -8.497 1.00 96.88 201 ALA A CA 1
ATOM 1667 C C . ALA A 1 201 ? -2.684 -7.093 -7.648 1.00 96.88 201 ALA A C 1
ATOM 1669 O O . ALA A 1 201 ? -1.584 -6.926 -8.173 1.00 96.88 201 ALA A O 1
ATOM 1670 N N . LEU A 1 202 ? -2.873 -6.910 -6.335 1.00 97.12 202 LEU A N 1
ATOM 1671 C CA . LEU A 1 202 ? -1.804 -6.515 -5.416 1.00 97.12 202 LEU A CA 1
ATOM 1672 C C . LEU A 1 202 ? -0.715 -7.588 -5.328 1.00 97.12 202 LEU A C 1
ATOM 1674 O O . LEU A 1 202 ? 0.470 -7.257 -5.360 1.00 97.12 202 LEU A O 1
ATOM 1678 N N . PHE A 1 203 ? -1.113 -8.861 -5.252 1.00 96.44 203 PHE A N 1
ATOM 1679 C CA . PHE A 1 203 ? -0.194 -9.995 -5.228 1.00 96.44 203 PHE A CA 1
ATOM 1680 C C . PHE A 1 203 ? 0.657 -10.067 -6.507 1.00 96.44 203 PHE A C 1
ATOM 1682 O O . PHE A 1 203 ? 1.886 -10.129 -6.418 1.00 96.44 203 PHE A O 1
ATOM 1689 N N . LEU A 1 204 ? 0.020 -9.962 -7.680 1.00 94.88 204 LEU A N 1
ATOM 1690 C CA . LEU A 1 204 ? 0.695 -9.994 -8.986 1.00 94.88 204 LEU A CA 1
ATOM 1691 C C . LEU A 1 204 ? 1.580 -8.764 -9.228 1.00 94.88 204 LEU A C 1
ATOM 1693 O O . LEU A 1 204 ? 2.616 -8.868 -9.881 1.00 94.88 204 LEU A O 1
ATOM 1697 N N . LEU A 1 205 ? 1.203 -7.595 -8.703 1.00 95.25 205 LEU A N 1
ATOM 1698 C CA . LEU A 1 205 ? 1.989 -6.374 -8.865 1.00 95.25 205 LEU A CA 1
ATOM 1699 C C . LEU A 1 205 ? 3.194 -6.349 -7.915 1.00 95.25 205 LEU A C 1
ATOM 1701 O O . LEU A 1 205 ? 4.340 -6.206 -8.351 1.00 95.25 205 LEU A O 1
ATOM 1705 N N . LYS A 1 206 ? 2.939 -6.455 -6.605 1.00 94.62 206 LYS A N 1
ATOM 1706 C CA . LYS A 1 206 ? 3.937 -6.338 -5.535 1.00 94.62 206 LYS A CA 1
ATOM 1707 C C . LYS A 1 206 ? 3.526 -7.161 -4.309 1.00 94.62 206 LYS A C 1
ATOM 1709 O O . LYS A 1 206 ? 2.972 -6.640 -3.340 1.00 94.62 206 LYS A O 1
ATOM 1714 N N . TYR A 1 207 ? 3.897 -8.440 -4.324 1.00 93.88 207 TYR A N 1
ATOM 1715 C CA . TYR A 1 207 ? 3.562 -9.404 -3.271 1.00 93.88 207 TYR A CA 1
ATOM 1716 C C . TYR A 1 207 ? 3.952 -8.982 -1.844 1.00 93.88 207 TYR A C 1
ATOM 1718 O O . TYR A 1 207 ? 3.312 -9.422 -0.900 1.00 93.88 207 TYR A O 1
ATOM 1726 N N . TYR A 1 208 ? 4.965 -8.133 -1.649 1.00 94.25 208 TYR A N 1
ATOM 1727 C CA . TYR A 1 208 ? 5.378 -7.707 -0.308 1.00 94.25 208 TYR A CA 1
ATOM 1728 C C . TYR A 1 208 ? 4.376 -6.736 0.346 1.00 94.25 208 TYR A C 1
ATOM 1730 O O . TYR A 1 208 ? 4.155 -6.815 1.551 1.00 94.25 208 TYR A O 1
ATOM 1738 N N . TYR A 1 209 ? 3.689 -5.886 -0.434 1.00 96.50 209 TYR A N 1
ATOM 1739 C CA . TYR A 1 209 ? 2.553 -5.109 0.084 1.00 96.50 209 TYR A CA 1
ATOM 1740 C C . TYR A 1 209 ? 1.376 -6.024 0.407 1.00 96.50 209 TYR A C 1
ATOM 1742 O O . TYR A 1 209 ? 0.740 -5.848 1.441 1.00 96.50 209 TYR A O 1
ATOM 1750 N N . PHE A 1 210 ? 1.110 -7.021 -0.444 1.00 96.94 210 PHE A N 1
ATOM 1751 C CA . PHE A 1 210 ? 0.104 -8.048 -0.168 1.00 96.94 210 PHE A CA 1
ATOM 1752 C C . PHE A 1 210 ? 0.403 -8.779 1.151 1.00 96.94 210 PHE A C 1
ATOM 1754 O O . PHE A 1 210 ? -0.476 -8.859 2.005 1.00 96.94 210 PHE A O 1
ATOM 1761 N N . ALA A 1 211 ? 1.646 -9.233 1.341 1.00 96.44 211 ALA A N 1
ATOM 1762 C CA . ALA A 1 211 ? 2.080 -10.032 2.484 1.00 96.44 211 ALA A CA 1
ATOM 1763 C C . ALA A 1 211 ? 1.899 -9.320 3.830 1.00 96.44 211 ALA A C 1
ATOM 1765 O O . ALA A 1 211 ? 1.733 -9.985 4.848 1.00 96.44 211 ALA A O 1
ATOM 1766 N N . LEU A 1 212 ? 1.909 -7.983 3.841 1.00 96.94 212 LEU A N 1
ATOM 1767 C CA . LEU A 1 212 ? 1.731 -7.200 5.060 1.00 96.94 212 LEU A CA 1
ATOM 1768 C C . LEU A 1 212 ? 0.327 -6.591 5.170 1.00 96.94 212 LEU A C 1
ATOM 1770 O O . LEU A 1 212 ? -0.351 -6.788 6.176 1.00 96.94 212 LEU A O 1
ATOM 1774 N N . LEU A 1 213 ? -0.140 -5.873 4.143 1.00 98.06 213 LEU A N 1
ATOM 1775 C CA . LEU A 1 213 ? -1.405 -5.132 4.191 1.00 98.06 213 LEU A CA 1
ATOM 1776 C C . LEU A 1 213 ? -2.614 -6.062 4.315 1.00 98.06 213 LEU A C 1
ATOM 1778 O O . LEU A 1 213 ? -3.507 -5.798 5.118 1.00 98.06 213 LEU A O 1
ATOM 1782 N N . VAL A 1 214 ? -2.658 -7.144 3.530 1.00 98.06 214 VAL A N 1
ATOM 1783 C CA . VAL A 1 214 ? -3.834 -8.022 3.478 1.00 98.06 214 VAL A CA 1
ATOM 1784 C C . VAL A 1 214 ? -4.029 -8.748 4.816 1.00 98.06 214 VAL A C 1
ATOM 1786 O O . VAL A 1 214 ? -5.106 -8.587 5.396 1.00 98.06 214 VAL A O 1
ATOM 1789 N N . PRO A 1 215 ? -3.026 -9.444 5.392 1.00 98.31 215 PRO A N 1
ATOM 1790 C CA . PRO A 1 215 ? -3.180 -10.054 6.713 1.00 98.31 215 PRO A CA 1
ATOM 1791 C C . PRO A 1 215 ? -3.556 -9.058 7.810 1.00 98.31 215 PRO A C 1
ATOM 1793 O O . PRO A 1 215 ? -4.404 -9.372 8.643 1.00 98.31 215 PRO A O 1
ATOM 1796 N N . LEU A 1 216 ? -2.990 -7.844 7.790 1.00 98.38 216 LEU A N 1
ATOM 1797 C CA . LEU A 1 216 ? -3.328 -6.800 8.760 1.00 98.3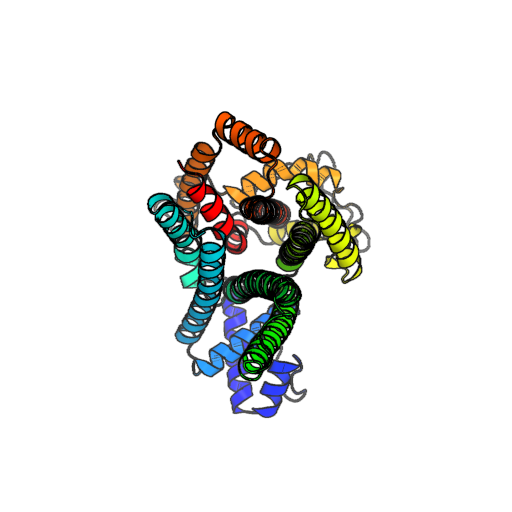8 216 LEU A CA 1
ATOM 1798 C C . LEU A 1 216 ? -4.792 -6.355 8.663 1.00 98.38 216 LEU A C 1
ATOM 1800 O O . LEU A 1 216 ? -5.465 -6.247 9.690 1.00 98.38 216 LEU A O 1
ATOM 1804 N N . LEU A 1 217 ? -5.299 -6.116 7.448 1.00 98.31 217 LEU A N 1
ATOM 1805 C CA . LEU A 1 217 ? -6.697 -5.735 7.240 1.00 98.31 217 LEU A CA 1
ATOM 1806 C C . LEU A 1 217 ? -7.641 -6.854 7.690 1.00 98.31 217 LEU A C 1
ATOM 1808 O O . LEU A 1 217 ? -8.566 -6.594 8.458 1.00 98.31 217 LEU A O 1
ATOM 1812 N N . PHE A 1 218 ? -7.395 -8.103 7.290 1.00 98.25 218 PHE A N 1
ATOM 1813 C CA . PHE A 1 218 ? -8.246 -9.226 7.692 1.00 98.25 218 PHE A CA 1
ATOM 1814 C C . PHE A 1 218 ? -8.210 -9.482 9.203 1.00 98.25 218 PHE A C 1
ATOM 1816 O O . PHE A 1 218 ? -9.272 -9.657 9.804 1.00 98.25 218 PHE A O 1
ATOM 1823 N N . ALA A 1 219 ? -7.037 -9.420 9.839 1.00 98.44 219 ALA A N 1
ATOM 1824 C CA . ALA A 1 219 ? -6.915 -9.522 11.293 1.00 98.44 219 ALA A CA 1
ATOM 1825 C C . ALA A 1 219 ? -7.699 -8.410 12.009 1.00 98.44 219 ALA A C 1
ATOM 1827 O O . ALA A 1 219 ? -8.423 -8.661 12.978 1.00 98.44 219 ALA A O 1
ATOM 1828 N N . PHE A 1 220 ? -7.629 -7.177 11.491 1.00 98.12 220 PHE A N 1
ATOM 1829 C CA . PHE A 1 220 ? -8.449 -6.074 11.983 1.00 98.12 220 PHE A CA 1
ATOM 1830 C C . PHE A 1 220 ? -9.942 -6.372 11.839 1.00 98.12 220 PHE A C 1
ATOM 1832 O O . PHE A 1 220 ? -10.665 -6.263 12.827 1.00 98.12 220 PHE A O 1
ATOM 1839 N N . GLY A 1 221 ? -10.395 -6.807 10.661 1.00 97.56 221 GLY A N 1
ATOM 1840 C CA . GLY A 1 221 ? -11.793 -7.160 10.408 1.00 97.56 221 GLY A CA 1
ATOM 1841 C C . GLY A 1 221 ? -12.319 -8.232 11.365 1.00 97.56 221 GLY A C 1
ATOM 1842 O O . GLY A 1 221 ? -13.364 -8.035 11.981 1.00 97.56 221 GLY A O 1
ATOM 1843 N N . ILE A 1 222 ? -11.569 -9.323 11.562 1.00 97.81 222 ILE A N 1
ATOM 1844 C CA . ILE A 1 222 ? -11.931 -10.400 12.499 1.00 97.81 222 ILE A CA 1
ATOM 1845 C C . ILE A 1 222 ? -12.030 -9.858 13.928 1.00 97.81 222 ILE A C 1
ATOM 1847 O O . ILE A 1 222 ? -13.033 -10.083 14.606 1.00 97.81 222 ILE A O 1
ATOM 1851 N N . SER A 1 223 ? -11.027 -9.096 14.377 1.00 97.44 223 SER A N 1
ATOM 1852 C CA . SER A 1 223 ? -11.042 -8.500 15.717 1.00 97.44 223 SER A CA 1
ATOM 1853 C C . SER A 1 223 ? -12.213 -7.532 15.913 1.00 97.44 223 SER A C 1
ATOM 1855 O O . SER A 1 223 ? -12.852 -7.533 16.963 1.00 97.44 223 SER A O 1
ATOM 1857 N N . PHE A 1 224 ? -12.534 -6.745 14.885 1.00 95.62 224 PHE A N 1
ATOM 1858 C CA . PHE A 1 224 ? -13.624 -5.781 14.881 1.00 95.62 224 PHE A CA 1
ATOM 1859 C C . PHE A 1 224 ? -14.984 -6.477 14.977 1.00 95.62 224 PHE A C 1
ATOM 1861 O O . PHE A 1 224 ? -15.825 -6.074 15.781 1.00 95.62 224 PHE A O 1
ATOM 1868 N N . PHE A 1 225 ? -15.202 -7.556 14.222 1.00 95.44 225 PHE A N 1
ATOM 1869 C CA . PHE A 1 225 ? -16.422 -8.352 14.347 1.00 95.44 225 PHE A CA 1
ATOM 1870 C C . PHE A 1 225 ? -16.522 -9.038 15.707 1.00 95.44 225 PHE A C 1
ATOM 1872 O O . PHE A 1 225 ? -17.574 -8.962 16.335 1.00 95.44 225 PHE A O 1
ATOM 1879 N N . ALA A 1 226 ? -15.437 -9.638 16.202 1.00 95.25 226 ALA A N 1
ATOM 1880 C CA . ALA A 1 226 ? -15.427 -10.291 17.508 1.00 95.25 226 ALA A CA 1
ATOM 1881 C C . ALA A 1 226 ? -15.749 -9.305 18.643 1.00 95.25 226 ALA A C 1
ATOM 1883 O O . ALA A 1 226 ? -16.561 -9.609 19.516 1.00 95.25 226 ALA A O 1
ATOM 1884 N N . GLN A 1 227 ? -15.169 -8.102 18.618 1.00 93.50 227 GLN A N 1
ATOM 1885 C CA . GLN A 1 227 ? -15.461 -7.071 19.613 1.00 93.50 227 GLN A CA 1
ATOM 1886 C C . GLN A 1 227 ? -16.941 -6.670 19.596 1.00 93.50 227 GLN A C 1
ATOM 1888 O O . GLN A 1 227 ? -17.572 -6.651 20.652 1.00 93.50 227 GLN A O 1
ATOM 1893 N N . ASN A 1 228 ? -17.498 -6.384 18.414 1.00 91.06 228 ASN A N 1
ATOM 1894 C CA . ASN A 1 228 ? -18.896 -5.967 18.271 1.00 91.06 228 ASN A CA 1
ATOM 1895 C C . ASN A 1 228 ? -19.885 -7.098 18.595 1.00 91.06 228 ASN A C 1
ATOM 1897 O O . ASN A 1 228 ? -20.959 -6.833 19.127 1.00 91.06 228 ASN A O 1
ATOM 1901 N N . TYR A 1 229 ? -19.527 -8.350 18.300 1.00 91.88 229 TYR A N 1
ATOM 1902 C CA . TYR A 1 229 ? -20.364 -9.516 18.581 1.00 91.88 229 TYR A CA 1
ATOM 1903 C C . TYR A 1 229 ? -20.407 -9.846 20.078 1.00 91.88 229 TYR A C 1
ATOM 1905 O O . TYR A 1 229 ? -21.482 -10.062 20.632 1.00 91.88 229 TYR A O 1
ATOM 1913 N N . PHE A 1 230 ? -19.253 -9.857 20.754 1.00 92.44 230 PHE A N 1
ATOM 1914 C CA . PHE A 1 230 ? -19.168 -10.228 22.172 1.00 92.44 230 PHE A CA 1
ATOM 1915 C C . PHE A 1 230 ? -19.293 -9.043 23.143 1.00 92.44 230 PHE A C 1
ATOM 1917 O O . PHE A 1 230 ? -19.331 -9.263 24.355 1.00 92.44 230 PHE A O 1
ATOM 1924 N N . ASN A 1 231 ? -19.323 -7.804 22.637 1.00 89.31 231 ASN A N 1
ATOM 1925 C CA . ASN A 1 231 ? -19.323 -6.563 23.419 1.00 89.31 231 ASN A CA 1
ATOM 1926 C C . ASN A 1 231 ? -18.220 -6.538 24.500 1.00 89.31 231 ASN A C 1
ATOM 1928 O O . ASN A 1 231 ? -18.461 -6.249 25.674 1.00 89.31 231 ASN A O 1
ATOM 1932 N N . LYS A 1 232 ? -17.001 -6.941 24.119 1.00 91.44 232 LYS A N 1
ATOM 1933 C CA . LYS A 1 232 ? -15.847 -7.068 25.027 1.00 91.44 232 LYS A CA 1
ATOM 1934 C C . LYS A 1 232 ? -14.920 -5.855 24.947 1.00 91.44 232 LYS A C 1
ATOM 1936 O O . LYS A 1 232 ? -14.991 -5.041 24.031 1.00 91.44 232 LYS A O 1
ATOM 1941 N N . SER A 1 233 ? -14.025 -5.767 25.928 1.00 91.94 233 SER A N 1
ATOM 1942 C CA . SER A 1 233 ? -13.039 -4.693 26.046 1.00 91.94 233 SER A CA 1
ATOM 1943 C C . SER A 1 233 ? -12.012 -4.689 24.908 1.00 91.94 233 SER A C 1
ATOM 1945 O O . SER A 1 233 ? -11.768 -5.701 24.247 1.00 91.94 233 SER A O 1
ATOM 1947 N N . ILE A 1 234 ? -11.324 -3.558 24.746 1.00 89.88 234 ILE A N 1
ATOM 1948 C CA . ILE A 1 234 ? -10.201 -3.388 23.812 1.00 89.88 234 ILE A CA 1
ATOM 1949 C C . ILE A 1 234 ? -9.102 -4.455 23.959 1.00 89.88 234 ILE A C 1
ATOM 1951 O O . ILE A 1 234 ? -8.504 -4.867 22.969 1.00 89.88 234 ILE A O 1
ATOM 1955 N N . ARG A 1 235 ? -8.856 -4.970 25.174 1.00 92.06 235 ARG A N 1
ATOM 1956 C CA . ARG A 1 235 ? -7.856 -6.031 25.412 1.00 92.06 235 ARG A CA 1
ATOM 1957 C C . ARG A 1 235 ? -8.229 -7.327 24.701 1.00 92.06 235 ARG A C 1
ATOM 1959 O O . ARG A 1 235 ? -7.365 -7.981 24.127 1.00 92.06 235 ARG A O 1
ATOM 1966 N N . PHE A 1 236 ? -9.517 -7.669 24.718 1.00 94.19 236 PHE A N 1
ATOM 1967 C CA . PHE A 1 236 ? -10.032 -8.815 23.978 1.00 94.19 236 PHE A CA 1
ATOM 1968 C C . PHE A 1 236 ? -9.874 -8.594 22.472 1.00 94.19 236 PHE A C 1
ATOM 1970 O O . PHE A 1 236 ? -9.338 -9.463 21.792 1.00 94.19 236 PHE A O 1
ATOM 1977 N N . GLN A 1 237 ? -10.247 -7.414 21.960 1.00 94.44 237 GLN A N 1
ATOM 1978 C CA . GLN A 1 237 ? -10.058 -7.088 20.544 1.00 94.44 237 GLN A CA 1
ATOM 1979 C C . GLN A 1 237 ? -8.584 -7.207 20.127 1.00 94.44 237 GLN A C 1
ATOM 1981 O O . GLN A 1 237 ? -8.287 -7.831 19.114 1.00 94.44 237 GLN A O 1
ATOM 1986 N N . PHE A 1 238 ? -7.662 -6.661 20.921 1.00 95.62 238 PHE A N 1
ATOM 1987 C CA . PHE A 1 238 ? -6.225 -6.739 20.664 1.00 95.62 238 PHE A CA 1
ATOM 1988 C C . PHE A 1 238 ? -5.708 -8.186 20.651 1.00 95.62 238 PHE A C 1
ATOM 1990 O O . PHE A 1 238 ? -4.960 -8.558 19.750 1.00 95.62 238 PHE A O 1
ATOM 1997 N N . ALA A 1 239 ? -6.136 -9.021 21.603 1.00 96.69 239 ALA A N 1
ATOM 1998 C CA . ALA A 1 239 ? -5.758 -10.433 21.635 1.00 96.69 239 ALA A CA 1
ATOM 1999 C C . ALA A 1 239 ? -6.261 -11.192 20.393 1.00 96.69 239 ALA A C 1
ATOM 2001 O O . ALA A 1 239 ? -5.498 -11.933 19.775 1.00 96.69 239 ALA A O 1
ATOM 2002 N N . ILE A 1 240 ? -7.515 -10.959 19.981 1.00 97.81 240 ILE A N 1
ATOM 2003 C CA . ILE A 1 240 ? -8.074 -11.543 18.751 1.00 97.81 240 ILE A CA 1
ATOM 2004 C C . ILE A 1 240 ? -7.340 -11.024 17.511 1.00 97.81 240 ILE A C 1
ATOM 2006 O O . ILE A 1 240 ? -7.052 -11.801 16.603 1.00 97.81 240 ILE A O 1
ATOM 2010 N N . PHE A 1 241 ? -7.001 -9.734 17.467 1.00 97.94 241 PHE A N 1
ATOM 2011 C CA . PHE A 1 241 ? -6.206 -9.149 16.389 1.00 97.94 241 PHE A CA 1
ATOM 2012 C C . PHE A 1 241 ? -4.846 -9.847 16.260 1.00 97.94 241 PHE A C 1
ATOM 2014 O O . PHE A 1 241 ? -4.512 -10.319 15.178 1.00 97.94 241 PHE A O 1
ATOM 2021 N N . LEU A 1 242 ? -4.096 -9.990 17.356 1.00 97.81 242 LEU A N 1
ATOM 2022 C CA . LEU A 1 242 ? -2.783 -10.637 17.333 1.00 97.81 242 LEU A CA 1
ATOM 2023 C C . LEU A 1 242 ? -2.882 -12.117 16.933 1.00 97.81 242 LEU A C 1
ATOM 2025 O O . LEU A 1 242 ? -2.148 -12.566 16.054 1.00 97.81 242 LEU A O 1
ATOM 2029 N N . GLY A 1 243 ? -3.817 -12.859 17.537 1.00 98.06 243 GLY A N 1
ATOM 2030 C CA . GLY A 1 243 ? -4.028 -14.273 17.226 1.00 98.06 243 GLY A CA 1
ATOM 2031 C C . GLY A 1 243 ? -4.431 -14.501 15.768 1.00 98.06 243 GLY A C 1
ATOM 2032 O O . GLY A 1 243 ? -3.867 -15.363 15.098 1.00 98.06 243 GLY A O 1
ATOM 2033 N N . SER A 1 244 ? -5.356 -13.689 15.244 1.00 98.25 244 SER A N 1
ATOM 2034 C CA . SER A 1 244 ? -5.779 -13.775 13.840 1.00 98.25 244 SER A CA 1
ATOM 2035 C C . SER A 1 244 ? -4.685 -13.342 12.865 1.00 98.25 244 SER A C 1
ATOM 2037 O O . SER A 1 244 ? -4.530 -13.982 11.830 1.00 98.25 244 SER A O 1
ATOM 2039 N N . PHE A 1 245 ? -3.882 -12.326 13.194 1.00 98.12 245 PHE A N 1
ATOM 2040 C CA . PHE A 1 245 ? -2.751 -11.914 12.364 1.00 98.12 245 PHE A CA 1
ATOM 2041 C C . PHE A 1 245 ? -1.716 -13.034 12.218 1.00 98.12 245 PHE A C 1
ATOM 2043 O O . PHE A 1 245 ? -1.369 -13.394 11.095 1.00 98.12 245 PHE A O 1
ATOM 2050 N N . VAL A 1 246 ? -1.280 -13.636 13.333 1.00 97.62 246 VAL A N 1
ATOM 2051 C CA . VAL A 1 246 ? -0.334 -14.767 13.317 1.00 97.62 246 VAL A CA 1
ATOM 2052 C C . VAL A 1 246 ? -0.905 -15.945 12.528 1.00 97.62 246 VAL A C 1
ATOM 2054 O O . VAL A 1 246 ? -0.209 -16.520 11.694 1.00 97.62 246 VAL A O 1
ATOM 2057 N N . PHE A 1 247 ? -2.185 -16.267 12.734 1.00 97.88 247 PHE A N 1
ATOM 2058 C CA . PHE A 1 247 ? -2.861 -17.335 12.002 1.00 97.88 247 PHE A CA 1
ATOM 2059 C C . PHE A 1 247 ? -2.901 -17.075 10.487 1.00 97.88 247 PHE A C 1
ATOM 2061 O O . PHE A 1 247 ? -2.522 -17.946 9.707 1.00 97.88 247 PHE A O 1
ATOM 2068 N N . ILE A 1 248 ? -3.305 -15.874 10.056 1.00 97.81 248 ILE A N 1
ATOM 2069 C CA . ILE A 1 248 ? -3.395 -15.523 8.630 1.00 97.81 248 ILE A CA 1
ATOM 2070 C C . ILE A 1 248 ? -2.010 -15.505 7.977 1.00 97.81 248 ILE A C 1
ATOM 2072 O O . ILE A 1 248 ? -1.866 -16.017 6.870 1.00 97.81 248 ILE A O 1
ATOM 2076 N N . VAL A 1 249 ? -0.988 -14.955 8.642 1.00 96.50 249 VAL A N 1
ATOM 2077 C CA . VAL A 1 249 ? 0.395 -14.978 8.134 1.00 96.50 249 VAL A CA 1
ATOM 2078 C C . VAL A 1 249 ? 0.906 -16.417 8.020 1.00 96.50 249 VAL A C 1
ATOM 2080 O O . VAL A 1 249 ? 1.497 -16.770 7.001 1.00 96.50 249 VAL A O 1
ATOM 2083 N N . GLY A 1 250 ? 0.616 -17.273 9.006 1.00 96.62 250 GLY A N 1
ATOM 2084 C CA . GLY A 1 250 ? 0.943 -18.700 8.957 1.00 96.62 250 GLY A CA 1
ATOM 2085 C C . GLY A 1 250 ? 0.283 -19.423 7.779 1.00 96.62 250 GLY A C 1
ATOM 2086 O O . GLY A 1 250 ? 0.946 -20.183 7.077 1.00 96.62 250 GLY A O 1
ATOM 2087 N N . LEU A 1 251 ? -0.995 -19.142 7.497 1.00 96.19 251 LEU A N 1
ATOM 2088 C CA . LEU A 1 251 ? -1.679 -19.668 6.309 1.00 96.19 251 LEU A CA 1
ATOM 2089 C C . LEU A 1 251 ? -1.071 -19.128 5.009 1.00 96.19 251 LEU A C 1
ATOM 2091 O O . LEU A 1 251 ? -0.812 -19.898 4.086 1.00 96.19 251 LEU A O 1
ATOM 2095 N N . ALA A 1 252 ? -0.810 -17.821 4.941 1.00 94.75 252 ALA A N 1
ATOM 2096 C CA . ALA A 1 252 ? -0.232 -17.175 3.765 1.00 94.75 252 ALA A CA 1
ATOM 2097 C C . ALA A 1 252 ? 1.171 -17.708 3.440 1.00 94.75 252 ALA A C 1
ATOM 2099 O O . ALA A 1 252 ? 1.511 -17.852 2.264 1.00 94.75 252 ALA A O 1
ATOM 2100 N N . SER A 1 253 ? 1.944 -18.088 4.463 1.00 95.88 253 SER A N 1
ATOM 2101 C CA . SER A 1 253 ? 3.248 -18.738 4.311 1.00 95.88 253 SER A CA 1
ATOM 2102 C C . SER A 1 253 ? 3.176 -20.107 3.626 1.00 95.88 253 SER A C 1
ATOM 2104 O O . SER A 1 253 ? 4.223 -20.643 3.292 1.00 95.88 253 SER A O 1
ATOM 2106 N N . ASN A 1 254 ? 1.994 -20.682 3.390 1.00 95.31 254 ASN A N 1
ATOM 2107 C CA . ASN A 1 254 ? 1.845 -21.925 2.627 1.00 95.31 254 ASN A CA 1
ATOM 2108 C C . ASN A 1 254 ? 1.346 -21.696 1.190 1.00 95.31 254 ASN A C 1
ATOM 2110 O O . ASN A 1 254 ? 1.328 -22.633 0.399 1.00 95.31 254 ASN A O 1
ATOM 2114 N N . LEU A 1 255 ? 0.946 -20.469 0.829 1.00 92.50 255 LEU A N 1
ATOM 2115 C CA . LEU A 1 255 ? 0.311 -20.188 -0.466 1.00 92.50 255 LEU A CA 1
ATOM 2116 C C . LEU A 1 255 ? 1.305 -20.030 -1.621 1.00 92.50 255 LEU A C 1
ATOM 2118 O O . LEU A 1 255 ? 0.967 -20.337 -2.760 1.00 92.50 255 LEU A O 1
ATOM 2122 N N . HIS A 1 256 ? 2.506 -19.510 -1.357 1.00 93.12 256 HIS A N 1
ATOM 2123 C CA . HIS A 1 256 ? 3.479 -19.207 -2.406 1.00 93.12 256 HIS A CA 1
ATOM 2124 C C . HIS A 1 256 ? 4.925 -19.304 -1.890 1.00 93.12 256 HIS A C 1
ATOM 2126 O O . HIS A 1 256 ? 5.177 -18.841 -0.776 1.00 93.12 256 HIS A O 1
ATOM 2132 N N . PRO A 1 257 ? 5.894 -19.797 -2.690 1.00 91.38 257 PRO A N 1
ATOM 2133 C CA . PRO A 1 257 ? 7.298 -19.916 -2.279 1.00 91.38 257 PRO A CA 1
ATOM 2134 C C . PRO A 1 257 ? 7.927 -18.623 -1.750 1.00 91.38 257 PRO A C 1
ATOM 2136 O O . PRO A 1 257 ? 8.652 -18.641 -0.761 1.00 91.38 257 PRO A O 1
ATOM 2139 N N . ASN A 1 258 ? 7.590 -17.482 -2.355 1.00 87.94 258 ASN A N 1
ATOM 2140 C CA . ASN A 1 258 ? 8.073 -16.165 -1.907 1.00 87.94 258 ASN A CA 1
ATOM 2141 C C . ASN A 1 258 ? 7.503 -15.713 -0.548 1.00 87.94 258 ASN A C 1
ATOM 2143 O O . ASN A 1 258 ? 7.957 -14.706 -0.012 1.00 87.94 258 ASN A O 1
ATOM 2147 N N . LEU A 1 259 ? 6.474 -16.390 -0.029 1.00 92.75 259 LEU A N 1
ATOM 2148 C CA . LEU A 1 259 ? 5.868 -16.104 1.274 1.00 92.75 259 LEU A CA 1
ATOM 2149 C C . LEU A 1 259 ? 6.306 -17.103 2.347 1.00 92.75 259 LEU A C 1
ATOM 2151 O O . LEU A 1 259 ? 5.941 -16.927 3.506 1.00 92.75 259 LEU A O 1
ATOM 2155 N N . TRP A 1 260 ? 7.066 -18.142 1.983 1.00 95.25 260 TRP A N 1
ATOM 2156 C CA . TRP A 1 260 ? 7.555 -19.126 2.939 1.00 95.25 260 TRP A CA 1
ATOM 2157 C C . TRP A 1 260 ? 8.426 -18.440 3.984 1.00 95.25 260 TRP A C 1
ATOM 2159 O O . TRP A 1 260 ? 9.418 -17.792 3.651 1.00 95.25 260 TRP A O 1
ATOM 2169 N N . PHE A 1 261 ? 8.082 -18.614 5.257 1.00 93.19 261 PHE A N 1
ATOM 2170 C CA . PHE A 1 261 ? 8.823 -18.001 6.356 1.00 93.19 261 PHE A CA 1
ATOM 2171 C C . PHE A 1 261 ? 10.300 -18.427 6.374 1.00 93.19 261 PHE A C 1
ATOM 2173 O O . PHE A 1 261 ? 11.172 -17.615 6.673 1.00 93.19 261 PHE A O 1
ATOM 2180 N N . SER A 1 262 ? 10.590 -19.667 5.963 1.00 92.31 262 SER A N 1
ATOM 2181 C CA . SER A 1 262 ? 11.955 -20.184 5.795 1.00 92.31 262 SER A CA 1
ATOM 2182 C C . SER A 1 262 ? 12.751 -19.478 4.694 1.00 92.31 262 SER A C 1
ATOM 2184 O O . SER A 1 262 ? 13.969 -19.393 4.797 1.00 92.31 262 SER A O 1
ATOM 2186 N N . ARG A 1 263 ? 12.076 -18.943 3.668 1.00 92.12 263 ARG A N 1
ATOM 2187 C CA . ARG A 1 263 ? 12.690 -18.207 2.551 1.00 92.12 263 ARG A CA 1
ATOM 2188 C C . ARG A 1 263 ? 12.676 -16.698 2.733 1.00 92.12 263 ARG A C 1
ATOM 2190 O O . ARG A 1 263 ? 13.223 -15.987 1.897 1.00 92.12 263 ARG A O 1
ATOM 2197 N N . LEU A 1 264 ? 12.050 -16.180 3.789 1.00 91.88 264 LEU A N 1
ATOM 2198 C CA . LEU A 1 264 ? 11.939 -14.738 3.991 1.00 91.88 264 LEU A CA 1
ATOM 2199 C C . LEU A 1 264 ? 13.324 -14.080 4.055 1.00 91.88 264 LEU A C 1
ATOM 2201 O O . LEU A 1 264 ? 13.540 -13.053 3.413 1.00 91.88 264 LEU A O 1
ATOM 2205 N N . SER A 1 265 ? 14.268 -14.679 4.789 1.00 92.12 265 SER A N 1
ATOM 2206 C CA . SER A 1 265 ? 15.623 -14.137 4.896 1.00 92.12 265 SER A CA 1
ATOM 2207 C C . SER A 1 265 ? 16.424 -14.276 3.606 1.00 92.12 265 SER A C 1
ATOM 2209 O O . SER A 1 265 ? 17.071 -13.316 3.193 1.00 92.12 265 SER A O 1
ATOM 2211 N N . GLU A 1 266 ? 16.312 -15.425 2.938 1.00 90.69 266 GLU A N 1
ATOM 2212 C CA . GLU A 1 266 ? 16.871 -15.679 1.606 1.00 90.69 266 GLU A CA 1
ATOM 2213 C C . GLU A 1 266 ? 16.388 -14.626 0.596 1.00 90.69 266 GLU A C 1
ATOM 2215 O O . GLU A 1 266 ? 17.198 -13.964 -0.047 1.00 90.69 266 GLU A O 1
ATOM 2220 N N . ALA A 1 267 ? 15.077 -14.393 0.503 1.00 91.69 267 ALA A N 1
ATOM 2221 C CA . ALA A 1 267 ? 14.495 -13.452 -0.450 1.00 91.69 267 ALA A CA 1
ATOM 2222 C C . ALA A 1 267 ? 14.920 -11.999 -0.184 1.00 91.69 267 ALA A C 1
ATOM 2224 O O . ALA A 1 267 ? 15.191 -11.254 -1.130 1.00 91.69 267 ALA A O 1
ATOM 2225 N N . ILE A 1 268 ? 14.992 -11.588 1.090 1.00 92.25 268 ILE A N 1
ATOM 2226 C CA . ILE A 1 268 ? 15.484 -10.256 1.473 1.00 92.25 268 ILE A CA 1
ATOM 2227 C C . ILE A 1 268 ? 16.946 -10.102 1.055 1.00 92.25 268 ILE A C 1
ATOM 2229 O O . ILE A 1 268 ? 17.277 -9.107 0.412 1.00 92.25 268 ILE A O 1
ATOM 2233 N N . PHE A 1 269 ? 17.783 -11.093 1.370 1.00 90.88 269 PHE A N 1
ATOM 2234 C CA . PHE A 1 269 ? 19.214 -11.071 1.087 1.00 90.88 269 PHE A CA 1
ATOM 2235 C C . PHE A 1 269 ? 19.519 -11.109 -0.415 1.00 90.88 269 PHE A C 1
ATOM 2237 O O . PHE A 1 269 ? 20.286 -10.285 -0.898 1.00 90.88 269 PHE A O 1
ATOM 2244 N N . ILE A 1 270 ? 18.885 -11.995 -1.187 1.00 89.00 270 ILE A N 1
ATOM 2245 C CA . ILE A 1 270 ? 19.083 -12.065 -2.644 1.00 89.00 270 ILE A CA 1
ATOM 2246 C C . ILE A 1 270 ? 18.688 -10.739 -3.299 1.00 89.00 270 ILE A C 1
ATOM 2248 O O . ILE A 1 270 ? 19.429 -10.202 -4.120 1.00 89.00 270 ILE A O 1
ATOM 2252 N N . ASN A 1 271 ? 17.541 -10.167 -2.919 1.00 90.62 271 ASN A N 1
ATOM 2253 C CA . ASN A 1 271 ? 17.117 -8.885 -3.478 1.00 90.62 271 ASN A CA 1
ATOM 2254 C C . ASN A 1 271 ? 18.063 -7.742 -3.076 1.00 90.62 271 ASN A C 1
ATOM 2256 O O . ASN A 1 271 ? 18.363 -6.881 -3.902 1.00 90.62 271 ASN A O 1
ATOM 2260 N N . GLN A 1 272 ? 18.579 -7.774 -1.846 1.00 90.88 272 GLN A N 1
ATOM 2261 C CA . GLN A 1 272 ? 19.600 -6.847 -1.375 1.00 90.88 272 GLN A CA 1
ATOM 2262 C C . GLN A 1 272 ? 20.867 -6.932 -2.233 1.00 90.88 272 GLN A C 1
ATOM 2264 O O . GLN A 1 272 ? 21.326 -5.902 -2.722 1.00 90.88 272 GLN A O 1
ATOM 2269 N N . GLN A 1 273 ? 21.393 -8.136 -2.472 1.00 88.44 273 GLN A N 1
ATOM 2270 C CA . GLN A 1 273 ? 22.589 -8.344 -3.295 1.00 88.44 273 GLN A CA 1
ATOM 2271 C C . GLN A 1 273 ? 22.376 -7.896 -4.746 1.00 88.44 273 GLN A C 1
ATOM 2273 O O . GLN A 1 273 ? 23.215 -7.186 -5.293 1.00 88.44 273 GLN A O 1
ATOM 2278 N N . ASN A 1 274 ? 21.226 -8.213 -5.347 1.00 88.00 274 ASN A N 1
ATOM 2279 C CA . ASN A 1 274 ? 20.897 -7.783 -6.711 1.00 88.00 274 ASN A CA 1
ATOM 2280 C C . ASN A 1 274 ? 20.857 -6.251 -6.849 1.00 88.00 274 ASN A C 1
ATOM 2282 O O . ASN A 1 274 ? 21.293 -5.692 -7.857 1.00 88.00 274 ASN A O 1
ATOM 2286 N N . ILE A 1 275 ? 20.343 -5.557 -5.829 1.00 87.31 275 ILE A N 1
ATOM 2287 C CA . ILE A 1 275 ? 20.313 -4.092 -5.807 1.00 87.31 275 ILE A CA 1
ATOM 2288 C C . ILE A 1 275 ? 21.717 -3.529 -5.592 1.00 87.31 275 ILE A C 1
ATOM 2290 O O . ILE A 1 275 ? 22.091 -2.588 -6.285 1.00 87.31 275 ILE A O 1
ATOM 2294 N N . LEU A 1 276 ? 22.513 -4.100 -4.686 1.00 86.00 276 LEU A N 1
ATOM 2295 C CA . LEU A 1 276 ? 23.893 -3.663 -4.458 1.00 86.00 276 LEU A CA 1
ATOM 2296 C C . LEU A 1 276 ? 24.763 -3.841 -5.709 1.00 86.00 276 LEU A C 1
ATOM 2298 O O . LEU A 1 276 ? 25.500 -2.926 -6.059 1.00 86.00 276 LEU A O 1
ATOM 2302 N N . ALA A 1 277 ? 24.607 -4.954 -6.431 1.00 87.06 277 ALA A N 1
ATOM 2303 C CA . ALA A 1 277 ? 25.338 -5.239 -7.667 1.00 87.06 277 ALA A CA 1
ATOM 2304 C C . ALA A 1 277 ? 25.044 -4.245 -8.808 1.00 87.06 277 ALA A C 1
ATOM 2306 O O . ALA A 1 277 ? 25.836 -4.123 -9.738 1.00 87.06 277 ALA A O 1
ATOM 2307 N N . THR A 1 278 ? 23.911 -3.540 -8.747 1.00 86.00 278 THR A N 1
ATOM 2308 C CA . THR A 1 278 ? 23.480 -2.563 -9.762 1.00 86.00 278 THR A CA 1
ATOM 2309 C C . THR A 1 278 ? 23.542 -1.111 -9.277 1.00 86.00 278 THR A C 1
ATOM 2311 O O . THR A 1 278 ? 23.223 -0.203 -10.042 1.00 86.00 278 THR A O 1
ATOM 2314 N N . SER A 1 279 ? 23.936 -0.873 -8.021 1.00 84.44 279 SER A N 1
ATOM 2315 C CA . SER A 1 279 ? 23.919 0.447 -7.378 1.00 84.44 279 SER A CA 1
ATOM 2316 C C . SER A 1 279 ? 25.305 1.076 -7.274 1.00 84.44 279 SER A C 1
ATOM 2318 O O . SER A 1 279 ? 26.258 0.406 -6.886 1.00 84.44 279 SER A O 1
ATOM 2320 N N . ASP A 1 280 ? 25.383 2.396 -7.455 1.00 83.50 280 ASP A N 1
ATOM 2321 C CA . ASP A 1 280 ? 26.588 3.178 -7.152 1.00 83.50 280 ASP A CA 1
ATOM 2322 C C . ASP A 1 280 ? 26.938 3.094 -5.655 1.00 83.50 280 ASP A C 1
ATOM 2324 O O . ASP A 1 280 ? 26.052 3.250 -4.802 1.00 83.50 280 ASP A O 1
ATOM 2328 N N . PHE A 1 281 ? 28.221 2.893 -5.331 1.00 75.38 281 PHE A N 1
ATOM 2329 C CA . PHE A 1 281 ? 28.716 2.693 -3.959 1.00 75.38 281 PHE A CA 1
ATOM 2330 C C . PHE A 1 281 ? 28.304 3.812 -2.984 1.00 75.38 281 PHE A C 1
ATOM 2332 O O . PHE A 1 281 ? 27.863 3.521 -1.873 1.00 75.38 281 PHE A O 1
ATOM 2339 N N . ASP A 1 282 ? 28.328 5.076 -3.417 1.00 74.31 282 ASP A N 1
ATOM 2340 C CA . ASP A 1 282 ? 28.026 6.245 -2.567 1.00 74.31 282 ASP A CA 1
ATOM 2341 C C . ASP A 1 282 ? 26.541 6.383 -2.186 1.00 74.31 282 ASP A C 1
ATOM 2343 O O . ASP A 1 282 ? 26.156 7.231 -1.377 1.00 74.31 282 ASP A O 1
ATOM 2347 N N . SER A 1 283 ? 25.670 5.571 -2.788 1.00 77.44 283 SER A N 1
ATOM 2348 C CA . SER A 1 283 ? 24.223 5.595 -2.548 1.00 77.44 283 SER A CA 1
ATOM 2349 C C . SER A 1 283 ? 23.733 4.465 -1.639 1.00 77.44 283 SER A C 1
ATOM 2351 O O . SER A 1 283 ? 22.523 4.340 -1.408 1.00 77.44 283 SER A O 1
ATOM 2353 N N . GLN A 1 284 ? 24.656 3.646 -1.129 1.00 84.06 284 GLN A N 1
ATOM 2354 C CA . GLN A 1 284 ? 24.352 2.452 -0.353 1.00 84.06 284 GLN A CA 1
ATOM 2355 C C . GLN A 1 284 ? 24.215 2.767 1.143 1.00 84.06 284 GLN A C 1
ATOM 2357 O O . GLN A 1 284 ? 25.002 3.504 1.733 1.00 84.06 284 GLN A O 1
ATOM 2362 N N . ILE A 1 285 ? 23.207 2.180 1.785 1.00 78.25 285 ILE A N 1
ATOM 2363 C CA . ILE A 1 285 ? 23.068 2.190 3.240 1.00 78.25 285 ILE A CA 1
ATOM 2364 C C . ILE A 1 285 ? 23.969 1.085 3.776 1.00 78.25 285 ILE A C 1
ATOM 2366 O O . ILE A 1 285 ? 23.715 -0.098 3.543 1.00 78.25 285 ILE A O 1
ATOM 2370 N N . SER A 1 286 ? 25.000 1.465 4.527 1.00 72.56 286 SER A N 1
ATOM 2371 C CA . SER A 1 286 ? 25.879 0.507 5.188 1.00 72.56 286 SER A CA 1
ATOM 2372 C C . SER A 1 286 ? 25.140 -0.174 6.342 1.00 72.56 286 SER A C 1
ATOM 2374 O O . SER A 1 286 ? 25.132 0.269 7.497 1.00 72.56 286 SER A O 1
ATOM 2376 N N . PHE A 1 287 ? 24.475 -1.284 6.044 1.00 73.25 287 PHE A N 1
ATOM 2377 C CA . PHE A 1 287 ? 24.141 -2.258 7.071 1.00 73.25 287 PHE A CA 1
ATOM 2378 C C . PHE A 1 287 ? 25.433 -2.986 7.417 1.00 73.25 287 PHE A C 1
ATOM 2380 O O . PHE A 1 287 ? 25.967 -3.747 6.614 1.00 73.25 287 PHE A O 1
ATOM 2387 N N . VAL A 1 288 ? 25.965 -2.684 8.603 1.00 55.00 288 VAL A N 1
ATOM 2388 C CA . VAL A 1 288 ? 27.069 -3.436 9.193 1.00 55.00 288 VAL A CA 1
ATOM 2389 C C . VAL A 1 288 ? 26.464 -4.764 9.612 1.00 55.00 288 VAL A C 1
ATOM 2391 O O . VAL A 1 288 ? 26.020 -4.931 10.745 1.00 55.00 288 VAL A O 1
ATOM 2394 N N . TYR A 1 289 ? 26.363 -5.695 8.674 1.00 57.00 289 TYR A N 1
ATOM 2395 C CA . TYR A 1 289 ? 26.510 -7.073 9.090 1.00 57.00 289 TYR A CA 1
ATOM 2396 C C . TYR A 1 289 ? 27.979 -7.173 9.476 1.00 57.00 289 TYR A C 1
ATOM 2398 O O . TYR A 1 289 ? 28.849 -6.764 8.703 1.00 57.00 289 TYR A O 1
ATOM 2406 N N . ASP A 1 290 ? 28.241 -7.593 10.705 1.00 43.84 290 ASP A N 1
ATOM 2407 C CA . ASP A 1 290 ? 29.584 -7.895 11.175 1.00 43.84 290 ASP A CA 1
ATOM 2408 C C . ASP A 1 290 ? 30.100 -9.094 10.358 1.00 43.84 290 ASP A C 1
ATOM 2410 O O . ASP A 1 290 ? 30.000 -10.255 10.748 1.00 43.84 290 ASP A O 1
ATOM 2414 N N . TYR A 1 291 ? 30.548 -8.813 9.133 1.00 47.88 291 TYR A N 1
ATOM 2415 C CA . TYR A 1 291 ? 31.160 -9.754 8.206 1.00 47.88 291 TYR A CA 1
ATOM 2416 C C . TYR A 1 291 ? 32.634 -9.948 8.588 1.00 47.88 291 TYR A C 1
ATOM 2418 O O . TYR A 1 291 ? 33.525 -9.889 7.750 1.00 47.88 291 TYR A O 1
ATOM 2426 N N . ASN A 1 292 ? 32.903 -10.221 9.867 1.00 42.81 292 ASN A N 1
ATOM 2427 C CA . ASN A 1 292 ? 34.090 -10.998 10.225 1.00 42.81 292 ASN A CA 1
ATOM 2428 C C . ASN A 1 292 ? 33.985 -12.450 9.705 1.00 42.81 292 ASN A C 1
ATOM 2430 O O . ASN A 1 292 ? 34.948 -13.208 9.774 1.00 42.81 292 ASN A O 1
ATOM 2434 N N . PHE A 1 293 ? 32.840 -12.837 9.131 1.00 41.88 293 PHE A N 1
ATOM 2435 C CA . PHE A 1 293 ? 32.792 -13.862 8.095 1.00 41.88 293 PHE A CA 1
ATOM 2436 C C . PHE A 1 293 ? 33.329 -13.266 6.801 1.00 41.88 293 PHE A C 1
ATOM 2438 O O . PHE A 1 293 ? 32.723 -12.339 6.264 1.00 41.88 293 PHE A O 1
ATOM 2445 N N . GLU A 1 294 ? 34.444 -13.814 6.316 1.00 42.00 294 GLU A N 1
ATOM 2446 C CA . GLU A 1 294 ? 34.966 -13.564 4.976 1.00 42.00 294 GLU A CA 1
ATOM 2447 C C . GLU A 1 294 ? 33.823 -13.381 3.971 1.00 42.00 294 GLU A C 1
ATOM 2449 O O . GLU A 1 294 ? 32.826 -14.110 4.055 1.00 42.00 294 GLU A O 1
ATOM 2454 N N . PRO A 1 295 ? 33.938 -12.427 3.031 1.00 42.97 295 PRO A N 1
ATOM 2455 C CA . PRO A 1 295 ? 32.952 -12.235 1.986 1.00 42.97 295 PRO A CA 1
ATOM 2456 C C . PRO A 1 295 ? 32.516 -13.600 1.432 1.00 42.97 295 PRO A C 1
ATOM 2458 O O . PRO A 1 295 ? 33.270 -14.255 0.714 1.00 42.97 295 PRO A O 1
ATOM 2461 N N . ILE A 1 296 ? 31.268 -14.011 1.705 1.00 46.78 296 ILE A N 1
ATOM 2462 C CA . ILE A 1 296 ? 30.618 -15.209 1.126 1.00 46.78 296 ILE A CA 1
ATOM 2463 C C . ILE A 1 296 ? 30.374 -14.987 -0.388 1.00 46.78 296 ILE A C 1
ATOM 2465 O O . ILE A 1 296 ? 29.490 -15.555 -1.012 1.00 46.78 296 ILE A O 1
ATOM 2469 N N . TYR A 1 297 ? 31.179 -14.134 -1.014 1.00 47.84 297 TYR A N 1
ATOM 2470 C CA . TYR A 1 297 ? 31.332 -13.992 -2.446 1.00 47.84 297 TYR A CA 1
ATOM 2471 C C . TYR A 1 297 ? 32.135 -15.166 -3.036 1.00 47.84 297 TYR A C 1
ATOM 2473 O O . TYR A 1 297 ? 32.113 -15.350 -4.248 1.00 47.84 297 TYR A O 1
ATOM 2481 N N . HIS A 1 298 ? 32.800 -15.993 -2.212 1.00 44.16 298 HIS A N 1
ATOM 2482 C CA . HIS A 1 298 ? 33.681 -17.063 -2.705 1.00 44.16 298 HIS A CA 1
ATOM 2483 C C . HIS A 1 298 ? 33.166 -18.502 -2.596 1.00 44.16 298 HIS A C 1
ATOM 2485 O O . HIS A 1 298 ? 33.779 -19.385 -3.187 1.00 44.16 298 HIS A O 1
ATOM 2491 N N . ASN A 1 299 ? 32.017 -18.754 -1.963 1.00 44.19 299 ASN A N 1
ATOM 2492 C CA . ASN A 1 299 ? 31.386 -20.083 -1.981 1.00 44.19 299 ASN A CA 1
ATOM 2493 C C . ASN A 1 299 ? 30.148 -20.135 -2.885 1.00 44.19 299 ASN A C 1
ATOM 2495 O O . ASN A 1 299 ? 29.168 -20.805 -2.575 1.00 44.19 299 ASN A O 1
ATOM 2499 N N . TYR A 1 300 ? 30.220 -19.493 -4.054 1.00 51.09 300 TYR A N 1
ATOM 2500 C CA . TYR A 1 300 ? 29.403 -19.881 -5.209 1.00 51.09 300 TYR A CA 1
ATOM 2501 C C . TYR A 1 300 ? 29.992 -21.160 -5.837 1.00 51.09 300 TYR A C 1
ATOM 2503 O O . TYR A 1 300 ? 30.372 -21.196 -7.004 1.00 51.09 300 TYR A O 1
ATOM 2511 N N . GLN A 1 301 ? 30.156 -22.205 -5.025 1.00 49.25 301 GLN A N 1
ATOM 2512 C CA . GLN A 1 301 ? 30.444 -23.548 -5.513 1.00 49.25 301 GLN A CA 1
ATOM 2513 C C . GLN A 1 301 ? 29.092 -24.217 -5.768 1.00 49.25 301 GLN A C 1
ATOM 2515 O O . GLN A 1 301 ? 28.261 -24.284 -4.863 1.00 49.25 301 GLN A O 1
ATOM 2520 N N . ASP A 1 302 ? 28.873 -24.663 -7.005 1.00 62.72 302 ASP A N 1
ATOM 2521 C CA . ASP A 1 302 ? 27.668 -25.367 -7.482 1.00 62.72 302 ASP A CA 1
ATOM 2522 C C . ASP A 1 302 ? 26.414 -24.511 -7.758 1.00 62.72 302 ASP A C 1
ATOM 2524 O O . ASP A 1 302 ? 25.355 -25.059 -8.045 1.00 62.72 302 ASP A O 1
ATOM 2528 N N . GLY A 1 303 ? 26.506 -23.176 -7.739 1.00 65.12 303 GLY A N 1
ATOM 2529 C CA . GLY A 1 303 ? 25.387 -22.308 -8.138 1.00 65.12 303 GLY A CA 1
ATOM 2530 C C . GLY A 1 303 ? 24.354 -21.988 -7.052 1.00 65.12 303 GLY A C 1
ATOM 2531 O O . GLY A 1 303 ? 23.332 -21.377 -7.359 1.00 65.12 303 GLY A O 1
ATOM 2532 N N . GLU A 1 304 ? 24.608 -22.356 -5.793 1.00 61.50 304 GLU A N 1
ATOM 2533 C CA . GLU A 1 304 ? 23.694 -22.109 -4.671 1.00 61.50 304 GLU A CA 1
ATOM 2534 C C . GLU A 1 304 ? 24.364 -21.316 -3.539 1.00 61.50 304 GLU A C 1
ATOM 2536 O O . GLU A 1 304 ? 25.479 -21.613 -3.110 1.00 61.50 304 GLU A O 1
ATOM 2541 N N . TYR A 1 305 ? 23.660 -20.313 -3.007 1.00 65.00 305 TYR A N 1
ATOM 2542 C CA . TYR A 1 305 ? 24.074 -19.600 -1.798 1.00 65.00 305 TYR A CA 1
ATOM 2543 C C . TYR A 1 305 ? 23.857 -20.502 -0.574 1.00 65.00 305 TYR A C 1
ATOM 2545 O O . TYR A 1 305 ? 22.725 -20.735 -0.160 1.00 65.00 305 TYR A O 1
ATOM 2553 N N . LYS A 1 306 ? 24.938 -21.012 0.029 1.00 66.12 306 LYS A N 1
ATOM 2554 C CA . LYS A 1 306 ? 24.844 -21.974 1.148 1.00 66.12 306 LYS A CA 1
ATOM 2555 C C . LYS A 1 306 ? 24.590 -21.329 2.524 1.00 66.12 306 LYS A C 1
ATOM 2557 O O . LYS A 1 306 ? 24.232 -22.037 3.463 1.00 66.12 306 LYS A O 1
ATOM 2562 N N . HIS A 1 307 ? 24.712 -20.002 2.661 1.00 75.88 307 HIS A N 1
ATOM 2563 C CA . HIS A 1 307 ? 24.543 -19.301 3.944 1.00 75.88 307 HIS A CA 1
ATOM 2564 C C . HIS A 1 307 ? 23.789 -17.970 3.796 1.00 75.88 307 HIS A C 1
ATOM 2566 O O . HIS A 1 307 ? 24.355 -16.964 3.375 1.00 75.88 307 HIS A O 1
ATOM 2572 N N . PHE A 1 308 ? 22.512 -17.962 4.183 1.00 83.50 308 PHE A N 1
ATOM 2573 C CA . PHE A 1 308 ? 21.693 -16.751 4.294 1.00 83.50 308 PHE A CA 1
ATOM 2574 C C . PHE A 1 308 ? 21.690 -16.226 5.735 1.00 83.50 308 PHE A C 1
ATOM 2576 O O . PHE A 1 308 ? 21.845 -17.023 6.668 1.00 83.50 308 PHE A O 1
ATOM 2583 N N . PRO A 1 309 ? 21.464 -14.916 5.953 1.00 86.56 309 PRO A N 1
ATOM 2584 C CA . PRO A 1 309 ? 21.317 -14.383 7.298 1.00 86.56 309 PRO A CA 1
ATOM 2585 C C . PRO A 1 309 ? 20.174 -15.087 8.035 1.00 86.56 309 PRO A C 1
ATOM 2587 O O . PRO A 1 309 ? 19.103 -15.355 7.479 1.00 86.56 309 PRO A O 1
ATOM 2590 N N . THR A 1 310 ? 20.394 -15.376 9.313 1.00 89.69 310 THR A N 1
ATOM 2591 C CA . THR A 1 310 ? 19.342 -15.930 10.169 1.00 89.69 310 THR A CA 1
ATOM 2592 C C . THR A 1 310 ? 18.269 -14.871 10.435 1.00 89.69 310 THR A C 1
ATOM 2594 O O . THR A 1 310 ? 18.536 -13.667 10.418 1.00 89.69 310 THR A O 1
ATOM 2597 N N . LEU A 1 311 ? 17.039 -15.298 10.744 1.00 90.31 311 LEU A N 1
ATOM 2598 C CA . LEU A 1 311 ? 15.975 -14.368 11.148 1.00 90.31 311 LEU A CA 1
ATOM 2599 C C . LEU A 1 311 ? 16.383 -13.514 12.356 1.00 90.31 311 LEU A C 1
ATOM 2601 O O . LEU A 1 311 ? 15.993 -12.355 12.437 1.00 90.31 311 LEU A O 1
ATOM 2605 N N . PHE A 1 312 ? 17.201 -14.060 13.261 1.00 90.25 312 PHE A N 1
ATOM 2606 C CA . PHE A 1 312 ? 17.728 -13.323 14.405 1.00 90.25 312 PHE A CA 1
ATOM 2607 C C . PHE A 1 312 ? 18.587 -12.127 13.973 1.00 90.25 312 PHE A C 1
ATOM 2609 O O . PHE A 1 312 ? 18.344 -11.017 14.433 1.00 90.25 312 PHE A O 1
ATOM 2616 N N . GLN A 1 313 ? 19.507 -12.318 13.022 1.00 89.81 313 GLN A N 1
ATOM 2617 C CA . GLN A 1 313 ? 20.329 -11.229 12.474 1.00 89.81 313 GLN A CA 1
ATOM 2618 C C . GLN A 1 313 ? 19.479 -10.167 11.761 1.00 89.81 313 GLN A C 1
ATOM 2620 O O . GLN A 1 313 ? 19.746 -8.971 11.871 1.00 89.81 313 GLN A O 1
ATOM 2625 N N . LEU A 1 314 ? 18.416 -10.572 11.055 1.00 91.50 314 LEU A N 1
ATOM 2626 C CA . LEU A 1 314 ? 17.481 -9.611 10.458 1.00 91.50 314 LEU A CA 1
ATOM 2627 C C . LEU A 1 314 ? 16.730 -8.805 11.522 1.00 91.50 314 LEU A C 1
ATOM 2629 O O . LEU A 1 314 ? 16.544 -7.598 11.361 1.00 91.50 314 LEU A O 1
ATOM 2633 N N . VAL A 1 315 ? 16.310 -9.447 12.615 1.00 93.75 315 VAL A N 1
ATOM 2634 C CA . VAL A 1 315 ? 15.660 -8.778 13.752 1.00 93.75 315 VAL A CA 1
ATOM 2635 C C . VAL A 1 315 ? 16.628 -7.824 14.453 1.00 93.75 315 VAL A C 1
ATOM 2637 O O . VAL A 1 315 ? 16.237 -6.707 14.775 1.00 93.75 315 VAL A O 1
ATOM 2640 N N . GLU A 1 316 ? 17.892 -8.206 14.616 1.00 93.00 316 GLU A N 1
ATOM 2641 C CA . GLU A 1 316 ? 18.941 -7.355 15.188 1.00 93.00 316 GLU A CA 1
ATOM 2642 C C . GLU A 1 316 ? 19.161 -6.074 14.364 1.00 93.00 316 GLU A C 1
ATOM 2644 O O . GLU A 1 316 ? 19.270 -4.983 14.922 1.00 93.00 316 GLU A O 1
ATOM 2649 N N . GLN A 1 317 ? 19.132 -6.176 13.032 1.00 92.56 317 GLN A N 1
ATOM 2650 C CA . GLN A 1 317 ? 19.275 -5.026 12.128 1.00 92.56 317 GLN A CA 1
ATOM 2651 C C . GLN A 1 317 ? 17.967 -4.250 11.906 1.00 92.56 317 GLN A C 1
ATOM 2653 O O . GLN A 1 317 ? 17.985 -3.127 11.390 1.00 92.56 317 GLN A O 1
ATOM 2658 N N . SER A 1 318 ? 16.822 -4.809 12.310 1.00 95.88 318 SER A N 1
ATOM 2659 C CA . SER A 1 318 ? 15.503 -4.217 12.069 1.00 95.88 318 SER A CA 1
ATOM 2660 C C . SER A 1 318 ? 15.332 -2.804 12.640 1.00 95.88 318 SER A C 1
ATOM 2662 O O . SER A 1 318 ? 14.743 -1.985 11.940 1.00 95.88 318 SER A O 1
ATOM 2664 N N . PRO A 1 319 ? 15.845 -2.440 13.835 1.00 95.50 319 PRO A N 1
ATOM 2665 C CA . PRO A 1 319 ? 15.762 -1.066 14.335 1.00 95.50 319 PRO A CA 1
ATOM 2666 C C . PRO A 1 319 ? 16.502 -0.057 13.449 1.00 95.50 319 PRO A C 1
ATOM 2668 O O . PRO A 1 319 ? 15.963 1.005 13.137 1.00 95.50 319 PRO A O 1
ATOM 2671 N N . LYS A 1 320 ? 17.716 -0.395 12.991 1.00 93.88 320 LYS A N 1
ATOM 2672 C CA . LYS A 1 320 ? 18.493 0.463 12.083 1.00 93.88 320 LYS A CA 1
ATOM 2673 C C . LYS A 1 320 ? 17.807 0.572 10.723 1.00 93.88 320 LYS A C 1
ATOM 2675 O O . LYS A 1 320 ? 17.683 1.672 10.188 1.00 93.88 320 LYS A O 1
ATOM 2680 N N . ALA A 1 321 ? 17.312 -0.545 10.193 1.00 95.31 321 ALA A N 1
ATOM 2681 C CA . ALA A 1 321 ? 16.559 -0.573 8.945 1.00 95.31 321 ALA A CA 1
ATOM 2682 C C . ALA A 1 321 ? 15.244 0.209 9.037 1.00 95.31 321 ALA A C 1
ATOM 2684 O O . ALA A 1 321 ? 14.905 0.926 8.104 1.00 95.31 321 ALA A O 1
ATOM 2685 N N . LEU A 1 322 ? 14.540 0.151 10.168 1.00 96.69 322 LEU A N 1
ATOM 2686 C CA . LEU A 1 322 ? 13.346 0.953 10.418 1.00 96.69 322 LEU A CA 1
ATOM 2687 C C . LEU A 1 322 ? 13.668 2.449 10.357 1.00 96.69 322 LEU A C 1
ATOM 2689 O O . LEU A 1 322 ? 12.996 3.193 9.646 1.00 96.69 322 LEU A O 1
ATOM 2693 N N . LEU A 1 323 ? 14.713 2.894 11.061 1.00 96.00 323 LEU A N 1
ATOM 2694 C CA . LEU A 1 323 ? 15.144 4.295 11.033 1.00 96.00 323 LEU A CA 1
ATOM 2695 C C . LEU A 1 323 ? 15.573 4.728 9.627 1.00 96.00 323 LEU A C 1
ATOM 2697 O O . LEU A 1 323 ? 15.200 5.814 9.181 1.00 96.00 323 LEU A O 1
ATOM 2701 N N . ALA A 1 324 ? 16.287 3.864 8.903 1.00 94.38 324 ALA A N 1
ATOM 2702 C CA . ALA A 1 324 ? 16.654 4.100 7.514 1.00 94.38 324 ALA A CA 1
A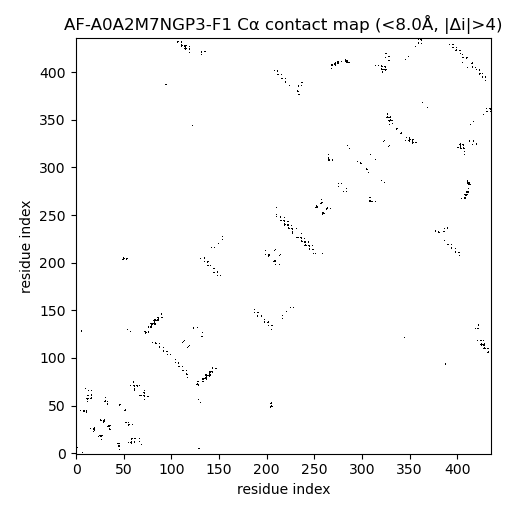TOM 2703 C C . ALA A 1 324 ? 15.415 4.232 6.611 1.00 94.38 324 ALA A C 1
ATOM 2705 O O . ALA A 1 324 ? 15.231 5.238 5.922 1.00 94.38 324 ALA A O 1
ATOM 2706 N N . GLY A 1 325 ? 14.513 3.256 6.677 1.00 95.00 325 GLY A N 1
ATOM 2707 C CA . GLY A 1 325 ? 13.270 3.216 5.917 1.00 95.00 325 GLY A CA 1
ATOM 2708 C C . GLY A 1 325 ? 12.349 4.397 6.203 1.00 95.00 325 GLY A C 1
ATOM 2709 O O . GLY A 1 325 ? 11.688 4.881 5.290 1.00 95.00 325 GLY A O 1
ATOM 2710 N N . LEU A 1 326 ? 12.334 4.917 7.430 1.00 95.69 326 LEU A N 1
ATOM 2711 C CA . LEU A 1 326 ? 11.532 6.088 7.775 1.00 95.69 326 LEU A CA 1
ATOM 2712 C C . LEU A 1 326 ? 12.210 7.395 7.357 1.00 95.69 326 LEU A C 1
ATOM 2714 O O . LEU A 1 326 ? 11.582 8.193 6.667 1.00 95.69 326 LEU A O 1
ATOM 2718 N N . PHE A 1 327 ? 13.495 7.596 7.662 1.00 95.62 327 PHE A N 1
ATOM 2719 C CA . PHE A 1 327 ? 14.100 8.937 7.634 1.00 95.62 327 PHE A CA 1
ATOM 2720 C C . PHE A 1 327 ? 15.251 9.128 6.642 1.00 95.62 327 PHE A C 1
ATOM 2722 O O . PHE A 1 327 ? 15.666 10.256 6.437 1.00 95.62 327 PHE A O 1
ATOM 2729 N N . PHE A 1 328 ? 15.787 8.093 5.991 1.00 93.38 328 PHE A N 1
ATOM 2730 C CA . PHE A 1 328 ? 16.928 8.290 5.081 1.00 93.38 328 PHE A CA 1
ATOM 2731 C C . PHE A 1 328 ? 16.493 8.613 3.643 1.00 93.38 328 PHE A C 1
ATOM 2733 O O . PHE A 1 328 ? 15.459 8.109 3.199 1.00 93.38 328 PHE A O 1
ATOM 2740 N N . PRO A 1 329 ? 17.262 9.409 2.875 1.00 93.19 329 PRO A N 1
ATOM 2741 C CA . PRO A 1 329 ? 18.526 10.063 3.244 1.00 93.19 329 PRO A CA 1
ATOM 2742 C C . PRO A 1 329 ? 18.357 11.294 4.152 1.00 93.19 329 PRO A C 1
ATOM 2744 O O . PRO A 1 329 ? 17.377 12.023 4.015 1.00 93.19 329 PRO A O 1
ATOM 2747 N N . LEU A 1 330 ? 19.347 11.533 5.024 1.00 93.31 330 LEU A N 1
ATOM 2748 C CA . LEU A 1 330 ? 19.460 12.733 5.874 1.00 93.31 330 LEU A CA 1
ATOM 2749 C C . LEU A 1 330 ? 20.652 13.633 5.503 1.00 93.31 330 LEU A C 1
ATOM 2751 O O . LEU A 1 330 ? 20.645 14.823 5.807 1.00 93.31 330 LEU A O 1
ATOM 2755 N N . GLU A 1 331 ? 21.671 13.088 4.843 1.00 91.06 331 GLU A N 1
ATOM 2756 C CA . GLU A 1 331 ? 22.889 13.825 4.503 1.00 91.06 331 GLU A CA 1
ATOM 2757 C C . GLU A 1 331 ? 22.739 14.572 3.174 1.00 91.06 331 GLU A C 1
ATOM 2759 O O . GLU A 1 331 ? 22.325 13.998 2.159 1.00 91.06 331 GLU A O 1
ATOM 2764 N N . ILE A 1 332 ? 23.096 15.859 3.191 1.00 86.69 332 ILE A N 1
ATOM 2765 C CA . ILE A 1 332 ? 23.205 16.696 1.996 1.00 86.69 332 ILE A CA 1
ATOM 2766 C C . ILE A 1 332 ? 24.666 16.695 1.564 1.00 86.69 332 ILE A C 1
ATOM 2768 O O . ILE A 1 332 ? 25.535 17.166 2.295 1.00 86.69 332 ILE A O 1
ATOM 2772 N N . ASP A 1 333 ? 24.924 16.209 0.356 1.00 84.50 333 ASP A N 1
ATOM 2773 C CA . ASP A 1 333 ? 26.247 16.298 -0.245 1.00 84.50 333 ASP A CA 1
ATOM 2774 C C . ASP A 1 333 ? 26.422 17.653 -0.944 1.00 84.50 333 ASP A C 1
ATOM 2776 O O . ASP A 1 333 ? 26.146 17.814 -2.137 1.00 84.50 333 ASP A O 1
ATOM 2780 N N . PHE A 1 334 ? 26.863 18.649 -0.174 1.00 88.06 334 PHE A N 1
ATOM 2781 C CA . PHE A 1 334 ? 27.146 19.989 -0.689 1.00 88.06 334 PHE A CA 1
ATOM 2782 C C . PHE A 1 334 ? 28.347 20.029 -1.643 1.00 88.06 334 PHE A C 1
ATOM 2784 O O . PHE A 1 334 ? 28.484 21.011 -2.369 1.00 88.06 334 PHE A O 1
ATOM 2791 N N . SER A 1 335 ? 29.189 18.988 -1.694 1.00 86.69 335 SER A N 1
ATOM 2792 C CA . SER A 1 335 ? 30.354 18.963 -2.591 1.00 86.69 335 SER A CA 1
ATOM 2793 C C . SER A 1 335 ? 29.952 18.897 -4.068 1.00 86.69 335 SER A C 1
ATOM 2795 O O . SER A 1 335 ? 30.650 19.418 -4.934 1.00 86.69 335 SER A O 1
ATOM 2797 N N . THR A 1 336 ? 28.774 18.333 -4.353 1.00 84.06 336 THR A N 1
ATOM 2798 C CA . THR A 1 336 ? 28.214 18.254 -5.709 1.00 84.06 336 THR A CA 1
ATOM 2799 C C . THR A 1 336 ? 27.471 19.522 -6.134 1.00 84.06 336 THR A C 1
ATOM 2801 O O . THR A 1 336 ? 27.056 19.624 -7.292 1.00 84.06 336 THR A O 1
ATOM 2804 N N . LEU A 1 337 ? 27.290 20.501 -5.241 1.00 87.50 337 LEU A N 1
ATOM 2805 C CA . LEU A 1 337 ? 26.533 21.716 -5.530 1.00 87.50 337 LEU A CA 1
ATOM 2806 C C . LEU A 1 337 ? 27.229 22.538 -6.629 1.00 87.50 337 LEU A C 1
ATOM 2808 O O . LEU A 1 337 ? 28.383 22.928 -6.496 1.00 87.50 337 LEU A O 1
ATOM 2812 N N . GLY A 1 338 ? 26.517 22.802 -7.727 1.00 84.44 338 GLY A N 1
ATOM 2813 C CA . GLY A 1 338 ? 27.062 23.510 -8.896 1.00 84.44 338 GLY A CA 1
ATOM 2814 C C . GLY A 1 338 ? 27.707 22.605 -9.953 1.00 84.44 338 GLY A C 1
ATOM 2815 O O . GLY A 1 338 ? 28.105 23.096 -11.006 1.00 84.44 338 GLY A O 1
ATOM 2816 N N . THR A 1 339 ? 27.761 21.291 -9.721 1.00 87.75 339 THR A N 1
ATOM 2817 C CA . THR A 1 339 ? 28.181 20.305 -10.730 1.00 87.75 339 THR A CA 1
ATOM 2818 C C . THR A 1 339 ? 26.973 19.709 -11.460 1.00 87.75 339 THR A C 1
ATOM 2820 O O . THR A 1 339 ? 25.850 19.719 -10.952 1.00 87.75 339 THR A O 1
ATOM 2823 N N . SER A 1 340 ? 27.193 19.116 -12.638 1.00 85.56 340 SER A N 1
ATOM 2824 C CA . SER A 1 340 ? 26.168 18.323 -13.342 1.00 85.56 340 SER A CA 1
ATOM 2825 C C . SER A 1 340 ? 25.742 17.062 -12.575 1.00 85.56 340 SER A C 1
ATOM 2827 O O . SER A 1 340 ? 24.715 16.470 -12.907 1.00 85.56 340 SER A O 1
ATOM 2829 N N . ALA A 1 341 ? 26.497 16.668 -11.542 1.00 82.06 341 ALA A N 1
ATOM 2830 C CA . ALA A 1 341 ? 26.171 15.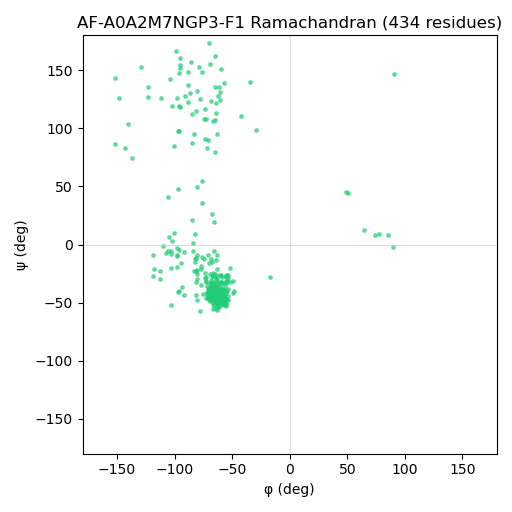561 -10.652 1.00 82.06 341 ALA A CA 1
ATOM 2831 C C . ALA A 1 341 ? 25.152 15.943 -9.561 1.00 82.06 341 ALA A C 1
ATOM 2833 O O . ALA A 1 341 ? 24.645 15.061 -8.864 1.00 82.06 341 ALA A O 1
ATOM 2834 N N . PHE A 1 342 ? 24.810 17.232 -9.413 1.00 84.12 342 PHE A N 1
ATOM 2835 C CA . PHE A 1 342 ? 23.826 17.660 -8.426 1.00 84.12 342 PHE A CA 1
ATOM 2836 C C . PHE A 1 342 ? 22.440 17.077 -8.726 1.00 84.12 342 PHE A C 1
ATOM 2838 O O . PHE A 1 342 ? 21.772 17.439 -9.698 1.00 84.12 342 PHE A O 1
ATOM 2845 N N . ASN A 1 343 ? 21.970 16.193 -7.849 1.00 84.88 343 ASN A N 1
ATOM 2846 C CA . ASN A 1 343 ? 20.670 15.558 -7.993 1.00 84.88 343 ASN A CA 1
ATOM 2847 C C . ASN A 1 343 ? 19.611 16.287 -7.154 1.00 84.88 343 ASN A C 1
ATOM 2849 O O . ASN A 1 343 ? 19.444 16.015 -5.964 1.00 84.88 343 ASN A O 1
ATOM 2853 N N . PHE A 1 344 ? 18.845 17.177 -7.794 1.00 85.38 344 PHE A N 1
ATOM 2854 C CA . PHE A 1 344 ? 17.763 17.928 -7.141 1.00 85.38 344 PHE A CA 1
ATOM 2855 C C . PHE A 1 344 ? 16.732 17.019 -6.447 1.00 85.38 344 PHE A C 1
ATOM 2857 O O . PHE A 1 344 ? 16.213 17.373 -5.390 1.00 85.38 344 PHE A O 1
ATOM 2864 N N . TYR A 1 345 ? 16.475 15.819 -6.985 1.00 83.31 345 TYR A N 1
ATOM 2865 C CA . TYR A 1 345 ? 15.574 14.855 -6.348 1.00 83.31 345 TYR A CA 1
ATOM 2866 C C . TYR A 1 345 ? 16.113 14.387 -4.994 1.00 83.31 345 TYR A C 1
ATOM 2868 O O . TYR A 1 345 ? 15.349 14.304 -4.037 1.00 83.31 345 TYR A O 1
ATOM 2876 N N . ARG A 1 346 ? 17.429 14.147 -4.885 1.00 85.06 346 ARG A N 1
ATOM 2877 C CA . ARG A 1 346 ? 18.069 13.776 -3.614 1.00 85.06 346 ARG A CA 1
ATOM 2878 C C . ARG A 1 346 ? 17.946 14.908 -2.596 1.00 85.06 346 ARG A C 1
ATOM 2880 O O . ARG A 1 346 ? 17.566 14.633 -1.463 1.00 85.06 346 ARG A O 1
ATOM 2887 N N . LEU A 1 347 ? 18.197 16.161 -2.996 1.00 89.12 347 LEU A N 1
ATOM 2888 C CA . LEU A 1 347 ? 18.022 17.324 -2.113 1.00 89.12 347 LEU A CA 1
ATOM 2889 C C . LEU A 1 347 ? 16.585 17.405 -1.580 1.00 89.12 347 LEU A C 1
ATOM 2891 O O . LEU A 1 347 ? 16.384 17.517 -0.372 1.00 89.12 347 LEU A O 1
ATOM 2895 N N . ALA A 1 348 ? 15.594 17.322 -2.472 1.00 89.06 348 ALA A N 1
ATOM 2896 C CA . ALA A 1 348 ? 14.186 17.389 -2.098 1.00 89.06 348 ALA A CA 1
ATOM 2897 C C . ALA A 1 348 ? 13.807 16.279 -1.104 1.00 89.06 348 ALA A C 1
ATOM 2899 O O . ALA A 1 348 ? 13.165 16.560 -0.095 1.00 89.06 348 ALA A O 1
ATOM 2900 N N . SER A 1 349 ? 14.265 15.044 -1.338 1.00 89.19 349 SER A N 1
ATOM 2901 C CA . SER A 1 349 ? 14.030 13.923 -0.422 1.00 89.19 349 SER A CA 1
ATOM 2902 C C . SER A 1 349 ? 14.709 14.100 0.936 1.00 89.19 349 SER A C 1
ATOM 2904 O O . SER A 1 349 ? 14.130 13.727 1.951 1.00 89.19 349 SER A O 1
ATOM 2906 N N . VAL A 1 350 ? 15.912 14.684 0.986 1.00 91.94 350 VAL A N 1
ATOM 2907 C CA . VAL A 1 350 ? 16.583 14.986 2.260 1.00 91.94 350 VAL A CA 1
ATOM 2908 C C . VAL A 1 350 ? 15.790 16.025 3.053 1.00 91.94 350 VAL A C 1
ATOM 2910 O O . VAL A 1 350 ? 15.519 15.811 4.233 1.00 91.94 350 VAL A O 1
ATOM 2913 N N . ILE A 1 351 ? 15.358 17.115 2.411 1.00 92.62 351 ILE A N 1
ATOM 2914 C CA . ILE A 1 351 ? 14.533 18.150 3.053 1.00 92.62 351 ILE A CA 1
ATOM 2915 C C . ILE A 1 351 ? 13.216 17.552 3.569 1.00 92.62 351 ILE A C 1
ATOM 2917 O O . ILE A 1 351 ? 12.849 17.780 4.721 1.00 92.62 351 ILE A O 1
ATOM 2921 N N . GLU A 1 352 ? 12.529 16.753 2.747 1.00 92.12 352 GLU A N 1
ATOM 2922 C CA . GLU A 1 352 ? 11.299 16.049 3.129 1.00 92.12 352 GLU A CA 1
ATOM 2923 C C . GLU A 1 352 ? 11.515 15.183 4.379 1.00 92.12 352 GLU A C 1
ATOM 2925 O O . GLU A 1 352 ? 10.772 15.297 5.356 1.00 92.12 352 GLU A O 1
ATOM 2930 N N . ASN A 1 353 ? 12.567 14.364 4.393 1.00 93.56 353 ASN A N 1
ATOM 2931 C CA . ASN A 1 353 ? 12.872 13.494 5.523 1.00 93.56 353 ASN A CA 1
ATOM 2932 C C . ASN A 1 353 ? 13.233 14.264 6.802 1.00 93.56 353 ASN A C 1
ATOM 2934 O O . ASN A 1 353 ? 12.835 13.837 7.885 1.00 93.56 353 ASN A O 1
ATOM 2938 N N . TRP A 1 354 ? 13.942 15.395 6.705 1.00 95.12 354 TRP A N 1
ATOM 2939 C CA . TRP A 1 354 ? 14.222 16.257 7.860 1.00 95.12 354 TRP A CA 1
ATOM 2940 C C . TRP A 1 354 ? 12.944 16.839 8.462 1.00 95.12 354 TRP A C 1
ATOM 2942 O O . TRP A 1 354 ? 12.785 16.837 9.683 1.00 95.12 354 TRP A O 1
ATOM 2952 N N . ILE A 1 355 ? 12.007 17.283 7.619 1.00 93.94 355 ILE A N 1
ATOM 2953 C CA . ILE A 1 355 ? 10.695 17.771 8.062 1.00 93.94 355 ILE A CA 1
ATOM 2954 C C . ILE A 1 355 ? 9.923 16.649 8.770 1.00 93.94 355 ILE A C 1
ATOM 2956 O O . ILE A 1 355 ? 9.384 16.852 9.860 1.00 93.94 355 ILE A O 1
ATOM 2960 N N . ILE A 1 356 ? 9.900 15.446 8.187 1.00 94.31 356 ILE A N 1
ATOM 2961 C CA . ILE A 1 356 ? 9.229 14.278 8.774 1.00 94.31 356 ILE A CA 1
ATOM 2962 C C . ILE A 1 356 ? 9.866 13.899 10.114 1.00 94.31 356 ILE A C 1
ATOM 2964 O O . ILE A 1 356 ? 9.146 13.675 11.087 1.00 94.31 356 ILE A O 1
ATOM 2968 N N . LEU A 1 357 ? 11.199 13.857 10.190 1.00 95.25 357 LEU A N 1
ATOM 2969 C CA . LEU A 1 357 ? 11.941 13.553 11.412 1.00 95.25 357 LEU A CA 1
ATOM 2970 C C . LEU A 1 357 ? 11.650 14.582 12.509 1.00 95.25 357 LEU A C 1
ATOM 2972 O O . LEU A 1 357 ? 11.383 14.201 13.649 1.00 95.25 357 LEU A O 1
ATOM 2976 N N . PHE A 1 358 ? 11.635 15.872 12.166 1.00 94.12 358 PHE A N 1
ATOM 2977 C CA . PHE A 1 358 ? 11.291 16.947 13.094 1.00 94.12 358 PHE A CA 1
ATOM 2978 C C . PHE A 1 358 ? 9.891 16.749 13.695 1.00 94.12 358 PHE A C 1
ATOM 2980 O O . PHE A 1 358 ? 9.739 16.714 14.920 1.00 94.12 358 PHE A O 1
ATOM 2987 N N . PHE A 1 359 ? 8.869 16.538 12.857 1.00 92.69 359 PHE A N 1
ATOM 2988 C CA . PHE A 1 359 ? 7.505 16.300 13.339 1.00 92.69 359 PHE A CA 1
ATOM 2989 C C . PHE A 1 359 ? 7.368 14.986 14.114 1.00 92.69 359 PHE A C 1
ATOM 2991 O O . PHE A 1 359 ? 6.610 14.917 15.084 1.00 92.69 359 PHE A O 1
ATOM 2998 N N . PHE A 1 360 ? 8.107 13.947 13.728 1.00 93.44 360 PHE A N 1
ATOM 2999 C CA . PHE A 1 360 ? 8.131 12.668 14.431 1.00 93.44 360 PHE A CA 1
ATOM 3000 C C . PHE A 1 360 ? 8.701 12.807 15.847 1.00 93.44 360 PHE A C 1
ATOM 3002 O O . PHE A 1 360 ? 8.053 12.378 16.802 1.00 93.44 360 PHE A O 1
ATOM 3009 N N . ILE A 1 361 ? 9.857 13.464 16.001 1.00 92.06 361 ILE A N 1
ATOM 3010 C CA . ILE A 1 361 ? 10.472 13.741 17.310 1.00 92.06 361 ILE A CA 1
ATOM 3011 C C . ILE A 1 361 ? 9.518 14.566 18.178 1.00 92.06 361 ILE A C 1
ATOM 3013 O O . ILE A 1 361 ? 9.305 14.232 19.345 1.00 92.06 361 ILE A O 1
ATOM 3017 N N . HIS A 1 362 ? 8.893 15.597 17.602 1.00 88.69 362 HIS A N 1
ATOM 3018 C CA . HIS A 1 362 ? 7.915 16.423 18.308 1.00 88.69 362 HIS A CA 1
ATOM 3019 C C . HIS A 1 362 ? 6.710 15.600 18.799 1.00 88.69 362 HIS A C 1
ATOM 3021 O O . HIS A 1 362 ? 6.276 15.732 19.944 1.00 88.69 362 HIS A O 1
ATOM 3027 N N . THR A 1 363 ? 6.213 14.691 17.958 1.00 87.44 363 THR A N 1
ATOM 3028 C CA . THR A 1 363 ? 5.079 13.812 18.275 1.00 87.44 363 THR A CA 1
ATOM 3029 C C . THR A 1 363 ? 5.414 12.789 19.363 1.00 87.44 363 THR A C 1
ATOM 3031 O O . THR A 1 363 ? 4.560 12.448 20.182 1.00 87.44 363 THR A O 1
ATOM 3034 N N . ILE A 1 364 ? 6.648 12.278 19.383 1.00 82.75 364 ILE A N 1
ATOM 3035 C CA . ILE A 1 364 ? 7.029 11.127 20.210 1.00 82.75 364 ILE A CA 1
ATOM 3036 C C . ILE A 1 364 ? 7.219 11.425 21.683 1.00 82.75 364 ILE A C 1
ATOM 3038 O O . ILE A 1 364 ? 7.294 10.453 22.428 1.00 82.75 364 ILE A O 1
ATOM 3042 N N . SER A 1 365 ? 7.253 12.692 22.119 1.00 78.06 365 SER A N 1
ATOM 3043 C CA . SER A 1 365 ? 7.454 13.090 23.524 1.00 78.06 365 SER A CA 1
ATOM 3044 C C . SER A 1 365 ? 6.922 12.037 24.515 1.00 78.06 365 SER A C 1
ATOM 3046 O O . SER A 1 365 ? 5.717 11.914 24.759 1.00 78.06 365 SER A O 1
ATOM 3048 N N . ILE A 1 366 ? 7.847 11.201 25.016 1.00 60.56 366 ILE A N 1
ATOM 3049 C CA . ILE A 1 366 ? 7.578 9.820 25.477 1.00 60.56 366 ILE A CA 1
ATOM 3050 C C . ILE A 1 366 ? 6.547 9.784 26.607 1.00 60.56 366 ILE A C 1
ATOM 3052 O O . ILE A 1 366 ? 5.726 8.869 26.702 1.00 60.56 366 ILE A O 1
ATOM 3056 N N . LYS A 1 367 ? 6.535 10.834 27.434 1.00 64.56 367 LYS A N 1
ATOM 3057 C CA . LYS A 1 367 ? 5.587 11.009 28.540 1.00 64.56 367 LYS A CA 1
ATOM 3058 C C . LYS A 1 367 ? 4.135 11.016 28.060 1.00 64.56 367 LYS A C 1
ATOM 3060 O O . LYS A 1 367 ? 3.271 10.428 28.706 1.00 64.56 367 LYS A O 1
ATOM 3065 N N . LYS A 1 368 ? 3.867 11.646 26.916 1.00 75.31 368 LYS A N 1
ATOM 3066 C CA . LYS A 1 368 ? 2.523 11.778 26.353 1.00 75.31 368 LYS A CA 1
ATOM 3067 C C . LYS A 1 368 ? 2.045 10.478 25.724 1.00 75.31 368 LYS A C 1
ATOM 3069 O O . LYS A 1 368 ? 0.910 10.069 25.963 1.00 75.31 368 LYS A O 1
ATOM 3074 N N . LEU A 1 369 ? 2.930 9.799 24.994 1.00 71.50 369 LEU A N 1
ATOM 3075 C CA . LEU A 1 369 ? 2.638 8.498 24.401 1.00 71.50 369 LEU A CA 1
ATOM 3076 C C . LEU A 1 369 ? 2.330 7.457 25.486 1.00 71.50 369 LEU A C 1
ATOM 3078 O O . LEU A 1 369 ? 1.303 6.785 25.416 1.00 71.50 369 LEU A O 1
ATOM 3082 N N . PHE A 1 370 ? 3.163 7.375 26.528 1.00 72.88 370 PHE A N 1
ATOM 3083 C CA . PHE A 1 370 ? 2.964 6.420 27.621 1.00 72.88 370 PHE A CA 1
ATOM 3084 C C . PHE A 1 370 ? 1.677 6.698 28.407 1.00 72.88 370 PHE A C 1
ATOM 3086 O O . PHE A 1 370 ? 0.923 5.772 28.708 1.00 72.88 370 PHE A O 1
ATOM 3093 N N . TYR A 1 371 ? 1.378 7.971 28.690 1.00 80.19 371 TYR A N 1
ATOM 3094 C CA . TYR A 1 371 ? 0.130 8.360 29.348 1.00 80.19 371 TYR A CA 1
ATOM 3095 C C . TYR A 1 371 ? -1.104 7.975 28.519 1.00 80.19 371 TYR A C 1
ATOM 3097 O O . TYR A 1 371 ? -2.058 7.419 29.060 1.00 80.19 371 TYR A O 1
ATOM 3105 N N . GLN A 1 372 ? -1.071 8.211 27.204 1.00 74.81 372 GLN A N 1
ATOM 3106 C CA . GLN A 1 372 ? -2.171 7.865 26.301 1.00 74.81 372 GLN A CA 1
ATOM 3107 C C . GLN A 1 372 ? -2.351 6.353 26.148 1.00 74.81 372 GLN A C 1
ATOM 3109 O O . GLN A 1 372 ? -3.478 5.870 26.177 1.00 74.81 372 GLN A O 1
ATOM 3114 N N . ILE A 1 373 ? -1.264 5.587 26.021 1.00 76.44 373 ILE A N 1
ATOM 3115 C CA . ILE A 1 373 ? -1.344 4.121 25.977 1.00 76.44 373 ILE A CA 1
ATOM 3116 C C . ILE A 1 373 ? -1.953 3.605 27.285 1.00 76.44 373 ILE A C 1
ATOM 3118 O O . ILE A 1 373 ? -2.909 2.831 27.262 1.00 76.44 373 ILE A O 1
ATOM 3122 N N . ARG A 1 374 ? -1.462 4.085 28.434 1.00 80.38 374 ARG A N 1
ATOM 3123 C CA . ARG A 1 374 ? -1.982 3.683 29.745 1.00 80.38 374 ARG A CA 1
ATOM 3124 C C . ARG A 1 374 ? -3.463 4.029 29.912 1.00 80.38 374 ARG A C 1
ATOM 3126 O O . ARG A 1 374 ? -4.205 3.199 30.433 1.00 80.38 374 ARG A O 1
ATOM 3133 N N . SER A 1 375 ? -3.904 5.210 29.474 1.00 80.50 375 SER A N 1
ATOM 3134 C CA . SER A 1 375 ? -5.306 5.625 29.611 1.00 80.50 375 SER A CA 1
ATOM 3135 C C . SER A 1 375 ? -6.251 4.787 28.746 1.00 80.50 375 SER A C 1
ATOM 3137 O O . SER A 1 375 ? -7.311 4.393 29.232 1.00 80.50 375 SER A O 1
ATOM 3139 N N . ILE A 1 376 ? -5.834 4.426 27.526 1.00 74.44 376 ILE A N 1
ATOM 3140 C CA . ILE A 1 376 ? -6.584 3.527 26.632 1.00 74.44 376 ILE A CA 1
ATOM 3141 C C . ILE A 1 376 ? -6.805 2.154 27.283 1.00 74.44 376 ILE A C 1
ATOM 3143 O O . ILE A 1 376 ? -7.878 1.573 27.156 1.00 74.44 376 ILE A O 1
ATOM 3147 N N . PHE A 1 377 ? -5.813 1.625 28.005 1.00 75.12 377 PHE A N 1
ATOM 3148 C CA . PHE A 1 377 ? -5.931 0.309 28.639 1.00 75.12 377 PHE A CA 1
ATOM 3149 C C . PHE A 1 377 ? -6.663 0.310 29.987 1.00 75.12 377 PHE A C 1
ATOM 3151 O O . PHE A 1 377 ? -7.018 -0.775 30.465 1.00 75.12 377 PHE A O 1
ATOM 3158 N N . TYR A 1 378 ? -6.854 1.472 30.619 1.00 76.44 378 TYR A N 1
ATOM 3159 C CA . TYR A 1 378 ? -7.428 1.577 31.964 1.00 76.44 378 TYR A CA 1
ATOM 3160 C C . TYR A 1 378 ? -8.933 1.887 31.948 1.00 76.44 378 TYR A C 1
ATOM 3162 O O . TYR A 1 378 ? -9.692 1.264 32.691 1.00 76.44 378 TYR A O 1
ATOM 3170 N N . ASN A 1 379 ? -9.399 2.768 31.057 1.00 64.94 379 ASN A N 1
ATOM 3171 C CA . ASN A 1 379 ? -10.815 3.142 30.988 1.00 64.94 379 ASN A CA 1
ATOM 3172 C C . ASN A 1 379 ? -11.607 2.115 30.166 1.00 64.94 379 ASN A C 1
ATOM 3174 O O . ASN A 1 379 ? -11.646 2.158 28.943 1.00 64.94 379 ASN A O 1
ATOM 3178 N N . SER A 1 380 ? -12.201 1.152 30.870 1.00 52.44 380 SER A N 1
ATOM 3179 C CA . SER A 1 380 ? -12.746 -0.091 30.313 1.00 52.44 380 SER A CA 1
ATOM 3180 C C . SER A 1 380 ? -14.258 -0.037 30.056 1.00 52.44 380 SER A C 1
ATOM 3182 O O . SER A 1 380 ? -14.974 -0.957 30.450 1.00 52.44 380 SER A O 1
ATOM 3184 N N . THR A 1 381 ? -14.772 1.017 29.423 1.00 60.78 381 THR A N 1
ATOM 3185 C CA . THR A 1 381 ? -16.149 1.007 28.902 1.00 60.78 381 THR A CA 1
ATOM 3186 C C . THR A 1 381 ? -16.113 0.776 27.392 1.00 60.78 381 THR A C 1
ATOM 3188 O O . THR A 1 381 ? -15.513 1.581 26.685 1.00 60.78 381 THR A O 1
ATOM 3191 N N . PRO A 1 382 ? -16.720 -0.314 26.878 1.00 59.22 382 PRO A N 1
ATOM 3192 C CA . PRO A 1 382 ? -16.675 -0.644 25.459 1.00 59.22 382 PRO A CA 1
ATOM 3193 C C . PRO A 1 382 ? -17.405 0.442 24.672 1.00 59.22 382 PRO A C 1
ATOM 3195 O O . PRO A 1 382 ? -18.631 0.557 24.713 1.00 59.22 382 PRO A O 1
ATOM 3198 N N . GLN A 1 383 ? -16.641 1.269 23.971 1.00 63.44 383 GLN A N 1
ATOM 3199 C CA . GLN A 1 383 ? -17.174 2.327 23.129 1.00 63.44 383 GLN A CA 1
ATOM 3200 C C . GLN A 1 383 ? -16.528 2.222 21.747 1.00 63.44 383 GLN A C 1
ATOM 3202 O O . GLN A 1 383 ? -15.410 1.737 21.592 1.00 63.44 383 GLN A O 1
ATOM 3207 N N . LYS A 1 384 ? -17.232 2.679 20.705 1.00 64.62 384 LYS A N 1
ATOM 3208 C CA . LYS A 1 384 ? -16.785 2.636 19.296 1.00 64.62 384 LYS A CA 1
ATOM 3209 C C . LYS A 1 384 ? -15.379 3.236 19.069 1.00 64.62 384 LYS A C 1
ATOM 3211 O O . LYS A 1 384 ? -14.732 2.941 18.069 1.00 64.62 384 LYS A O 1
ATOM 3216 N N . THR A 1 385 ? -14.904 4.065 19.997 1.00 69.62 385 THR A N 1
ATOM 3217 C CA . THR A 1 385 ? -13.545 4.624 20.049 1.00 69.62 385 THR A CA 1
ATOM 3218 C C . THR A 1 385 ? -12.445 3.567 20.128 1.00 69.62 385 THR A C 1
ATOM 3220 O O . THR A 1 385 ? -11.338 3.814 19.657 1.00 69.62 385 THR A O 1
ATOM 3223 N N . ASP A 1 386 ? -12.746 2.386 20.661 1.00 78.69 386 ASP A N 1
ATOM 3224 C CA . ASP A 1 386 ? -11.771 1.328 20.919 1.00 78.69 386 ASP A CA 1
ATOM 3225 C C . ASP A 1 386 ? -11.232 0.728 19.613 1.00 78.69 386 ASP A C 1
ATOM 3227 O O . ASP A 1 386 ? -10.022 0.573 19.440 1.00 78.69 386 ASP A O 1
ATOM 3231 N N . SER A 1 387 ? -12.103 0.504 18.623 1.00 89.06 387 SER A N 1
ATOM 3232 C CA . SER A 1 387 ? -11.687 -0.067 17.338 1.00 89.06 387 SER A CA 1
ATOM 3233 C C . SER A 1 387 ? -10.771 0.863 16.533 1.00 89.06 387 SER A C 1
ATOM 3235 O O . SER A 1 387 ? -9.974 0.387 15.725 1.00 89.06 387 SER A O 1
ATOM 3237 N N . LEU A 1 388 ? -10.842 2.182 16.758 1.00 90.81 388 LEU A N 1
ATOM 3238 C CA . LEU A 1 388 ? -9.945 3.145 16.109 1.00 90.81 388 LEU A CA 1
ATOM 3239 C C . LEU A 1 388 ? -8.504 3.009 16.596 1.00 90.81 388 LEU A C 1
ATOM 3241 O O . LEU A 1 388 ? -7.580 3.250 15.822 1.00 90.81 388 LEU A O 1
ATOM 3245 N N . VAL A 1 389 ? -8.300 2.588 17.848 1.00 90.88 389 VAL A N 1
ATOM 3246 C CA . VAL A 1 389 ? -6.958 2.327 18.380 1.00 90.88 389 VAL A CA 1
ATOM 3247 C C . VAL A 1 389 ? -6.316 1.162 17.635 1.00 90.88 389 VAL A C 1
ATOM 3249 O O . VAL A 1 389 ? -5.165 1.273 17.217 1.00 90.88 389 VAL A O 1
ATOM 3252 N N . ILE A 1 390 ? -7.060 0.072 17.414 1.00 94.50 390 ILE A N 1
ATOM 3253 C CA . ILE A 1 390 ? -6.549 -1.079 16.658 1.00 94.50 390 ILE A CA 1
ATOM 3254 C C . ILE A 1 390 ? -6.316 -0.710 15.191 1.00 94.50 390 ILE A C 1
ATOM 3256 O O . ILE A 1 390 ? -5.287 -1.080 14.636 1.00 94.50 390 ILE A O 1
ATOM 3260 N N . LEU A 1 391 ? -7.202 0.075 14.568 1.00 95.31 391 LEU A N 1
ATOM 3261 C CA . LEU A 1 391 ? -6.980 0.557 13.200 1.00 95.31 391 LEU A CA 1
ATOM 3262 C C . LEU A 1 391 ? -5.715 1.427 13.092 1.00 95.31 391 LEU A C 1
ATOM 3264 O O . LEU A 1 391 ? -4.959 1.325 12.128 1.00 95.31 391 LEU A O 1
ATOM 3268 N N . TRP A 1 392 ? -5.454 2.270 14.090 1.00 93.25 392 TRP A N 1
ATOM 3269 C CA . TRP A 1 392 ? -4.229 3.064 14.144 1.00 93.25 392 TRP A CA 1
ATOM 3270 C C . TRP A 1 392 ? -2.987 2.183 14.335 1.00 93.25 392 TRP A C 1
ATOM 3272 O O . TRP A 1 392 ? -1.987 2.371 13.644 1.00 93.25 392 TRP A O 1
ATOM 3282 N N . LEU A 1 393 ? -3.073 1.174 15.208 1.00 94.38 393 LEU A N 1
ATOM 3283 C CA . LEU A 1 393 ? -2.023 0.174 15.394 1.00 94.38 393 LEU A CA 1
ATOM 3284 C C . LEU A 1 393 ? -1.721 -0.584 14.091 1.00 94.38 393 LEU A C 1
ATOM 3286 O O . LEU A 1 393 ? -0.554 -0.780 13.767 1.00 94.38 393 LEU A O 1
ATOM 3290 N N . VAL A 1 394 ? -2.746 -0.955 13.319 1.00 97.12 394 VAL A N 1
ATOM 3291 C CA . VAL A 1 394 ? -2.593 -1.562 11.986 1.00 97.12 394 VAL A CA 1
ATOM 3292 C C . VAL A 1 394 ? -1.765 -0.665 11.071 1.00 97.12 394 VAL A C 1
ATOM 3294 O O . VAL A 1 394 ? -0.818 -1.142 10.450 1.00 97.12 394 VAL A O 1
ATOM 3297 N 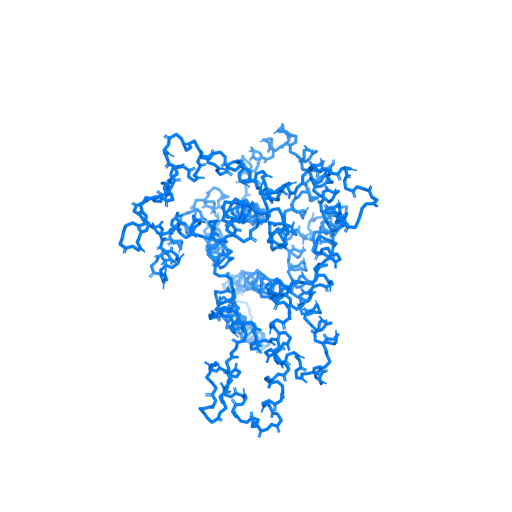N . GLY A 1 395 ? -2.069 0.636 11.032 1.00 96.56 395 GLY A N 1
ATOM 3298 C CA . GLY A 1 395 ? -1.291 1.611 10.266 1.00 96.56 395 GLY A CA 1
ATOM 3299 C C . GLY A 1 395 ? 0.176 1.678 10.702 1.00 96.56 395 GLY A C 1
ATOM 3300 O O . GLY A 1 395 ? 1.061 1.717 9.851 1.00 96.56 395 GLY A O 1
ATOM 3301 N N . ILE A 1 396 ? 0.452 1.628 12.010 1.00 96.00 396 ILE A N 1
ATOM 3302 C CA . ILE A 1 396 ? 1.822 1.625 12.549 1.00 96.00 396 ILE A CA 1
ATOM 3303 C C . ILE A 1 396 ? 2.568 0.352 12.172 1.00 96.00 396 ILE A C 1
ATOM 3305 O O . ILE A 1 396 ? 3.688 0.446 11.679 1.00 96.00 396 ILE A O 1
ATOM 3309 N N . ILE A 1 397 ? 1.965 -0.822 12.382 1.00 97.38 397 ILE A N 1
ATOM 3310 C CA . ILE A 1 397 ? 2.593 -2.107 12.046 1.00 97.38 397 ILE A CA 1
ATOM 3311 C C . ILE A 1 397 ? 2.866 -2.169 10.543 1.00 97.38 397 ILE A C 1
ATOM 3313 O O . ILE A 1 397 ? 3.947 -2.591 10.140 1.00 97.38 397 ILE A O 1
ATOM 3317 N N . PHE A 1 398 ? 1.933 -1.686 9.717 1.00 98.12 398 PHE A N 1
ATOM 3318 C CA . PHE A 1 398 ? 2.133 -1.579 8.277 1.00 98.12 398 PHE A CA 1
ATOM 3319 C C . PHE A 1 398 ? 3.319 -0.666 7.936 1.00 98.12 398 PHE A C 1
ATOM 3321 O O . PHE A 1 398 ? 4.229 -1.095 7.234 1.00 98.12 398 PHE A O 1
ATOM 3328 N N . CYS A 1 399 ? 3.359 0.564 8.461 1.00 97.62 399 CYS A N 1
ATOM 3329 C CA . CYS A 1 399 ? 4.450 1.502 8.176 1.00 97.62 399 CYS A CA 1
ATOM 3330 C C . CYS A 1 399 ? 5.805 0.977 8.659 1.00 97.62 399 CYS A C 1
ATOM 3332 O O . CYS A 1 399 ? 6.774 1.028 7.909 1.00 97.62 399 CYS A O 1
ATOM 3334 N N . ALA A 1 400 ? 5.871 0.450 9.883 1.00 97.81 400 ALA A N 1
ATOM 3335 C CA . ALA A 1 400 ? 7.104 -0.069 10.458 1.00 97.81 400 ALA A CA 1
ATOM 3336 C C . ALA A 1 400 ? 7.588 -1.319 9.715 1.00 97.81 400 ALA A C 1
ATOM 3338 O O . ALA A 1 400 ? 8.747 -1.384 9.321 1.00 97.81 400 ALA A O 1
ATOM 3339 N N . GLY A 1 401 ? 6.696 -2.278 9.453 1.00 97.56 401 GLY A N 1
ATOM 3340 C CA . GLY A 1 401 ? 7.030 -3.484 8.700 1.00 97.56 401 GLY A CA 1
ATOM 3341 C C . GLY A 1 401 ? 7.510 -3.161 7.286 1.00 97.56 401 GLY A C 1
ATOM 3342 O O . GLY A 1 401 ? 8.549 -3.666 6.870 1.00 97.56 401 GLY A O 1
ATOM 3343 N N . MET A 1 402 ? 6.819 -2.267 6.568 1.00 97.50 402 MET A N 1
ATOM 3344 C CA . MET A 1 402 ? 7.250 -1.837 5.235 1.00 97.50 402 MET A CA 1
ATOM 3345 C C . MET A 1 402 ? 8.589 -1.099 5.272 1.00 97.50 402 MET A C 1
ATOM 3347 O O . MET A 1 402 ? 9.462 -1.421 4.472 1.00 97.50 402 MET A O 1
ATOM 3351 N N . ALA A 1 403 ? 8.771 -0.139 6.182 1.00 97.06 403 ALA A N 1
ATOM 3352 C CA . ALA A 1 403 ? 10.015 0.618 6.308 1.00 97.06 403 ALA A CA 1
ATOM 3353 C C . ALA A 1 403 ? 11.212 -0.302 6.586 1.00 97.06 403 ALA A C 1
ATOM 3355 O O . ALA A 1 403 ? 12.230 -0.197 5.904 1.00 97.06 403 ALA A O 1
ATOM 3356 N N . THR A 1 404 ? 11.064 -1.247 7.519 1.00 97.12 404 THR A N 1
ATOM 3357 C CA . THR A 1 404 ? 12.103 -2.224 7.859 1.00 97.12 404 THR A CA 1
ATOM 3358 C C . THR A 1 404 ? 12.404 -3.165 6.697 1.00 97.12 404 THR A C 1
ATOM 3360 O O . THR A 1 404 ? 13.555 -3.270 6.279 1.00 97.12 404 THR A O 1
ATOM 3363 N N . LEU A 1 405 ? 11.387 -3.841 6.149 1.00 96.06 405 LEU A N 1
ATOM 3364 C CA . LEU A 1 405 ? 11.584 -4.851 5.103 1.00 96.06 405 LEU A CA 1
ATOM 3365 C C . LEU A 1 405 ? 12.145 -4.236 3.816 1.00 96.06 405 LEU A C 1
ATOM 3367 O O . LEU A 1 405 ? 13.017 -4.830 3.187 1.00 96.06 405 LEU A O 1
ATOM 3371 N N . LEU A 1 406 ? 11.684 -3.040 3.438 1.00 94.81 406 LEU A N 1
ATOM 3372 C CA . LEU A 1 406 ? 12.192 -2.340 2.259 1.00 94.81 406 LEU A CA 1
ATOM 3373 C C . LEU A 1 406 ? 13.629 -1.864 2.450 1.00 94.81 406 LEU A C 1
ATOM 3375 O O . LEU A 1 406 ? 14.420 -2.005 1.526 1.00 94.81 406 LEU A O 1
ATOM 3379 N N . ALA A 1 407 ? 13.984 -1.340 3.624 1.00 94.81 407 ALA A N 1
ATOM 3380 C CA . ALA A 1 407 ? 15.351 -0.903 3.885 1.00 94.81 407 ALA A CA 1
ATOM 3381 C C . ALA A 1 407 ? 16.335 -2.082 3.929 1.00 94.81 407 ALA A C 1
ATOM 3383 O O . ALA A 1 407 ? 17.413 -1.979 3.351 1.00 94.81 407 ALA A O 1
ATOM 3384 N N . LEU A 1 408 ? 15.948 -3.212 4.535 1.00 94.56 408 LEU A N 1
ATOM 3385 C CA . LEU A 1 408 ? 16.758 -4.436 4.521 1.00 94.56 408 LEU A CA 1
ATOM 3386 C C . LEU A 1 408 ? 16.934 -4.983 3.100 1.00 94.56 408 LEU A C 1
ATOM 3388 O O . LEU A 1 408 ? 18.027 -5.383 2.717 1.00 94.56 408 LEU A O 1
ATOM 3392 N N . SER A 1 409 ? 15.858 -4.997 2.312 1.00 93.94 409 SER A N 1
ATOM 3393 C CA . SER A 1 409 ? 15.852 -5.621 0.989 1.00 93.94 409 SER A CA 1
ATOM 3394 C C . SER A 1 409 ? 16.402 -4.724 -0.123 1.00 93.94 409 SER A C 1
ATOM 3396 O O . SER A 1 409 ? 16.812 -5.235 -1.159 1.00 93.94 409 SER A O 1
ATOM 3398 N N . ALA A 1 410 ? 16.392 -3.404 0.057 1.00 92.00 410 ALA A N 1
ATOM 3399 C CA . ALA A 1 410 ? 16.827 -2.420 -0.928 1.00 92.00 410 ALA A CA 1
ATOM 3400 C C . ALA A 1 410 ? 17.662 -1.319 -0.252 1.00 92.00 410 ALA A C 1
ATOM 3402 O O . ALA A 1 410 ? 17.180 -0.192 -0.092 1.00 92.00 410 ALA A O 1
ATOM 3403 N N . PRO A 1 411 ? 18.924 -1.602 0.123 1.00 88.69 411 PRO A N 1
ATOM 3404 C CA . PRO A 1 411 ? 19.795 -0.666 0.832 1.00 88.69 411 PRO A CA 1
ATOM 3405 C C . PRO A 1 411 ? 20.366 0.416 -0.103 1.00 88.69 411 PRO A C 1
ATOM 3407 O O . PRO A 1 411 ? 21.511 0.816 0.041 1.00 88.69 411 PRO A O 1
ATOM 3410 N N . ASN A 1 412 ? 19.601 0.875 -1.092 1.00 91.12 412 ASN A N 1
ATOM 3411 C CA . ASN A 1 412 ? 19.963 1.964 -1.991 1.00 91.12 412 ASN A CA 1
ATOM 3412 C C . ASN A 1 412 ? 19.052 3.154 -1.686 1.00 91.12 412 ASN A C 1
ATOM 3414 O O . ASN A 1 412 ? 17.830 3.015 -1.729 1.00 91.12 412 ASN A O 1
ATOM 3418 N N . LEU A 1 413 ? 19.620 4.328 -1.412 1.00 87.81 413 LEU A N 1
ATOM 3419 C CA . LEU A 1 413 ? 18.851 5.508 -1.002 1.00 87.81 413 LEU A CA 1
ATOM 3420 C C . LEU A 1 413 ? 17.810 5.945 -2.045 1.00 87.81 413 LEU A C 1
ATOM 3422 O O . LEU A 1 413 ? 16.688 6.288 -1.676 1.00 87.81 413 LEU A O 1
ATOM 3426 N N . GLY A 1 414 ? 18.142 5.898 -3.338 1.00 86.56 414 GLY A N 1
ATOM 3427 C CA . GLY A 1 414 ? 17.215 6.266 -4.413 1.00 86.56 414 GLY A CA 1
ATOM 3428 C C . GLY A 1 414 ? 16.046 5.286 -4.537 1.00 86.56 414 GLY A C 1
ATOM 3429 O O . GLY A 1 414 ? 14.883 5.690 -4.615 1.00 86.56 414 GLY A O 1
ATOM 3430 N N . THR A 1 415 ? 16.343 3.988 -4.481 1.00 87.56 415 THR A N 1
ATOM 3431 C CA . THR A 1 415 ? 15.325 2.927 -4.500 1.00 87.56 415 THR A CA 1
ATOM 3432 C C . THR A 1 415 ? 14.461 2.959 -3.240 1.00 87.56 415 THR A C 1
ATOM 3434 O O . THR A 1 415 ? 13.241 2.804 -3.317 1.00 87.56 415 THR A O 1
ATOM 3437 N N . LEU A 1 416 ? 15.066 3.227 -2.083 1.00 89.56 416 LEU A N 1
ATOM 3438 C CA . LEU A 1 416 ? 14.362 3.331 -0.815 1.00 89.56 416 LEU A CA 1
ATOM 3439 C C . LEU A 1 416 ? 13.364 4.488 -0.839 1.00 89.56 416 LEU A C 1
ATOM 3441 O O . LEU A 1 416 ? 12.191 4.261 -0.558 1.00 89.56 416 LEU A O 1
ATOM 3445 N N . VAL A 1 417 ? 13.784 5.692 -1.249 1.00 89.25 417 VAL A N 1
ATOM 3446 C CA . VAL A 1 417 ? 12.890 6.856 -1.415 1.00 89.25 417 VAL A CA 1
ATOM 3447 C C . VAL A 1 417 ? 11.705 6.511 -2.319 1.00 89.25 417 VAL A C 1
ATOM 3449 O O . VAL A 1 417 ? 10.561 6.804 -1.971 1.00 89.25 417 VAL A O 1
ATOM 3452 N N . ARG A 1 418 ? 11.949 5.818 -3.438 1.00 88.06 418 ARG A N 1
ATOM 3453 C CA . ARG A 1 418 ? 10.881 5.359 -4.336 1.00 88.06 418 ARG A CA 1
ATOM 3454 C C . ARG A 1 418 ? 9.904 4.414 -3.634 1.00 88.06 418 ARG A C 1
ATOM 3456 O O . ARG A 1 418 ? 8.701 4.546 -3.826 1.00 88.06 418 ARG A O 1
ATOM 3463 N N . TYR A 1 419 ? 10.379 3.463 -2.832 1.00 90.31 419 TYR A N 1
ATOM 3464 C CA . TYR A 1 419 ? 9.510 2.479 -2.177 1.00 90.31 419 TYR A CA 1
ATOM 3465 C C . TYR A 1 419 ? 8.817 2.984 -0.909 1.00 90.31 419 TYR A C 1
ATOM 3467 O O . TYR A 1 419 ? 7.745 2.469 -0.566 1.00 90.31 419 TYR A O 1
ATOM 3475 N N . LYS A 1 420 ? 9.343 4.032 -0.260 1.00 92.38 420 LYS A N 1
ATOM 3476 C CA . LYS A 1 420 ? 8.660 4.711 0.854 1.00 92.38 420 LYS A CA 1
ATOM 3477 C C . LYS A 1 420 ? 7.264 5.169 0.477 1.00 92.38 420 LYS A C 1
ATOM 3479 O O . LYS A 1 420 ? 6.359 5.146 1.313 1.00 92.38 420 LYS A O 1
ATOM 3484 N N . ILE A 1 421 ? 7.070 5.518 -0.793 1.00 91.38 421 ILE A N 1
ATOM 3485 C CA . ILE A 1 421 ? 5.830 6.119 -1.252 1.00 91.38 421 ILE A CA 1
ATOM 3486 C C . ILE A 1 421 ? 4.588 5.303 -0.942 1.00 91.38 421 ILE A C 1
ATOM 3488 O O . ILE A 1 421 ? 3.539 5.906 -0.818 1.00 91.38 421 ILE A O 1
ATOM 3492 N N . GLY A 1 422 ? 4.671 3.975 -0.818 1.00 92.62 422 GLY A N 1
ATOM 3493 C CA . GLY A 1 422 ? 3.496 3.148 -0.538 1.00 92.62 422 GLY A CA 1
ATOM 3494 C C . GLY A 1 422 ? 3.025 3.185 0.920 1.00 92.62 422 GLY A C 1
ATOM 3495 O O . GLY A 1 422 ? 1.869 2.877 1.182 1.00 92.62 422 GLY A O 1
ATOM 3496 N N . PHE A 1 423 ? 3.878 3.556 1.880 1.00 95.88 423 PHE A N 1
ATOM 3497 C CA . PHE A 1 423 ? 3.495 3.609 3.300 1.00 95.88 423 PHE A CA 1
ATOM 3498 C C . PHE A 1 423 ? 3.595 5.012 3.912 1.00 95.88 423 PHE A C 1
ATOM 3500 O O . PHE A 1 423 ? 2.920 5.292 4.903 1.00 95.88 423 PHE A O 1
ATOM 3507 N N . LEU A 1 424 ? 4.385 5.911 3.317 1.00 95.12 424 LEU A N 1
ATOM 3508 C CA . LEU A 1 424 ? 4.650 7.247 3.852 1.00 95.12 424 LEU A CA 1
ATOM 3509 C C . LEU A 1 424 ? 3.381 8.088 4.104 1.00 95.12 424 LEU A C 1
ATOM 3511 O O . LEU A 1 424 ? 3.307 8.708 5.166 1.00 95.12 424 LEU A O 1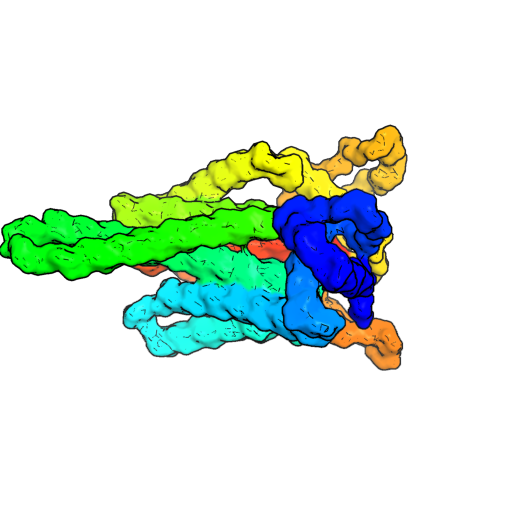
ATOM 3515 N N . PRO A 1 425 ? 2.341 8.060 3.240 1.00 95.88 425 PRO A N 1
ATOM 3516 C CA . PRO A 1 425 ? 1.073 8.740 3.513 1.00 95.88 425 PRO A CA 1
ATOM 3517 C C . PRO A 1 425 ? 0.406 8.352 4.830 1.00 95.88 425 PRO A C 1
ATOM 3519 O O . PRO A 1 425 ? -0.072 9.214 5.568 1.00 95.88 425 PRO A O 1
ATOM 3522 N N . PHE A 1 426 ? 0.410 7.058 5.162 1.00 96.81 426 PHE A N 1
ATOM 3523 C CA . PHE A 1 426 ? -0.146 6.561 6.419 1.00 96.81 426 PHE A CA 1
ATOM 3524 C C . PHE A 1 426 ? 0.705 7.003 7.614 1.00 96.81 426 PHE A C 1
ATOM 3526 O O . PHE A 1 426 ? 0.159 7.369 8.657 1.00 96.81 426 PHE A O 1
ATOM 3533 N N . PHE A 1 427 ? 2.030 7.014 7.450 1.00 96.62 427 PHE A N 1
ATOM 3534 C CA . PHE A 1 427 ? 2.964 7.456 8.481 1.00 96.62 427 PHE A CA 1
ATOM 3535 C C . PHE A 1 427 ? 2.790 8.946 8.803 1.00 96.62 427 PHE A C 1
ATOM 3537 O O . PHE A 1 427 ? 2.599 9.307 9.964 1.00 96.62 427 PHE A O 1
ATOM 3544 N N . ILE A 1 428 ? 2.758 9.805 7.781 1.00 96.00 428 ILE A N 1
ATOM 3545 C CA . ILE A 1 428 ? 2.580 11.254 7.944 1.00 96.00 428 ILE A CA 1
ATOM 3546 C C . ILE A 1 428 ? 1.193 11.589 8.484 1.00 96.00 428 ILE A C 1
ATOM 3548 O O . ILE A 1 428 ? 1.079 12.409 9.395 1.00 96.00 428 ILE A O 1
ATOM 3552 N N . PHE A 1 429 ? 0.146 10.909 8.008 1.00 95.88 429 PHE A N 1
ATOM 3553 C CA . PHE A 1 429 ? -1.181 11.011 8.615 1.00 95.88 429 PHE A CA 1
ATOM 3554 C C . PHE A 1 429 ? -1.130 10.700 10.122 1.00 95.88 429 PHE A C 1
ATOM 3556 O O . PHE A 1 429 ? -1.652 11.469 10.933 1.00 95.88 429 PHE A O 1
ATOM 3563 N N . GLY A 1 430 ? -0.456 9.611 10.507 1.00 93.25 430 GLY A N 1
ATOM 3564 C CA . GLY A 1 430 ? -0.289 9.205 11.901 1.00 93.25 430 GLY A CA 1
ATOM 3565 C C . GLY A 1 430 ? 0.446 10.238 12.761 1.00 93.25 430 GLY A C 1
ATOM 3566 O O . GLY A 1 430 ? 0.009 10.498 13.884 1.00 93.25 430 GLY A O 1
ATOM 3567 N N . ILE A 1 431 ? 1.509 10.846 12.226 1.00 93.81 431 ILE A N 1
ATOM 3568 C CA . ILE A 1 431 ? 2.264 11.926 12.876 1.00 93.81 431 ILE A CA 1
ATOM 3569 C C . ILE A 1 431 ? 1.361 13.148 13.080 1.00 93.81 431 ILE A C 1
ATOM 3571 O O . ILE A 1 431 ? 1.149 13.576 14.212 1.00 93.81 431 ILE A O 1
ATOM 3575 N N . ILE A 1 432 ? 0.758 13.677 12.010 1.00 93.00 432 ILE A N 1
ATOM 3576 C CA . ILE A 1 432 ? 0.026 14.953 12.063 1.00 93.00 432 ILE A CA 1
ATOM 3577 C C . ILE A 1 432 ? -1.224 14.861 12.942 1.00 93.00 432 ILE A C 1
ATOM 3579 O O . ILE A 1 432 ? -1.517 15.788 13.696 1.00 93.00 432 ILE A O 1
ATOM 3583 N N . VAL A 1 433 ? -1.946 13.735 12.927 1.00 90.88 433 VAL A N 1
ATOM 3584 C CA . VAL A 1 433 ? -3.098 13.537 13.828 1.00 90.88 433 VAL A CA 1
ATOM 3585 C C . VAL A 1 433 ? -2.696 13.638 15.306 1.00 90.88 433 VAL A C 1
ATOM 3587 O O . VAL A 1 433 ? -3.519 14.036 16.138 1.00 90.88 433 VAL A O 1
ATOM 3590 N N . ARG A 1 434 ? -1.441 13.323 15.643 1.00 86.88 434 ARG A N 1
ATOM 3591 C CA . ARG A 1 434 ? -0.901 13.334 17.010 1.00 86.88 434 ARG A CA 1
ATOM 3592 C C . ARG A 1 434 ? -0.115 14.600 17.376 1.00 86.88 434 ARG A C 1
ATOM 3594 O O . ARG A 1 434 ? 0.172 14.763 18.557 1.00 86.88 434 ARG A O 1
ATOM 3601 N N . LEU A 1 435 ? 0.181 15.487 16.422 1.00 84.31 435 LEU A N 1
ATOM 3602 C CA . LEU A 1 435 ? 0.792 16.800 16.682 1.00 84.31 435 LEU A CA 1
ATOM 3603 C C . LEU A 1 435 ? -0.183 17.679 17.463 1.00 84.31 435 LEU A C 1
ATOM 3605 O O . LEU A 1 435 ? -1.184 18.105 16.901 1.00 84.31 435 LEU A O 1
ATOM 3609 N N . ASP A 1 436 ? 0.048 17.902 18.745 1.00 68.31 436 ASP A N 1
ATOM 3610 C CA . ASP A 1 436 ? -0.859 18.652 19.624 1.00 68.31 436 ASP A CA 1
ATOM 3611 C C . ASP A 1 436 ? -0.321 20.031 19.975 1.00 68.31 436 ASP A C 1
ATOM 3613 O O . ASP A 1 436 ? 0.907 20.125 20.195 1.00 68.31 436 ASP A O 1
#

Radius of gyration: 24.35 Å; Cα contacts (8 Å, |Δi|>4): 427; chains: 1; bounding box: 84×49×68 Å

Sequence (436 aa):
MILPDLIFYKQDIIRLSDYFWTDTYGYLIFLLTGKLNPSWHYVFATEGERAFFFVRYLSLMNLLAAKNMYLTSLYSSLMAFFGLWACANRLASWFISETTSIQKTQKIKIALSIGFFFTPSVAFWASSMMKESFLWLIMGFLTAFFLDSLSVMVRWWGHQQRQKKYRIVDEDTDNGEIKTERIIFIGIVIKIILILILIVALFLLKYYYFALLVPLLFAFGISFFAQNYFNKSIRFQFAIFLGSFVFIVGLASNLHPNLWFSRLSEAIFINQQNILATSDFDSQISFVYDYNFEPIYHNYQDGEYKHFPTLFQLVEQSPKALLAGLFFPLEIDFSTLGTSAFNFYRLASVIENWIILFFFIHTISIKKLFYQIRSIFYNSTPQKTDSLVILWLVGIIFCAGMATLLALSAPNLGTLVRYKIGFLPFFIFGIIVRLD

Mean predicted aligned error: 5.63 Å

Foldseek 3Di:
DQPPLVVLLLVLLLVLLVVCVVPVPQSVCCLPPVDHDPVDDDDRPDDDQQSSPLSSVLSVLCNVVVNDPVSSLVVLQVLLVVLLVLQLVQVLVLQDDPPDDPVLSVLLNVLSCCLRPPLCDVVNSVNSSDLLSVLSNLLSLLNNLLSVLLVLVLVVVVVVVVCVVVVPDDDPPPPPVVVVVVVSVVVSVVSVVSNVVSLVSCCSNPVLLSLQQVLQSVLLSQLSCVCSVVVFWLVSSVVSSVVSSVVVLVVQLVVDVCSPPVCLQVQLVVLQVVQVVVDDPVQFADPPPVCCPDPLPPPCPPNDSPDTDDVVVLVVCLVVLLCCLQQPPQDDDCVCPPPPPDDVVNVVSNVVSVVLVVLVVLLPPPVVVVVVVVVSVPPTRRDSVSSVVSVLVSLVSSLSSQSRSCCSRNRGRVSSSVSSSSNSSSSSSSSSSRND

Nearest PDB structures (foldseek):
  8qb7-assembly1_A  TM=3.109E-01  e=3.723E+00  Saccharomyces cerevisiae
  7rtt-assembly1_A  TM=1.427E-01  e=1.641E+00  Mus musculus

pLDDT: mean 88.4, std 12.15, range [40.75, 98.44]